Protein AF-R7TF26-F1 (afdb_monomer)

InterPro domains:
  IPR017941 Rieske [2Fe-2S] iron-sulphur domain [PF00355] (166-250)
  IPR017941 Rieske [2Fe-2S] iron-sulphur domain [PS51296] (166-273)
  IPR025711 PepSY domain [PF03413] (21-75)
  IPR036922 Rieske [2Fe-2S] iron-sulphur domain superfamily [G3DSA:2.102.10.10] (162-299)
  IPR036922 Rieske [2Fe-2S] iron-sulphur domain superfamily [SSF50022] (159-277)
  IPR045605 3-ketosteroid-9-alpha-monooxygenase, oxygenase component-like, C-terminal domain [PF19298] (274-390)
  IPR050584 Cholesterol 7-desaturase [PTHR21266] (153-341)

Sequence (400 aa):
MAVGSANASDAPTSLSEDAVPLLKAVEIARNHTGAEPLEAEREVEMGQAMYEIKLADKNGEEIKTIIDAQTGEVILSNHRSGHDNDHDDQLENALWLSGISNGKYLSLKEAVQQSESEFGGKLDYLISYSDKFFTEDGSNENNNKIWIWENHSMSKRYNKPIPFGWYAVEYSEGLKTGEVKPVKYFGKELVLFRTESGQASLLDAYCPHLGAHLGHGGIVKGESVSCPFHAWKFDGTGMLTDIPYAKRIPPKVKDKPCIRSYPVVERNQMIWAWYHPNESVAPMWEVDTIEEVGAEGWTEFQTFDWNIKSIIQETGENAADIAHFVTVHNVPFMPESEVEMKGHRRSTIFDAQTHAVEEDGSVNHTGDNLEAARLESYNVGPGQTYQKFMRLFEVVLMAT

Structure (mmCIF, N/CA/C/O backbone):
data_AF-R7TF26-F1
#
_entry.id   AF-R7TF26-F1
#
loop_
_atom_site.group_PDB
_atom_site.id
_atom_site.type_symbol
_atom_site.label_atom_id
_atom_site.label_alt_id
_atom_site.label_comp_id
_atom_site.label_asym_id
_atom_site.label_entity_id
_atom_site.label_seq_id
_atom_site.pdbx_PDB_ins_code
_atom_site.Cartn_x
_atom_site.Cartn_y
_atom_site.Cartn_z
_atom_site.occupancy
_atom_site.B_iso_or_equiv
_atom_site.auth_seq_id
_atom_site.auth_comp_id
_atom_site.auth_asym_id
_atom_site.auth_atom_id
_atom_site.pdbx_PDB_model_num
ATOM 1 N N . MET A 1 1 ? 2.739 28.307 -30.389 1.00 29.75 1 MET A N 1
ATOM 2 C CA . MET A 1 1 ? 1.448 27.980 -31.027 1.00 29.75 1 MET A CA 1
ATOM 3 C C . MET A 1 1 ? 0.913 26.766 -30.303 1.00 29.75 1 MET A C 1
ATOM 5 O O . MET A 1 1 ? 1.600 25.756 -30.289 1.00 29.75 1 MET A O 1
ATOM 9 N N . ALA A 1 2 ? -0.212 26.913 -29.609 1.00 26.73 2 ALA A N 1
ATOM 10 C CA . ALA A 1 2 ? -0.883 25.800 -28.954 1.00 26.73 2 ALA A CA 1
ATOM 11 C C . ALA A 1 2 ? -1.580 24.944 -30.019 1.00 26.73 2 ALA A C 1
ATOM 13 O O . ALA A 1 2 ? -2.265 25.491 -30.883 1.00 26.73 2 ALA A O 1
ATOM 14 N N . VAL A 1 3 ? -1.396 23.630 -29.949 1.00 26.77 3 VAL A N 1
ATOM 15 C CA . VAL A 1 3 ? -2.242 22.643 -30.623 1.00 26.77 3 VAL A CA 1
ATOM 16 C C . VAL A 1 3 ? -2.876 21.849 -29.488 1.00 26.77 3 VAL A C 1
ATOM 18 O O . VAL A 1 3 ? -2.163 21.232 -28.701 1.00 26.77 3 VAL A O 1
ATOM 21 N N . GLY A 1 4 ? -4.187 22.014 -29.312 1.00 25.52 4 GLY A N 1
ATOM 22 C CA . GLY A 1 4 ? -4.939 21.466 -28.186 1.00 25.52 4 GLY A CA 1
ATOM 23 C C . GLY A 1 4 ? -5.075 19.950 -28.277 1.00 25.52 4 GLY A C 1
ATOM 24 O O . GLY A 1 4 ? -5.466 19.422 -29.313 1.00 25.52 4 GLY A O 1
ATOM 25 N N . SER A 1 5 ? -4.760 19.269 -27.180 1.00 29.70 5 SER A N 1
ATOM 26 C CA . SER A 1 5 ? -5.181 17.900 -26.901 1.00 29.70 5 SER A CA 1
ATOM 27 C C . SER A 1 5 ? -6.594 17.945 -26.317 1.00 29.70 5 SER A C 1
ATOM 29 O O . SER A 1 5 ? -6.782 18.572 -25.274 1.00 29.70 5 SER A O 1
ATOM 31 N N . ALA A 1 6 ? -7.565 17.308 -26.970 1.00 27.17 6 ALA A N 1
ATOM 32 C CA . ALA A 1 6 ? -8.855 17.038 -26.345 1.00 27.17 6 ALA A CA 1
ATOM 33 C C . ALA A 1 6 ? -8.660 15.888 -25.347 1.00 27.17 6 ALA A C 1
ATOM 35 O O . ALA A 1 6 ? -8.288 14.778 -25.734 1.00 27.17 6 ALA A O 1
ATOM 36 N N . ASN A 1 7 ? -8.823 16.176 -24.061 1.00 31.19 7 ASN A N 1
ATOM 37 C CA . ASN A 1 7 ? -8.736 15.194 -22.988 1.00 31.19 7 ASN A CA 1
ATOM 38 C C . ASN A 1 7 ? -10.121 14.566 -22.776 1.00 31.19 7 ASN A C 1
ATOM 40 O O . ASN A 1 7 ? -11.143 15.209 -22.984 1.00 31.19 7 ASN A O 1
ATOM 44 N N . ALA A 1 8 ? -10.189 13.341 -22.249 1.00 36.53 8 ALA A N 1
ATOM 45 C CA . ALA A 1 8 ? -11.452 12.730 -21.802 1.00 36.53 8 ALA A CA 1
ATOM 46 C C . ALA A 1 8 ? -12.164 13.525 -20.674 1.00 36.53 8 ALA A C 1
ATOM 48 O O . ALA A 1 8 ? -13.276 13.181 -20.284 1.00 36.53 8 ALA A O 1
ATOM 49 N N . SER A 1 9 ? -11.537 14.593 -20.161 1.00 40.16 9 SER A N 1
ATOM 50 C CA . SER A 1 9 ? -12.140 15.609 -19.289 1.00 40.16 9 SER A CA 1
ATOM 51 C C . SER A 1 9 ? -13.040 16.611 -20.018 1.00 40.16 9 SER A C 1
ATOM 53 O O . SER A 1 9 ? -13.690 17.413 -19.356 1.00 40.16 9 SER A O 1
ATOM 55 N N . ASP A 1 10 ? -13.060 16.595 -21.352 1.00 42.38 10 ASP A N 1
ATOM 56 C CA . ASP A 1 10 ? -13.772 17.586 -22.168 1.00 42.38 10 ASP A CA 1
ATOM 57 C C . ASP A 1 10 ? -15.209 17.145 -22.497 1.00 42.38 10 ASP A C 1
ATOM 59 O O . ASP A 1 10 ? -15.947 17.851 -23.185 1.00 42.38 10 ASP A O 1
ATOM 63 N N . ALA A 1 11 ? -15.626 15.978 -21.993 1.00 48.47 11 ALA A N 1
ATOM 64 C CA . ALA A 1 11 ? -16.996 15.507 -22.100 1.00 48.47 11 ALA A CA 1
ATOM 65 C C . ALA A 1 11 ? -17.894 16.297 -21.132 1.00 48.47 11 ALA A C 1
ATOM 67 O O . ALA A 1 11 ? -17.589 16.347 -19.936 1.00 48.47 11 ALA A O 1
ATOM 68 N N . PRO A 1 12 ? -19.010 16.879 -21.601 1.00 47.34 12 PRO A N 1
ATOM 69 C CA . PRO A 1 12 ? -19.941 17.565 -20.720 1.00 47.34 12 PRO A CA 1
ATOM 70 C C . PRO A 1 12 ? -20.415 16.632 -19.598 1.00 47.34 12 PRO A C 1
ATOM 72 O O . PRO A 1 12 ? -20.818 15.489 -19.833 1.00 47.34 12 PRO A O 1
ATOM 75 N N . THR A 1 13 ? -20.335 17.104 -18.354 1.00 51.34 13 THR A N 1
ATOM 76 C CA . THR A 1 13 ? -20.640 16.289 -17.158 1.00 51.34 13 THR A CA 1
ATOM 77 C C . THR A 1 13 ? -22.111 16.372 -16.764 1.00 51.34 13 THR A C 1
ATOM 79 O O . THR A 1 13 ? -22.576 15.613 -15.913 1.00 51.34 13 THR A O 1
ATOM 82 N N . SER A 1 14 ? -22.866 17.263 -17.412 1.00 51.25 14 SER A N 1
ATOM 83 C CA . SER A 1 14 ? -24.299 17.437 -17.208 1.00 51.25 14 SER A CA 1
ATOM 84 C C . SER A 1 14 ? -25.068 17.447 -18.532 1.00 51.25 14 SER A C 1
ATOM 86 O O . SER A 1 14 ? -24.581 17.940 -19.545 1.00 51.25 14 SER A O 1
ATOM 88 N N . LEU A 1 15 ? -26.319 16.975 -18.495 1.00 44.66 15 LEU A N 1
ATOM 89 C CA . LEU A 1 15 ? -27.283 17.046 -19.608 1.00 44.66 15 LEU A CA 1
ATOM 90 C C . LEU A 1 15 ? -27.448 18.466 -20.185 1.00 44.66 15 LEU A C 1
ATOM 92 O O . LEU A 1 15 ? -27.799 18.626 -21.348 1.00 44.66 15 LEU A O 1
ATOM 96 N N . SER A 1 16 ? -27.244 19.505 -19.365 1.00 46.56 16 SER A N 1
ATOM 97 C CA . SER A 1 16 ? -27.379 20.911 -19.771 1.00 46.56 16 SER A CA 1
ATOM 98 C C . SER A 1 16 ? -26.218 21.440 -20.613 1.00 46.56 16 SER A C 1
ATOM 100 O O . SER A 1 16 ? -26.323 22.542 -21.146 1.00 46.56 16 SER A O 1
ATOM 102 N N . GLU A 1 17 ? -25.123 20.689 -20.710 1.00 53.16 17 GLU A N 1
ATOM 103 C CA . GLU A 1 17 ? -23.929 21.058 -21.475 1.00 53.16 17 GLU A CA 1
ATOM 104 C C . GLU A 1 17 ? -23.829 20.302 -22.816 1.00 53.16 17 GLU A C 1
ATOM 106 O O . GLU A 1 17 ? -22.927 20.581 -23.605 1.00 53.16 17 GLU A O 1
ATOM 111 N N . ASP A 1 18 ? -24.757 19.381 -23.104 1.00 63.00 18 ASP A N 1
ATOM 112 C CA . ASP A 1 18 ? -24.843 18.703 -24.401 1.00 63.00 18 ASP A CA 1
ATOM 113 C C . ASP A 1 18 ? -25.307 19.676 -25.498 1.00 63.00 18 ASP A C 1
ATOM 115 O O . ASP A 1 18 ? -26.232 20.472 -25.306 1.00 63.00 18 ASP A O 1
ATOM 119 N N . ALA A 1 19 ? -24.695 19.596 -26.682 1.00 72.25 19 ALA A N 1
ATOM 120 C CA . ALA A 1 19 ? -25.084 20.436 -27.816 1.00 72.25 19 ALA A CA 1
ATOM 121 C C . ALA A 1 19 ? -26.459 20.041 -28.390 1.00 72.25 19 ALA A C 1
ATOM 123 O O . ALA A 1 19 ? -27.176 20.897 -28.918 1.00 72.25 19 ALA A O 1
ATOM 124 N N . VAL A 1 20 ? -26.853 18.770 -28.247 1.00 67.06 20 VAL A N 1
ATOM 125 C CA . VAL A 1 20 ? -28.193 18.276 -28.573 1.00 67.06 20 VAL A CA 1
ATOM 126 C C . VAL A 1 20 ? -28.921 17.924 -27.278 1.00 67.06 20 VAL A C 1
ATOM 128 O O . VAL A 1 20 ? -28.541 16.969 -26.619 1.00 67.06 20 VAL A O 1
ATOM 131 N N . PRO A 1 21 ? -29.995 18.640 -26.900 1.00 69.69 21 PRO A N 1
ATOM 132 C CA . PRO A 1 21 ? -30.759 18.298 -25.702 1.00 69.69 21 PRO A CA 1
ATOM 133 C C . PRO A 1 21 ? -31.439 16.924 -25.816 1.00 69.69 21 PRO A C 1
ATOM 135 O O . PRO A 1 21 ? -31.973 16.596 -26.876 1.00 69.69 21 PRO A O 1
ATOM 138 N N . LEU A 1 22 ? -31.558 16.182 -24.708 1.00 63.09 22 LEU A N 1
ATOM 139 C CA . LEU A 1 22 ? -32.201 14.855 -24.669 1.00 63.09 22 LEU A CA 1
ATOM 140 C C . LEU A 1 22 ? -33.595 14.817 -25.328 1.00 63.09 22 LEU A C 1
ATOM 142 O O . LEU A 1 22 ? -33.897 13.907 -26.093 1.00 63.09 22 LEU A O 1
ATOM 146 N N . LEU A 1 23 ? -34.438 15.834 -25.105 1.00 65.69 23 LEU A N 1
ATOM 147 C CA . LEU A 1 23 ? -35.756 15.926 -25.758 1.00 65.69 23 LEU A CA 1
ATOM 148 C C . LEU A 1 23 ? -35.647 15.976 -27.288 1.00 65.69 23 LEU A C 1
ATOM 150 O O . LEU A 1 23 ? -36.478 15.407 -27.993 1.00 65.69 23 LEU A O 1
ATOM 154 N N . LYS A 1 24 ? -34.608 16.637 -27.807 1.00 66.19 24 LYS A N 1
ATOM 155 C CA . LYS A 1 24 ? -34.331 16.696 -29.240 1.00 66.19 24 LYS A CA 1
ATOM 156 C C . LYS A 1 24 ? -33.820 15.355 -29.761 1.00 66.19 24 LYS A C 1
ATOM 158 O O . LYS A 1 24 ? -34.240 14.950 -30.840 1.00 66.19 24 LYS A O 1
ATOM 163 N N . ALA A 1 25 ? -32.987 14.652 -28.995 1.00 66.62 25 ALA A N 1
ATOM 164 C CA . ALA A 1 25 ? -32.541 13.301 -29.328 1.00 66.62 25 ALA A CA 1
ATOM 165 C C . ALA A 1 25 ? -33.719 12.310 -29.396 1.00 66.62 25 ALA A C 1
ATOM 167 O O . ALA A 1 25 ? -33.838 11.565 -30.365 1.00 66.62 25 ALA A O 1
ATOM 168 N N . VAL A 1 26 ? -34.668 12.378 -28.455 1.00 64.38 26 VAL A N 1
ATOM 169 C CA . VAL A 1 26 ? -35.906 11.573 -28.485 1.00 64.38 26 VAL A CA 1
ATOM 170 C C . VAL A 1 26 ? -36.734 11.854 -29.739 1.00 64.38 26 VAL A C 1
ATOM 172 O O . VAL A 1 26 ? -37.226 10.924 -30.380 1.00 64.38 26 VAL A O 1
ATOM 175 N N . GLU A 1 27 ? -36.859 13.119 -30.149 1.00 67.06 27 GLU A N 1
ATOM 176 C CA . GLU A 1 27 ? -37.514 13.457 -31.418 1.00 67.06 27 GLU A CA 1
ATOM 177 C C . GLU A 1 27 ? -36.769 12.892 -32.633 1.00 67.06 27 GLU A C 1
ATOM 179 O O . GLU A 1 27 ? -37.416 12.435 -33.577 1.00 67.06 27 GLU A O 1
ATOM 184 N N . ILE A 1 28 ? -35.433 12.926 -32.627 1.00 77.69 28 ILE A N 1
ATOM 185 C CA . ILE A 1 28 ? -34.600 12.362 -33.696 1.00 77.69 28 ILE A CA 1
ATOM 186 C C . ILE A 1 28 ? -34.829 10.849 -33.789 1.00 77.69 28 ILE A C 1
ATOM 188 O O . ILE A 1 28 ? -35.133 10.367 -34.879 1.00 77.69 28 ILE A O 1
ATOM 192 N N . ALA A 1 29 ? -34.791 10.121 -32.669 1.00 71.56 29 ALA A N 1
ATOM 193 C CA . ALA A 1 29 ? -35.045 8.680 -32.638 1.00 71.56 29 ALA A CA 1
ATOM 194 C C . ALA A 1 29 ? -36.462 8.326 -33.110 1.00 71.56 29 ALA A C 1
ATOM 196 O O . ALA A 1 29 ? -36.634 7.442 -33.952 1.00 71.56 29 ALA A O 1
ATOM 197 N N . ARG A 1 30 ? -37.482 9.059 -32.641 1.00 75.19 30 ARG A N 1
ATOM 198 C CA . ARG A 1 30 ? -38.872 8.870 -33.084 1.00 75.19 30 ARG A CA 1
ATOM 199 C C . ARG A 1 30 ? -39.016 9.092 -34.587 1.00 75.19 30 ARG A C 1
ATOM 201 O O . ARG A 1 30 ? -39.677 8.316 -35.264 1.00 75.19 30 ARG A O 1
ATOM 208 N N . ASN A 1 31 ? -38.402 10.144 -35.127 1.00 86.06 31 ASN A N 1
ATOM 209 C CA . ASN A 1 31 ? -38.480 10.437 -36.558 1.00 86.06 31 ASN A CA 1
ATOM 210 C C . ASN A 1 31 ? -37.685 9.428 -37.401 1.00 86.06 31 ASN A C 1
ATOM 212 O O . ASN A 1 31 ? -38.088 9.133 -38.523 1.00 86.06 31 ASN A O 1
ATOM 216 N N . HIS A 1 32 ? -36.575 8.911 -36.869 1.00 86.56 32 HIS A N 1
ATOM 217 C CA . HIS A 1 32 ? -35.737 7.914 -37.530 1.00 86.56 32 HIS A CA 1
ATOM 218 C C . HIS A 1 32 ? -36.434 6.550 -37.631 1.00 86.56 32 HIS A C 1
ATOM 220 O O . HIS A 1 32 ? -36.366 5.896 -38.667 1.00 86.56 32 HIS A O 1
ATOM 226 N N . THR A 1 33 ? -37.128 6.136 -36.569 1.00 84.06 33 THR A N 1
ATOM 227 C CA . THR A 1 33 ? -37.729 4.794 -36.454 1.00 84.06 33 THR A CA 1
ATOM 228 C C . THR A 1 33 ? -39.221 4.756 -36.788 1.00 84.06 33 THR A C 1
ATOM 230 O O . THR A 1 33 ? -39.745 3.715 -37.177 1.00 84.06 33 THR A O 1
ATOM 233 N N . GLY A 1 34 ? -39.930 5.877 -36.630 1.00 85.69 34 GLY A N 1
ATOM 234 C CA . GLY A 1 34 ? -41.392 5.932 -36.673 1.00 85.69 34 GLY A CA 1
ATOM 235 C C . GLY A 1 34 ? -42.081 5.263 -35.474 1.00 85.69 34 GLY A C 1
ATOM 236 O O . GLY A 1 34 ? -43.285 5.016 -35.546 1.00 85.69 34 GLY A O 1
ATOM 237 N N . ALA A 1 35 ? -41.336 4.948 -34.409 1.00 83.25 35 ALA A N 1
ATOM 238 C CA . ALA A 1 35 ? -41.796 4.250 -33.209 1.00 83.25 35 ALA A CA 1
ATOM 239 C C . ALA A 1 35 ? -41.963 5.199 -32.012 1.00 83.25 35 ALA A C 1
ATOM 241 O O . ALA A 1 35 ? -41.374 6.278 -31.983 1.00 83.25 35 ALA A O 1
ATOM 242 N N . GLU A 1 36 ? -42.763 4.809 -31.018 1.00 77.19 36 GLU A N 1
ATOM 243 C CA . GLU A 1 36 ? -43.047 5.660 -29.855 1.00 77.19 36 GLU A CA 1
ATOM 244 C C . GLU A 1 36 ? -42.006 5.449 -28.745 1.00 77.19 36 GLU A C 1
ATOM 246 O O . GLU A 1 36 ? -41.748 4.303 -28.376 1.00 77.19 36 GLU A O 1
ATOM 251 N N . PRO A 1 37 ? -41.402 6.515 -28.189 1.00 70.44 37 PRO A N 1
ATOM 252 C CA . PRO A 1 37 ? -40.372 6.387 -27.165 1.00 70.44 37 PRO A CA 1
ATOM 253 C C . PRO A 1 37 ? -40.949 5.879 -25.837 1.00 70.44 37 PRO A C 1
ATOM 255 O O . PRO A 1 37 ? -41.995 6.337 -25.378 1.00 70.44 37 PRO A O 1
ATOM 258 N N . LEU A 1 38 ? -40.230 4.954 -25.209 1.00 70.31 38 LEU A N 1
ATOM 259 C CA . LEU A 1 38 ? -40.545 4.340 -23.920 1.00 70.31 38 LEU A CA 1
ATOM 260 C C . LEU A 1 38 ? -39.617 4.842 -22.813 1.00 70.31 38 LEU A C 1
ATOM 262 O O . LEU A 1 38 ? -40.076 5.205 -21.732 1.00 70.31 38 LEU A O 1
ATOM 266 N N . GLU A 1 39 ? -38.316 4.856 -23.092 1.00 68.50 39 GLU A N 1
ATOM 267 C CA . GLU A 1 39 ? -37.260 5.201 -22.144 1.00 68.50 39 GLU A CA 1
ATOM 268 C C . GLU A 1 39 ? -36.134 5.926 -22.880 1.00 68.50 39 GLU A C 1
ATOM 270 O O . GLU A 1 39 ? -35.901 5.694 -24.067 1.00 68.50 39 GLU A O 1
ATOM 275 N N . ALA A 1 40 ? -35.459 6.832 -22.182 1.00 66.62 40 ALA A N 1
ATOM 276 C CA . ALA A 1 40 ? -34.313 7.555 -22.703 1.00 66.62 40 ALA A CA 1
ATOM 277 C C . ALA A 1 40 ? -33.315 7.790 -21.567 1.00 66.62 40 ALA A C 1
ATOM 279 O O . ALA A 1 40 ? -33.674 8.373 -20.541 1.00 66.62 40 ALA A O 1
ATOM 280 N N . GLU A 1 41 ? -32.076 7.366 -21.771 1.00 67.69 41 GLU A N 1
ATOM 281 C CA . GLU A 1 41 ? -30.981 7.488 -20.815 1.00 67.69 41 GLU A CA 1
ATOM 282 C C . GLU A 1 41 ? -29.770 8.168 -21.458 1.00 67.69 41 GLU A C 1
ATOM 284 O O . GLU A 1 41 ? -29.584 8.136 -22.676 1.00 67.69 41 GLU A O 1
ATOM 289 N N . ARG A 1 42 ? -28.987 8.875 -20.636 1.00 72.75 42 ARG A N 1
ATOM 290 C CA . ARG A 1 42 ? -27.742 9.521 -21.060 1.00 72.75 42 ARG A CA 1
ATOM 291 C C . ARG A 1 42 ? -26.570 8.818 -20.409 1.00 72.75 42 ARG A C 1
ATOM 293 O O . ARG A 1 42 ? -26.491 8.752 -19.186 1.00 72.75 42 ARG A O 1
ATOM 300 N N . GLU A 1 43 ? -25.617 8.466 -21.246 1.00 66.56 43 GLU A N 1
ATOM 301 C CA . GLU A 1 43 ? -24.431 7.698 -20.914 1.00 66.56 43 GLU A CA 1
ATOM 302 C C . GLU A 1 43 ? -23.186 8.538 -21.229 1.00 66.56 43 GLU A C 1
ATOM 304 O O . GLU A 1 43 ? -23.177 9.316 -22.191 1.00 66.56 43 GLU A O 1
ATOM 309 N N . VAL A 1 44 ? -22.129 8.409 -20.420 1.00 63.72 44 VAL A N 1
ATOM 310 C CA . VAL A 1 44 ? -20.810 8.980 -20.739 1.00 63.72 44 VAL A CA 1
ATOM 311 C C . VAL A 1 44 ? -19.770 7.884 -20.656 1.00 63.72 44 VAL A C 1
ATOM 313 O O . VAL A 1 44 ? -19.353 7.483 -19.572 1.00 63.72 44 VAL A O 1
ATOM 316 N N . GLU A 1 45 ? -19.307 7.464 -21.821 1.00 59.62 45 GLU A N 1
ATOM 317 C CA . GLU A 1 45 ? -18.372 6.361 -21.989 1.00 59.62 45 GLU A CA 1
ATOM 318 C C . GLU A 1 45 ? -17.172 6.851 -22.791 1.00 59.62 45 GLU A C 1
ATOM 320 O O . GLU A 1 45 ? -17.309 7.537 -23.806 1.00 59.62 45 GLU A O 1
ATOM 325 N N . MET A 1 46 ? -15.965 6.573 -22.289 1.00 56.78 46 MET A N 1
ATOM 326 C CA . MET A 1 46 ? -14.701 6.982 -22.922 1.00 56.78 46 MET A CA 1
ATOM 327 C C . MET A 1 46 ? -14.656 8.468 -23.345 1.00 56.78 46 MET A C 1
ATOM 329 O O . MET A 1 46 ? -14.113 8.823 -24.395 1.00 56.78 46 MET A O 1
ATOM 333 N N . GLY A 1 47 ? -15.247 9.350 -22.531 1.00 56.97 47 GLY A N 1
ATOM 334 C CA . GLY A 1 47 ? -15.282 10.794 -22.781 1.00 56.97 47 GLY A CA 1
ATOM 335 C C . GLY A 1 47 ? -16.244 11.239 -23.892 1.00 56.97 47 GLY A C 1
ATOM 336 O O . GLY A 1 47 ? -16.117 12.357 -24.381 1.00 56.97 47 GLY A O 1
ATOM 337 N N . GLN A 1 48 ? -17.193 10.400 -24.313 1.00 63.00 48 GLN A N 1
ATOM 338 C CA . GLN A 1 48 ? -18.251 10.772 -25.256 1.00 63.00 48 GLN A CA 1
ATOM 339 C C . GLN A 1 48 ? -19.615 10.623 -24.597 1.00 63.00 48 GLN A C 1
ATOM 341 O O . GLN A 1 48 ? -19.919 9.599 -23.991 1.00 63.00 48 GLN A O 1
ATOM 346 N N . ALA A 1 49 ? -20.421 11.675 -24.711 1.00 71.88 49 ALA A N 1
ATOM 347 C CA . ALA A 1 49 ? -21.796 11.671 -24.248 1.00 71.88 49 ALA A CA 1
ATOM 348 C C . ALA A 1 49 ? -22.700 11.106 -25.348 1.00 71.88 49 ALA A C 1
ATOM 350 O O . ALA A 1 49 ? -22.658 11.574 -26.489 1.00 71.88 49 ALA A O 1
ATOM 351 N N . MET A 1 50 ? -23.519 10.118 -25.002 1.00 78.44 50 MET A N 1
ATOM 352 C CA . MET A 1 50 ? -24.481 9.495 -25.909 1.00 78.44 50 MET A CA 1
ATOM 353 C C . MET A 1 50 ? -25.841 9.342 -25.230 1.00 78.44 50 MET A C 1
ATOM 355 O O . MET A 1 50 ? -25.951 9.353 -24.002 1.00 78.44 50 MET A O 1
ATOM 359 N N . TYR A 1 51 ? -26.879 9.206 -26.046 1.00 73.81 51 TYR A N 1
ATOM 360 C CA . TYR A 1 51 ? -28.236 8.916 -25.609 1.00 73.81 51 TYR A CA 1
ATOM 361 C C . TYR A 1 51 ? -28.659 7.543 -26.107 1.00 73.81 51 TYR A C 1
ATOM 363 O O . TYR A 1 51 ? -28.673 7.326 -27.316 1.00 73.81 51 TYR A O 1
ATOM 371 N N . GLU A 1 52 ? -29.057 6.655 -25.200 1.00 78.62 52 GLU A N 1
ATOM 372 C CA . GLU A 1 52 ? -29.795 5.441 -25.547 1.00 78.62 52 GLU A CA 1
ATOM 373 C C . GLU A 1 52 ? -31.291 5.717 -25.405 1.00 78.62 52 GLU A C 1
ATOM 375 O O . GLU A 1 52 ? -31.764 6.232 -24.392 1.00 78.62 52 GLU A O 1
ATOM 380 N N . ILE A 1 53 ? -32.052 5.402 -26.450 1.00 75.56 53 ILE A N 1
ATOM 381 C CA . ILE A 1 53 ? -33.486 5.660 -26.526 1.00 75.56 53 ILE A CA 1
ATOM 382 C C . ILE A 1 53 ? -34.180 4.364 -26.913 1.00 75.56 53 ILE A C 1
ATOM 384 O O . ILE A 1 53 ? -33.970 3.834 -28.004 1.00 75.56 53 ILE A O 1
ATOM 388 N N . LYS A 1 54 ? -35.026 3.861 -26.015 1.00 76.94 54 LYS A N 1
ATOM 389 C CA . LYS A 1 54 ? -35.859 2.678 -26.238 1.00 76.94 54 LYS A CA 1
ATOM 390 C C . LYS A 1 54 ? -37.207 3.139 -26.762 1.00 76.94 54 LYS A C 1
ATOM 392 O O . LYS A 1 54 ? -37.834 4.017 -26.173 1.00 76.94 54 LYS A O 1
ATOM 397 N N . LEU A 1 55 ? -37.660 2.560 -27.862 1.00 82.81 55 LEU A N 1
ATOM 398 C CA . LEU A 1 55 ? -38.930 2.852 -28.518 1.00 82.81 55 LEU A CA 1
ATOM 399 C C . LEU A 1 55 ? -39.713 1.555 -28.724 1.00 82.81 55 LEU A C 1
ATOM 401 O O . LEU A 1 55 ? -39.123 0.487 -28.817 1.00 82.81 55 LEU A O 1
ATOM 405 N N . ALA A 1 56 ? -41.034 1.637 -28.826 1.00 82.38 56 ALA A N 1
ATOM 406 C CA . ALA A 1 56 ? -41.887 0.525 -29.230 1.00 82.38 56 ALA A CA 1
ATOM 407 C C . ALA A 1 56 ? -42.508 0.804 -30.591 1.00 82.38 56 ALA A C 1
ATOM 409 O O . ALA A 1 56 ? -43.127 1.851 -30.816 1.00 82.38 56 ALA A O 1
ATOM 410 N N . ASP A 1 57 ? -42.367 -0.155 -31.500 1.00 82.69 57 ASP A N 1
ATOM 411 C CA . ASP A 1 57 ? -43.061 -0.107 -32.774 1.00 82.69 57 ASP A CA 1
ATOM 412 C C . ASP A 1 57 ? -44.567 -0.402 -32.607 1.00 82.69 57 ASP A C 1
ATOM 414 O O . ASP A 1 57 ? -45.073 -0.748 -31.537 1.00 82.69 57 ASP A O 1
ATOM 418 N N . LYS A 1 58 ? -45.320 -0.293 -33.704 1.00 82.06 58 LYS A N 1
ATOM 419 C CA . LYS A 1 58 ? -46.770 -0.559 -33.725 1.00 82.06 58 LYS A CA 1
ATOM 420 C C . LYS A 1 58 ? -47.166 -2.000 -33.357 1.00 82.06 58 LYS A C 1
ATOM 422 O O . LYS A 1 58 ? -48.349 -2.246 -33.131 1.00 82.06 58 LYS A O 1
ATOM 427 N N . ASN A 1 59 ? -46.221 -2.940 -33.355 1.00 79.31 59 ASN A N 1
ATOM 428 C CA . ASN A 1 59 ? -46.423 -4.338 -32.983 1.00 79.31 59 ASN A CA 1
ATOM 429 C C . ASN A 1 59 ? -46.000 -4.617 -31.528 1.00 79.31 59 ASN A C 1
ATOM 431 O O . ASN A 1 59 ? -46.205 -5.731 -31.047 1.00 79.31 59 ASN A O 1
ATOM 435 N N . GLY A 1 60 ? -45.464 -3.615 -30.822 1.00 72.94 60 GLY A N 1
ATOM 436 C CA . GLY A 1 60 ? -44.956 -3.737 -29.458 1.00 72.94 60 GLY A CA 1
ATOM 437 C C . GLY A 1 60 ? -43.535 -4.296 -29.378 1.00 72.94 60 GLY A C 1
ATOM 438 O O . GLY A 1 60 ? -43.110 -4.680 -28.290 1.00 72.94 60 GLY A O 1
ATOM 439 N N . GLU A 1 61 ? -42.807 -4.360 -30.496 1.00 80.69 61 GLU A N 1
ATOM 440 C CA . GLU A 1 61 ? -41.398 -4.749 -30.497 1.00 80.69 61 GLU A CA 1
ATOM 441 C C . GLU A 1 61 ? -40.516 -3.562 -30.102 1.00 80.69 61 GLU A C 1
ATOM 443 O O . GLU A 1 61 ? -40.688 -2.443 -30.594 1.00 80.69 61 GLU A O 1
ATOM 448 N N . GLU A 1 62 ? -39.562 -3.817 -29.205 1.00 79.56 62 GLU A N 1
ATOM 449 C CA . GLU A 1 62 ? -38.632 -2.806 -28.707 1.00 79.56 62 GLU A CA 1
ATOM 450 C C . GLU A 1 62 ? -37.549 -2.513 -29.754 1.00 79.56 62 GLU A C 1
ATOM 452 O O . GLU A 1 62 ? -36.868 -3.416 -30.246 1.00 79.56 62 GLU A O 1
ATOM 457 N N . ILE A 1 63 ? -37.374 -1.236 -30.068 1.00 80.38 63 ILE A N 1
ATOM 458 C CA . ILE A 1 63 ? -36.283 -0.690 -30.865 1.00 80.38 63 ILE A CA 1
ATOM 459 C C . ILE A 1 63 ? -35.390 0.095 -29.921 1.00 80.38 63 ILE A C 1
ATOM 461 O O . ILE A 1 63 ? -35.868 0.945 -29.175 1.00 80.38 63 ILE A O 1
ATOM 465 N N . LYS A 1 64 ? -34.090 -0.154 -29.979 1.00 84.25 64 LYS A N 1
ATOM 466 C CA . LYS A 1 64 ? -33.101 0.651 -29.272 1.00 84.25 64 LYS A CA 1
ATOM 467 C C . LYS A 1 64 ? -32.332 1.494 -30.269 1.00 84.25 64 LYS A C 1
ATOM 469 O O . LYS A 1 64 ? -31.823 0.968 -31.261 1.00 84.25 64 LYS A O 1
ATOM 474 N N . THR A 1 65 ? -32.265 2.790 -30.002 1.00 78.06 65 THR A N 1
ATOM 475 C CA . THR A 1 65 ? -31.598 3.780 -30.840 1.00 78.06 65 THR A CA 1
ATOM 476 C C . THR A 1 65 ? -30.573 4.543 -30.013 1.00 78.06 65 THR A C 1
ATOM 478 O O . THR A 1 65 ? -30.925 5.131 -28.995 1.00 78.06 65 THR A O 1
ATOM 481 N N . ILE A 1 66 ? -29.322 4.561 -30.468 1.00 85.38 66 ILE A N 1
ATOM 482 C CA . ILE A 1 66 ? -28.221 5.290 -29.838 1.00 85.38 66 ILE A CA 1
ATOM 483 C C . ILE A 1 66 ? -27.878 6.513 -30.680 1.00 85.38 66 ILE A C 1
ATOM 485 O O . ILE A 1 66 ? -27.690 6.416 -31.897 1.00 85.38 66 ILE A O 1
ATOM 489 N N . ILE A 1 67 ? -27.817 7.668 -30.023 1.00 75.69 67 ILE A N 1
ATOM 490 C CA . ILE A 1 67 ? -27.607 8.977 -30.639 1.00 75.69 67 ILE A CA 1
ATOM 491 C C . ILE A 1 67 ? -26.428 9.674 -29.969 1.00 75.69 67 ILE A C 1
ATOM 493 O O . ILE A 1 67 ? -26.329 9.703 -28.745 1.00 75.69 67 ILE A O 1
ATOM 497 N N . ASP A 1 68 ? -25.560 10.287 -30.765 1.00 82.06 68 ASP A N 1
ATOM 498 C CA . ASP A 1 68 ? -24.483 11.133 -30.256 1.00 82.06 68 ASP A CA 1
ATOM 499 C C . ASP A 1 68 ? -25.050 12.413 -29.605 1.00 82.06 68 ASP A C 1
ATOM 501 O O . ASP A 1 68 ? -25.798 13.162 -30.242 1.00 82.06 68 ASP A O 1
ATOM 505 N N . ALA A 1 69 ? -24.702 12.699 -28.347 1.00 73.62 69 ALA A N 1
ATOM 506 C CA . ALA A 1 69 ? -25.251 13.857 -27.630 1.00 73.62 69 ALA A CA 1
ATOM 507 C C . ALA A 1 69 ? -24.637 15.206 -28.065 1.00 73.62 69 ALA A C 1
ATOM 509 O O . ALA A 1 69 ? -25.184 16.272 -27.765 1.00 73.62 69 ALA A O 1
ATOM 510 N N . GLN A 1 70 ? -23.512 15.190 -28.783 1.00 75.56 70 GLN A N 1
ATOM 511 C CA . GLN A 1 70 ? -22.866 16.382 -29.333 1.00 75.56 70 GLN A CA 1
ATOM 512 C C . GLN A 1 70 ? -23.341 16.692 -30.759 1.00 75.56 70 GLN A C 1
ATOM 514 O O . GLN A 1 70 ? -23.535 17.860 -31.096 1.00 75.56 70 GLN A O 1
ATOM 519 N N . THR A 1 71 ? -23.540 15.676 -31.602 1.00 78.00 71 THR A N 1
ATOM 520 C CA . THR A 1 71 ? -23.867 15.866 -33.028 1.00 78.00 71 THR A CA 1
ATOM 521 C C . THR A 1 71 ? -25.336 15.607 -33.358 1.00 78.00 71 THR A C 1
ATOM 523 O O . THR A 1 71 ? -25.852 16.167 -34.327 1.00 78.00 71 THR A O 1
ATOM 526 N N . GLY A 1 72 ? -26.034 14.793 -32.560 1.00 76.12 72 GLY A N 1
ATOM 527 C CA . GLY A 1 72 ? -27.400 14.344 -32.839 1.00 76.12 72 GLY A CA 1
ATOM 528 C C . GLY A 1 72 ? -27.487 13.287 -33.941 1.00 76.12 72 GLY A C 1
ATOM 529 O O . GLY A 1 72 ? -28.583 13.009 -34.430 1.00 76.12 72 GLY A O 1
ATOM 530 N N . GLU A 1 73 ? -26.354 12.722 -34.360 1.00 79.50 73 GLU A N 1
ATOM 531 C CA . GLU A 1 73 ? -26.300 11.637 -35.336 1.00 79.50 73 GLU A CA 1
ATOM 532 C C . GLU A 1 73 ? -26.818 10.331 -34.716 1.00 79.50 73 GLU A C 1
ATOM 534 O O . GLU A 1 73 ? -26.467 9.986 -33.588 1.00 79.50 73 GLU A O 1
ATOM 539 N N . VAL A 1 74 ? -27.660 9.601 -35.455 1.00 80.94 74 VAL A N 1
ATOM 540 C CA . VAL A 1 74 ? -28.098 8.256 -35.060 1.00 80.94 74 VAL A CA 1
ATOM 541 C C . VAL A 1 74 ? -26.987 7.281 -35.419 1.00 80.94 74 VAL A C 1
ATOM 543 O O . VAL A 1 74 ? -26.736 7.037 -36.596 1.00 80.94 74 VAL A O 1
ATOM 546 N N . ILE A 1 75 ? -26.335 6.732 -34.402 1.00 77.44 75 ILE A N 1
ATOM 547 C CA . ILE A 1 75 ? -25.187 5.841 -34.561 1.00 77.44 75 ILE A CA 1
ATOM 548 C C . ILE A 1 75 ? -25.656 4.400 -34.783 1.00 77.44 75 ILE A C 1
ATOM 550 O O . ILE A 1 75 ? -25.150 3.693 -35.654 1.00 77.44 75 ILE A O 1
ATOM 554 N N . LEU A 1 76 ? -26.639 3.962 -33.993 1.00 80.75 76 LEU A N 1
ATOM 555 C CA . LEU A 1 76 ? -27.170 2.602 -34.021 1.00 80.75 76 LEU A CA 1
ATOM 556 C C . LEU A 1 76 ? -28.682 2.641 -33.818 1.00 80.75 76 LEU A C 1
ATOM 558 O O . LEU A 1 76 ? -29.168 3.402 -32.989 1.00 80.75 76 LEU A O 1
ATOM 562 N N . SER A 1 77 ? -29.436 1.824 -34.552 1.00 83.06 77 SER A N 1
ATOM 563 C CA . SER A 1 77 ? -30.880 1.691 -34.342 1.00 83.06 77 SER A CA 1
ATOM 564 C C . SER A 1 77 ? -31.369 0.306 -34.748 1.00 83.06 77 SER A C 1
ATOM 566 O O . SER A 1 77 ? -31.504 0.039 -35.940 1.00 83.06 77 SER A O 1
ATOM 568 N N . ASN A 1 78 ? -31.667 -0.563 -33.779 1.00 81.31 78 ASN A N 1
ATOM 569 C CA . ASN A 1 78 ? -31.988 -1.971 -34.035 1.00 81.31 78 ASN A CA 1
ATOM 570 C C . ASN A 1 78 ? -33.200 -2.466 -33.232 1.00 81.31 78 ASN A C 1
ATOM 572 O O . ASN A 1 78 ? -33.411 -2.066 -32.088 1.00 81.31 78 ASN A O 1
ATOM 576 N N . HIS A 1 79 ? -33.956 -3.401 -33.816 1.00 74.38 79 HIS A N 1
ATOM 577 C CA . HIS A 1 79 ? -35.007 -4.147 -33.118 1.00 74.38 79 HIS A CA 1
ATOM 578 C C . HIS A 1 79 ? -34.384 -5.194 -32.184 1.00 74.38 79 HIS A C 1
ATOM 580 O O . HIS A 1 79 ? -33.486 -5.943 -32.580 1.00 74.38 79 HIS A O 1
ATOM 586 N N . ARG A 1 80 ? -34.863 -5.273 -30.943 1.00 63.81 80 ARG A N 1
ATOM 587 C CA . ARG A 1 80 ? -34.398 -6.250 -29.959 1.00 63.81 80 ARG A CA 1
ATOM 588 C C . ARG A 1 80 ? -35.032 -7.614 -30.235 1.00 63.81 80 ARG A C 1
ATOM 590 O O . ARG A 1 80 ? -36.178 -7.861 -29.874 1.00 63.81 80 ARG A O 1
ATOM 597 N N . SER A 1 81 ? -34.280 -8.530 -30.843 1.00 49.62 81 SER A N 1
ATOM 598 C CA . SER A 1 81 ? -34.692 -9.930 -30.987 1.00 49.62 81 SER A CA 1
ATOM 599 C C . SER A 1 81 ? -34.037 -10.807 -29.910 1.00 49.62 81 SER A C 1
ATOM 601 O O . SER A 1 81 ? -32.927 -11.296 -30.101 1.00 49.62 81 SER A O 1
ATOM 603 N N . GLY A 1 82 ? -34.728 -11.040 -28.791 1.00 51.50 82 GLY A N 1
ATOM 604 C CA . GLY A 1 82 ? -34.343 -12.054 -27.796 1.00 51.50 82 GLY A CA 1
ATOM 605 C C . GLY A 1 82 ? -33.482 -11.573 -26.616 1.00 51.50 82 GLY A C 1
ATOM 606 O O . GLY A 1 82 ? -33.014 -10.439 -26.574 1.00 51.50 82 GLY A O 1
ATOM 607 N N . HIS A 1 83 ? -33.339 -12.465 -25.629 1.00 46.78 83 HIS A N 1
ATOM 608 C CA . HIS A 1 83 ? -32.898 -12.205 -24.248 1.00 46.78 83 HIS A CA 1
ATOM 609 C C . HIS A 1 83 ? -31.416 -11.823 -24.042 1.00 46.78 83 HIS A C 1
ATOM 611 O O . HIS A 1 83 ? -31.050 -11.580 -22.899 1.00 46.78 83 HIS A O 1
ATOM 617 N N . ASP A 1 84 ? -30.605 -11.721 -25.100 1.00 47.97 84 ASP A N 1
ATOM 618 C CA . ASP A 1 84 ? -29.132 -11.726 -24.992 1.00 47.97 84 ASP A CA 1
ATOM 619 C C . ASP A 1 84 ? -28.427 -10.427 -25.429 1.00 47.97 84 ASP A C 1
ATOM 621 O O . ASP A 1 84 ? -27.206 -10.404 -25.492 1.00 47.97 84 ASP A O 1
ATOM 625 N N . ASN A 1 85 ? -29.153 -9.347 -25.735 1.00 53.47 85 ASN A N 1
ATOM 626 C CA . ASN A 1 85 ? -28.517 -8.046 -25.988 1.00 53.47 85 ASN A CA 1
ATOM 627 C C . ASN A 1 85 ? -28.711 -7.150 -24.763 1.00 53.47 85 ASN A C 1
ATOM 629 O O . ASN A 1 85 ? -29.753 -6.487 -24.633 1.00 53.47 85 ASN A O 1
ATOM 633 N N . ASP A 1 86 ? -27.733 -7.190 -23.862 1.00 59.84 86 ASP A N 1
ATOM 634 C CA . ASP A 1 86 ? -27.657 -6.281 -22.724 1.00 59.84 86 ASP A CA 1
ATOM 635 C C . ASP A 1 86 ? -27.334 -4.853 -23.199 1.00 59.84 86 ASP A C 1
ATOM 637 O O . ASP A 1 86 ? -26.920 -4.614 -24.335 1.00 59.84 86 ASP A O 1
ATOM 641 N N . HIS A 1 87 ? -27.644 -3.880 -22.343 1.00 56.69 87 HIS A N 1
ATOM 642 C CA . HIS A 1 87 ? -27.456 -2.446 -22.591 1.00 56.69 87 HIS A CA 1
ATOM 643 C C . HIS A 1 87 ? -26.007 -2.118 -23.005 1.00 56.69 87 HIS A C 1
ATOM 645 O O . HIS A 1 87 ? -25.786 -1.479 -24.035 1.00 56.69 87 HIS A O 1
ATOM 651 N N . ASP A 1 88 ? -25.035 -2.683 -22.288 1.00 60.19 88 ASP A N 1
ATOM 652 C CA . ASP A 1 88 ? -23.607 -2.414 -22.482 1.00 60.19 88 ASP A CA 1
ATOM 653 C C . ASP A 1 88 ? -23.113 -2.856 -23.871 1.00 60.19 88 ASP A C 1
ATOM 655 O O . ASP A 1 88 ? -22.343 -2.147 -24.515 1.00 60.19 88 ASP A O 1
ATOM 659 N N . ASP A 1 89 ? -23.635 -3.965 -24.405 1.00 67.56 89 ASP A N 1
ATOM 660 C CA . ASP A 1 89 ? -23.230 -4.476 -25.718 1.00 67.56 89 ASP A CA 1
ATOM 661 C C . ASP A 1 89 ? -23.657 -3.541 -26.856 1.00 67.56 89 ASP A C 1
ATOM 663 O O . ASP A 1 89 ? -22.945 -3.375 -27.848 1.00 67.56 89 ASP A O 1
ATOM 667 N N . GLN A 1 90 ? -24.844 -2.936 -26.767 1.00 65.31 90 GLN A N 1
ATOM 668 C CA . GLN A 1 90 ? -25.309 -2.021 -27.812 1.00 65.31 90 GLN A CA 1
ATOM 669 C C . GLN A 1 90 ? -24.561 -0.696 -27.772 1.00 65.31 90 GLN A C 1
ATOM 671 O O . GLN A 1 90 ? -24.241 -0.153 -28.831 1.00 65.31 90 GLN A O 1
ATOM 676 N N . LEU A 1 91 ? -24.246 -0.221 -26.569 1.00 64.81 91 LEU A N 1
ATOM 677 C CA . LEU A 1 91 ? -23.455 0.977 -26.354 1.00 64.81 91 LEU A CA 1
ATOM 678 C C . LEU A 1 91 ? -22.019 0.801 -26.855 1.00 64.81 91 LEU A C 1
ATOM 680 O O . LEU A 1 91 ? -21.549 1.632 -27.632 1.00 64.81 91 LEU A O 1
ATOM 684 N N . GLU A 1 92 ? -21.362 -0.314 -26.524 1.00 65.06 92 GLU A N 1
ATOM 685 C CA . GLU A 1 92 ? -20.043 -0.662 -27.062 1.00 65.06 92 GLU A CA 1
ATOM 686 C C . GLU A 1 92 ? -20.069 -0.763 -28.594 1.00 65.06 92 GLU A C 1
ATOM 688 O O . GLU A 1 92 ? -19.213 -0.194 -29.272 1.00 65.06 92 GLU A O 1
ATOM 693 N N . ASN A 1 93 ? -21.077 -1.426 -29.170 1.00 65.94 93 ASN A N 1
ATOM 694 C CA . ASN A 1 93 ? -21.216 -1.532 -30.625 1.00 65.94 93 ASN A CA 1
ATOM 695 C C . ASN A 1 93 ? -21.447 -0.169 -31.295 1.00 65.94 93 ASN A C 1
ATOM 697 O O . ASN A 1 93 ? -20.896 0.095 -32.363 1.00 65.94 93 ASN A O 1
ATOM 701 N N . ALA A 1 94 ? -22.245 0.711 -30.691 1.00 63.47 94 ALA A N 1
ATOM 702 C CA . ALA A 1 94 ? -22.425 2.067 -31.195 1.00 63.47 94 ALA A CA 1
ATOM 703 C C . ALA A 1 94 ? -21.119 2.872 -31.103 1.00 63.47 94 ALA A C 1
ATOM 705 O O . ALA A 1 94 ? -20.740 3.537 -32.069 1.00 63.47 94 ALA A O 1
ATOM 706 N N . LEU A 1 95 ? -20.372 2.765 -30.001 1.00 64.94 95 LEU A N 1
ATOM 707 C CA . LEU A 1 95 ? -19.054 3.394 -29.876 1.00 64.94 95 LEU A CA 1
ATOM 708 C C . LEU A 1 95 ? -18.107 2.921 -30.982 1.00 64.94 95 LEU A C 1
ATOM 710 O O . LEU A 1 95 ? -17.476 3.758 -31.629 1.00 64.94 95 LEU A O 1
ATOM 714 N N . TRP A 1 96 ? -18.090 1.619 -31.274 1.00 59.84 96 TRP A N 1
ATOM 715 C CA . TRP A 1 96 ? -17.319 1.074 -32.387 1.00 59.84 96 TRP A CA 1
ATOM 716 C C . TRP A 1 96 ? -17.711 1.671 -33.739 1.00 59.84 96 TRP A C 1
ATOM 718 O O . TRP A 1 96 ? -16.861 2.204 -34.456 1.00 59.84 96 TRP A O 1
ATOM 728 N N . LEU A 1 97 ? -19.006 1.677 -34.057 1.00 56.28 97 LEU A N 1
ATOM 729 C CA . LEU A 1 97 ? -19.533 2.169 -35.333 1.00 56.28 97 LEU A CA 1
ATOM 730 C C . LEU A 1 97 ? -19.345 3.682 -35.525 1.00 56.28 97 LEU A C 1
ATOM 732 O O . LEU A 1 97 ? -19.004 4.123 -36.626 1.00 56.28 97 LEU A O 1
ATOM 736 N N . SER A 1 98 ? -19.514 4.478 -34.464 1.00 55.38 98 SER A N 1
ATOM 737 C CA . SER A 1 98 ? -19.245 5.924 -34.500 1.00 55.38 98 SER A CA 1
ATOM 738 C C . SER A 1 98 ? -17.761 6.226 -34.734 1.00 55.38 98 SER A C 1
ATOM 740 O O . SER A 1 98 ? -17.425 7.230 -35.369 1.00 55.38 98 SER A O 1
ATOM 742 N N . GLY A 1 99 ? -16.871 5.317 -34.316 1.00 51.62 99 GLY A N 1
ATOM 743 C CA . GLY A 1 99 ? -15.453 5.366 -34.638 1.00 51.62 99 GLY A CA 1
ATOM 744 C C . GLY A 1 99 ? -15.151 5.217 -36.124 1.00 51.62 99 GLY A C 1
ATOM 745 O O . GLY A 1 99 ? -14.471 6.066 -36.704 1.00 51.62 99 GLY A O 1
ATOM 746 N N . ILE A 1 100 ? -15.727 4.205 -36.772 1.00 47.06 100 ILE A N 1
ATOM 747 C CA . ILE A 1 100 ? -15.411 3.858 -38.169 1.00 47.06 100 ILE A CA 1
ATOM 748 C C . ILE A 1 100 ? -15.829 4.957 -39.161 1.00 47.06 100 ILE A C 1
ATOM 750 O O . ILE A 1 100 ? -15.186 5.148 -40.191 1.00 47.06 100 ILE A O 1
ATOM 754 N N . SER A 1 101 ? -16.908 5.683 -38.869 1.00 38.91 101 SER A N 1
ATOM 755 C CA . SER A 1 101 ? -17.563 6.563 -39.844 1.00 38.91 101 SER A CA 1
ATOM 756 C C . SER A 1 101 ? -17.080 8.022 -39.809 1.00 38.91 101 SER A C 1
ATOM 758 O O . SER A 1 101 ? -17.048 8.658 -40.858 1.00 38.91 101 SER A O 1
ATOM 760 N N . ASN A 1 102 ? -16.645 8.558 -38.658 1.00 43.97 102 ASN A N 1
ATOM 761 C CA . ASN A 1 102 ? -16.371 10.001 -38.518 1.00 43.97 102 ASN A CA 1
ATOM 762 C C . ASN A 1 102 ? -15.177 10.364 -37.604 1.00 43.97 102 ASN A C 1
ATOM 764 O O . ASN A 1 102 ? -15.127 11.457 -37.040 1.00 43.97 102 ASN A O 1
ATOM 768 N N . GLY A 1 103 ? -14.161 9.498 -37.507 1.00 46.88 103 GLY A N 1
ATOM 769 C CA . GLY A 1 103 ? -12.867 9.858 -36.902 1.00 46.88 103 GLY A CA 1
ATOM 770 C C . GLY A 1 103 ? -12.710 9.515 -35.418 1.00 46.88 103 GLY A C 1
ATOM 771 O O . GLY A 1 103 ? -12.082 10.270 -34.676 1.00 46.88 103 GLY A O 1
ATOM 772 N N . LYS A 1 104 ? -13.214 8.350 -34.997 1.00 48.16 104 LYS A N 1
ATOM 773 C CA . LYS A 1 104 ? -12.877 7.706 -33.713 1.00 48.16 104 LYS A CA 1
ATOM 774 C C . LYS A 1 104 ? -12.378 6.262 -33.951 1.00 48.16 104 LYS A C 1
ATOM 776 O O . LYS A 1 104 ? -12.332 5.791 -35.076 1.00 48.16 104 LYS A O 1
ATOM 781 N N . TYR A 1 105 ? -11.898 5.574 -32.918 1.00 46.34 105 TYR A N 1
ATOM 782 C CA . TYR A 1 105 ? -11.073 4.358 -33.052 1.00 46.34 105 TYR A CA 1
ATOM 783 C C . TYR A 1 105 ? -11.849 3.029 -33.242 1.00 46.34 105 TYR A C 1
ATOM 785 O O . TYR A 1 105 ? -12.948 2.885 -32.719 1.00 46.34 105 TYR A O 1
ATOM 793 N N . LEU A 1 106 ? -11.207 2.065 -33.936 1.00 43.19 106 LEU A N 1
ATOM 794 C CA . LEU A 1 106 ? -11.517 0.611 -34.070 1.00 43.19 106 LEU A CA 1
ATOM 795 C C . LEU A 1 106 ? -10.923 -0.169 -32.869 1.00 43.19 106 LEU A C 1
ATOM 797 O O . LEU A 1 106 ? -10.034 0.360 -32.211 1.00 43.19 106 LEU A O 1
ATOM 801 N N . SER A 1 107 ? -11.267 -1.390 -32.438 1.00 39.34 107 SER A N 1
ATOM 802 C CA . SER A 1 107 ? -11.985 -2.529 -32.985 1.00 39.34 107 SER A CA 1
ATOM 803 C C . SER A 1 107 ? -10.983 -3.634 -32.975 1.00 39.34 107 SER A C 1
ATOM 805 O O . SER A 1 107 ? -10.467 -3.884 -34.038 1.00 39.34 107 SER A O 1
ATOM 807 N N . LEU A 1 108 ? -10.627 -4.306 -31.868 1.00 38.22 108 LEU A N 1
ATOM 808 C CA . LEU A 1 108 ? -9.657 -5.406 -32.002 1.00 38.22 108 LEU A CA 1
ATOM 809 C C . LEU A 1 108 ? -10.174 -6.480 -32.981 1.00 38.22 108 LEU A C 1
ATOM 811 O O . LEU A 1 108 ? -9.396 -7.063 -33.723 1.00 38.22 108 LEU A O 1
ATOM 815 N N . LYS A 1 109 ? -11.492 -6.686 -33.061 1.00 40.06 109 LYS A N 1
ATOM 816 C CA . LYS A 1 109 ? -12.120 -7.583 -34.038 1.00 40.06 109 LYS A CA 1
ATOM 817 C C . LYS A 1 109 ? -12.232 -6.949 -35.433 1.00 40.06 109 LYS A C 1
ATOM 819 O O . LYS A 1 109 ? -12.041 -7.644 -36.428 1.00 40.06 109 LYS A O 1
ATOM 824 N N . GLU A 1 110 ? -12.489 -5.644 -35.515 1.00 42.41 110 GLU A N 1
ATOM 825 C CA . GLU A 1 110 ? -12.654 -4.910 -36.783 1.00 42.41 110 GLU A CA 1
ATOM 826 C C . GLU A 1 110 ? -11.311 -4.568 -37.452 1.00 42.41 110 GLU A C 1
ATOM 828 O O . 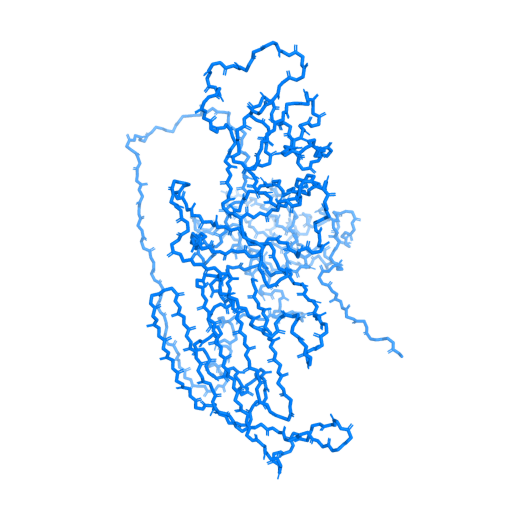GLU A 1 110 ? -11.178 -4.704 -38.662 1.00 42.41 110 GLU A O 1
ATOM 833 N N . ALA A 1 111 ? -10.275 -4.262 -36.674 1.00 46.06 111 ALA A N 1
ATOM 834 C CA . ALA A 1 111 ? -8.877 -4.139 -37.082 1.00 46.06 111 ALA A CA 1
ATOM 835 C C . ALA A 1 111 ? -8.315 -5.480 -37.578 1.00 46.06 111 ALA A C 1
ATOM 837 O O . ALA A 1 111 ? -7.494 -5.509 -38.494 1.00 46.06 111 ALA A O 1
ATOM 838 N N . VAL A 1 112 ? -8.788 -6.600 -37.018 1.00 41.34 112 VAL A N 1
ATOM 839 C CA . VAL A 1 112 ? -8.418 -7.945 -37.477 1.00 41.34 112 VAL A CA 1
ATOM 840 C C . VAL A 1 112 ? -9.135 -8.297 -38.785 1.00 41.34 112 VAL A C 1
ATOM 842 O O . VAL A 1 112 ? -8.466 -8.696 -39.731 1.00 41.34 112 VAL A O 1
ATOM 845 N N . GLN A 1 113 ? -10.445 -8.064 -38.914 1.00 44.50 113 GLN A N 1
ATOM 846 C CA . GLN A 1 113 ? -11.164 -8.292 -40.181 1.00 44.50 113 GLN A CA 1
ATOM 847 C C . GLN A 1 113 ? -10.703 -7.365 -41.316 1.00 44.50 113 GLN A C 1
ATOM 849 O O . GLN A 1 113 ? -10.657 -7.786 -42.474 1.00 44.50 113 GLN A O 1
ATOM 854 N N . GLN A 1 114 ? -10.308 -6.132 -40.997 1.00 49.22 114 GLN A N 1
ATOM 855 C CA . GLN A 1 114 ? -9.709 -5.214 -41.961 1.00 49.22 114 GLN A CA 1
ATOM 856 C C . GLN A 1 114 ? -8.339 -5.729 -42.447 1.00 49.22 114 GLN A C 1
ATOM 858 O O . GLN A 1 114 ? -8.113 -5.796 -43.656 1.00 49.22 114 GLN A O 1
ATOM 863 N N . SER A 1 115 ? -7.484 -6.217 -41.539 1.00 40.97 115 SER A N 1
ATOM 864 C CA . SER A 1 115 ? -6.177 -6.829 -41.845 1.00 40.97 115 SER A CA 1
ATOM 865 C C . SER A 1 115 ? -6.280 -8.119 -42.686 1.00 40.97 115 SER A C 1
ATOM 867 O O . SER A 1 115 ? -5.528 -8.307 -43.646 1.00 40.97 115 SER A O 1
ATOM 869 N N . GLU A 1 116 ? -7.269 -8.980 -42.409 1.00 47.88 116 GLU A N 1
ATOM 870 C CA . GLU A 1 116 ? -7.543 -10.200 -43.193 1.00 47.88 116 GLU A CA 1
ATOM 871 C C . GLU A 1 116 ? -7.999 -9.893 -44.635 1.00 47.88 116 GLU A C 1
ATOM 873 O O . GLU A 1 116 ? -7.729 -10.676 -45.554 1.00 47.88 116 GLU A O 1
ATOM 878 N N . SER A 1 117 ? -8.658 -8.745 -44.847 1.00 48.12 117 SER A N 1
ATOM 879 C CA . SER A 1 117 ? -9.175 -8.306 -46.152 1.00 48.12 117 SER A CA 1
ATOM 880 C C . SER A 1 117 ? -8.133 -7.618 -47.051 1.00 48.12 117 SER A C 1
ATOM 882 O O . SER A 1 117 ? -8.257 -7.688 -48.274 1.00 48.12 117 SER A O 1
ATOM 884 N N . GLU A 1 118 ? -7.087 -7.013 -46.473 1.00 44.72 118 GLU A N 1
ATOM 885 C CA . GLU A 1 118 ? -6.032 -6.289 -47.206 1.00 44.72 118 GLU A CA 1
ATOM 886 C C . GLU A 1 118 ? -4.821 -7.169 -47.586 1.00 44.72 118 GLU A C 1
ATOM 888 O O . GLU A 1 118 ? -4.195 -6.921 -48.619 1.00 44.72 118 GLU A O 1
ATOM 893 N N . PHE A 1 119 ? -4.506 -8.223 -46.813 1.00 38.59 119 PHE A N 1
ATOM 894 C CA . PHE A 1 119 ? -3.298 -9.056 -47.004 1.00 38.59 119 PHE A CA 1
ATOM 895 C C . PHE A 1 119 ? -3.551 -10.543 -47.334 1.00 38.59 119 PHE A C 1
ATOM 897 O O . PHE A 1 119 ? -2.627 -11.230 -47.769 1.00 38.59 119 PHE A O 1
ATOM 904 N N . GLY A 1 120 ? -4.786 -11.043 -47.194 1.00 36.12 120 GLY A N 1
ATOM 905 C CA . GLY A 1 120 ? -5.218 -12.370 -47.661 1.00 36.12 120 GLY A CA 1
ATOM 906 C C . GLY A 1 120 ? -4.802 -13.573 -46.791 1.00 36.12 120 GLY A C 1
ATOM 907 O O . GLY A 1 120 ? -3.818 -14.247 -47.086 1.00 36.12 120 GLY A O 1
ATOM 908 N N . GLY A 1 121 ? -5.624 -13.917 -45.786 1.00 42.44 121 GLY A N 1
ATOM 909 C CA . GLY A 1 121 ? -5.560 -15.152 -44.973 1.00 42.44 121 GLY A CA 1
ATOM 910 C C . GLY A 1 121 ? -6.424 -15.054 -43.696 1.00 42.44 121 GLY A C 1
ATOM 911 O O . GLY A 1 121 ? -6.601 -13.948 -43.207 1.00 42.44 121 GLY A O 1
ATOM 912 N N . LYS A 1 122 ? -6.987 -16.164 -43.173 1.00 39.75 122 LYS A N 1
ATOM 913 C CA . LYS A 1 122 ? -7.914 -16.198 -42.004 1.00 39.75 122 LYS A CA 1
ATOM 914 C C . LYS A 1 122 ? -7.246 -16.710 -40.713 1.00 39.75 122 LYS A C 1
ATOM 916 O O . LYS A 1 122 ? -6.536 -17.713 -40.774 1.00 39.75 122 LYS A O 1
ATOM 921 N N . LEU A 1 123 ? -7.537 -16.087 -39.566 1.00 39.84 123 LEU A N 1
ATOM 922 C CA . LEU A 1 123 ? -7.129 -16.474 -38.202 1.00 39.84 123 LEU A CA 1
ATOM 923 C C . LEU A 1 123 ? -8.298 -17.123 -37.418 1.00 39.84 123 LEU A C 1
ATOM 925 O O . LEU A 1 123 ? -9.420 -16.628 -37.451 1.00 39.84 123 LEU A O 1
ATOM 929 N N . ASP A 1 124 ? -8.040 -18.211 -36.677 1.00 31.31 124 ASP A N 1
ATOM 930 C CA . ASP A 1 124 ? -9.045 -18.951 -35.881 1.00 31.31 124 ASP A CA 1
ATOM 931 C C . ASP A 1 124 ? -8.933 -18.661 -34.372 1.00 31.31 124 ASP A C 1
ATOM 933 O O . ASP A 1 124 ? -7.857 -18.858 -33.810 1.00 31.31 124 ASP A O 1
ATOM 937 N N . TYR A 1 125 ? -10.051 -18.331 -33.695 1.00 31.64 125 TYR A N 1
ATOM 938 C CA . TYR A 1 125 ? -10.171 -18.400 -32.223 1.00 31.64 125 TYR A CA 1
ATOM 939 C C . TYR A 1 125 ? -11.584 -18.775 -31.713 1.00 31.64 125 TYR A C 1
ATOM 941 O O . TYR A 1 125 ? -12.604 -18.433 -32.309 1.00 31.64 125 TYR A O 1
ATOM 949 N N . LEU A 1 126 ? -11.607 -19.479 -30.570 1.00 26.91 126 LEU A N 1
ATOM 950 C CA . LEU A 1 126 ? -12.736 -20.117 -29.866 1.00 26.91 126 LEU A CA 1
ATOM 951 C C . LEU A 1 126 ? -12.920 -19.459 -28.482 1.00 26.91 126 LEU A C 1
ATOM 953 O O . LEU A 1 126 ? -11.943 -19.364 -27.740 1.00 26.91 126 LEU A O 1
ATOM 957 N N . ILE A 1 127 ? -14.143 -19.078 -28.086 1.00 25.36 127 ILE A N 1
ATOM 958 C CA . ILE A 1 127 ? -14.465 -18.706 -26.692 1.00 25.36 127 ILE A CA 1
ATOM 959 C C . ILE A 1 127 ? -15.761 -19.410 -26.265 1.00 25.36 127 ILE A C 1
ATOM 961 O O . ILE A 1 127 ? -16.833 -19.152 -26.803 1.00 25.36 127 ILE A O 1
ATOM 965 N N . SER A 1 128 ? -15.646 -20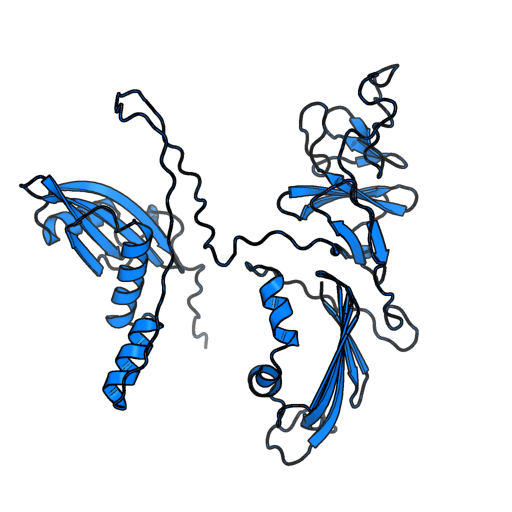.314 -25.290 1.00 25.64 128 SER A N 1
ATOM 966 C CA . SER A 1 128 ? -16.753 -20.937 -24.550 1.00 25.64 128 SER A CA 1
ATOM 967 C C . SER A 1 128 ? -16.779 -20.407 -23.119 1.00 25.64 128 SER A C 1
ATOM 969 O O . SER A 1 128 ? -15.694 -20.203 -22.589 1.00 25.64 128 SER A O 1
ATOM 971 N N . TYR A 1 129 ? -17.939 -20.347 -22.453 1.00 23.77 129 TYR A N 1
ATOM 972 C CA . TYR A 1 129 ? -18.090 -20.869 -21.081 1.00 23.77 129 TYR A CA 1
ATOM 973 C C . TYR A 1 129 ? -19.568 -21.059 -20.694 1.00 23.77 129 TYR A C 1
ATOM 975 O O . TYR A 1 129 ? -20.386 -20.155 -20.842 1.00 23.77 129 TYR A O 1
ATOM 983 N N . SER A 1 130 ? -19.858 -22.257 -20.180 1.00 26.03 130 SER A N 1
ATOM 984 C CA . SER A 1 130 ? -21.046 -22.673 -19.418 1.00 26.03 130 SER A CA 1
ATOM 985 C C . SER A 1 130 ? -20.918 -22.219 -17.936 1.00 26.03 130 SER A C 1
ATOM 987 O O . SER A 1 130 ? -19.908 -21.607 -17.595 1.00 26.03 130 SER A O 1
ATOM 989 N N . ASP A 1 131 ? -21.818 -22.404 -16.958 1.00 25.73 131 ASP A N 1
ATOM 990 C CA . ASP A 1 131 ? -23.026 -23.217 -16.759 1.00 25.73 131 ASP A CA 1
ATOM 991 C C . ASP A 1 131 ? -23.900 -22.606 -15.622 1.00 25.73 131 ASP A C 1
ATOM 993 O O . ASP A 1 131 ? -23.405 -21.907 -14.740 1.00 25.73 131 ASP A O 1
ATOM 997 N N . LYS A 1 132 ? -25.194 -22.950 -15.683 1.00 33.16 132 LYS A N 1
ATOM 998 C CA . LYS A 1 132 ? -26.370 -22.850 -14.776 1.00 33.16 132 LYS A CA 1
ATOM 999 C C . LYS A 1 132 ? -26.199 -22.607 -13.263 1.00 33.16 132 LYS A C 1
ATOM 1001 O O . LYS A 1 132 ? -25.323 -23.208 -12.667 1.00 33.16 132 LYS A O 1
ATOM 1006 N N . PHE A 1 133 ? -27.246 -22.027 -12.638 1.00 24.89 133 PHE A N 1
ATOM 1007 C CA . PHE A 1 133 ? -28.034 -22.669 -11.552 1.00 24.89 133 PHE A CA 1
ATOM 1008 C C . PHE A 1 133 ? -29.513 -22.213 -11.550 1.00 24.89 133 PHE A C 1
ATOM 1010 O O . PHE A 1 133 ? -29.812 -21.039 -11.738 1.00 24.89 133 PHE A O 1
ATOM 1017 N N . PHE A 1 134 ? -30.425 -23.170 -11.339 1.00 28.80 134 PHE A N 1
ATOM 1018 C CA . PHE A 1 134 ? -31.870 -22.995 -11.118 1.00 28.80 134 PHE A CA 1
ATOM 1019 C C . PHE A 1 134 ? -32.182 -22.960 -9.613 1.00 28.80 134 PHE A C 1
ATOM 1021 O O . PHE A 1 134 ? -31.481 -23.611 -8.837 1.00 28.80 134 PHE A O 1
ATOM 1028 N N . THR A 1 135 ? -33.304 -22.345 -9.228 1.00 25.98 135 THR A N 1
ATOM 1029 C CA . THR A 1 135 ? -34.069 -22.754 -8.037 1.00 25.98 135 THR A CA 1
ATOM 1030 C C . THR A 1 135 ? -35.500 -23.141 -8.415 1.00 25.98 135 THR A C 1
ATOM 1032 O O . THR A 1 135 ? -36.107 -22.560 -9.315 1.00 25.98 135 THR A O 1
ATOM 1035 N N . GLU A 1 136 ? -35.972 -24.195 -7.752 1.00 33.72 136 GLU A N 1
ATOM 1036 C CA . GLU A 1 136 ? -37.170 -24.997 -8.004 1.00 33.72 136 GLU A CA 1
ATOM 1037 C C . GLU A 1 136 ? -38.467 -24.361 -7.476 1.00 33.72 136 GLU A C 1
ATOM 1039 O O . GLU A 1 136 ? -38.960 -24.770 -6.436 1.00 33.72 136 GLU A O 1
ATOM 1044 N N . ASP A 1 137 ? -39.072 -23.424 -8.195 1.00 30.17 137 ASP A N 1
ATOM 1045 C CA . ASP A 1 137 ? -40.534 -23.240 -8.195 1.00 30.17 137 ASP A CA 1
ATOM 1046 C C . ASP A 1 137 ? -40.938 -22.099 -9.126 1.00 30.17 137 ASP A C 1
ATOM 1048 O O . ASP A 1 137 ? -40.853 -20.916 -8.816 1.00 30.17 137 ASP A O 1
ATOM 1052 N N . GLY A 1 138 ? -41.430 -22.466 -10.308 1.00 41.62 138 GLY A N 1
ATOM 1053 C CA . GLY A 1 138 ? -41.982 -21.528 -11.280 1.00 41.62 138 GLY A CA 1
ATOM 1054 C C . GLY A 1 138 ? -43.270 -20.856 -10.799 1.00 41.62 138 GLY A C 1
ATOM 1055 O O . GLY A 1 138 ? -44.345 -21.167 -11.305 1.00 41.62 138 GLY A O 1
ATOM 1056 N N . SER A 1 139 ? -43.172 -19.912 -9.864 1.00 29.91 139 SER A N 1
ATOM 1057 C CA . SER A 1 139 ? -44.269 -19.022 -9.494 1.00 29.91 139 SER A CA 1
ATOM 1058 C C . SER A 1 139 ? -43.852 -17.565 -9.665 1.00 29.91 139 SER A C 1
ATOM 1060 O O . SER A 1 139 ? -43.014 -17.010 -8.960 1.00 29.91 139 SER A O 1
ATOM 1062 N N . ASN A 1 140 ? -44.429 -16.970 -10.702 1.00 40.38 140 ASN A N 1
ATOM 1063 C CA . ASN A 1 140 ? -44.326 -15.567 -11.039 1.00 40.38 140 ASN A CA 1
ATOM 1064 C C . ASN A 1 140 ? -45.549 -14.882 -10.416 1.00 40.38 140 ASN A C 1
ATOM 1066 O O . ASN A 1 140 ? -46.637 -14.986 -10.977 1.00 40.38 140 ASN A O 1
ATOM 1070 N N . GLU A 1 141 ? -45.409 -14.232 -9.258 1.00 31.67 141 GLU A N 1
ATOM 1071 C CA . GLU A 1 141 ? -46.456 -13.349 -8.731 1.00 31.67 141 GLU A CA 1
ATOM 1072 C C . GLU A 1 141 ? -45.881 -12.043 -8.167 1.00 31.67 141 GLU A C 1
ATOM 1074 O O . GLU A 1 141 ? -44.922 -12.006 -7.396 1.00 31.67 141 GLU A O 1
ATOM 1079 N N . ASN A 1 142 ? -46.508 -10.960 -8.626 1.00 40.88 142 ASN A N 1
ATOM 1080 C CA . ASN A 1 142 ? -46.235 -9.554 -8.362 1.00 40.88 142 ASN A CA 1
ATOM 1081 C C . ASN A 1 142 ? -46.009 -9.213 -6.884 1.00 40.88 142 ASN A C 1
ATOM 1083 O O . ASN A 1 142 ? -46.775 -9.653 -6.032 1.00 40.88 142 ASN A O 1
ATOM 1087 N N . ASN A 1 143 ? -45.079 -8.284 -6.619 1.00 30.44 143 ASN A N 1
ATOM 1088 C CA . ASN A 1 143 ? -45.340 -7.081 -5.811 1.00 30.44 143 ASN A CA 1
ATOM 1089 C C . ASN A 1 143 ? -44.111 -6.153 -5.744 1.00 30.44 143 ASN A C 1
ATOM 1091 O O . ASN A 1 143 ? -43.023 -6.584 -5.373 1.00 30.44 143 ASN A O 1
ATOM 1095 N N . ASN A 1 144 ? -44.327 -4.872 -6.075 1.00 33.16 144 ASN A N 1
ATOM 1096 C CA . ASN A 1 144 ? -43.546 -3.681 -5.706 1.00 33.16 144 ASN A CA 1
ATOM 1097 C C . ASN A 1 144 ? -42.117 -3.914 -5.173 1.00 33.16 144 ASN A C 1
ATOM 1099 O O . ASN A 1 144 ? -41.888 -3.894 -3.962 1.00 33.16 144 ASN A O 1
ATOM 1103 N N . LYS A 1 145 ? -41.139 -4.009 -6.078 1.00 27.52 145 LYS A N 1
ATOM 1104 C CA . LYS A 1 145 ? -39.721 -3.817 -5.750 1.00 27.52 145 LYS A CA 1
ATOM 1105 C C . LYS A 1 145 ? -39.202 -2.582 -6.474 1.00 27.52 145 LYS A C 1
ATOM 1107 O O . LYS A 1 145 ? -39.298 -2.488 -7.692 1.00 27.52 145 LYS A O 1
ATOM 1112 N N . ILE A 1 146 ? -38.658 -1.642 -5.706 1.00 24.55 146 ILE A N 1
ATOM 1113 C CA . ILE A 1 146 ? -37.707 -0.661 -6.226 1.00 24.55 146 ILE A CA 1
ATOM 1114 C C . ILE A 1 146 ? -36.430 -1.452 -6.506 1.00 24.55 146 ILE A C 1
ATOM 1116 O O . ILE A 1 146 ? -35.854 -2.027 -5.581 1.00 24.55 146 ILE A O 1
ATOM 1120 N N . TRP A 1 147 ? -36.023 -1.522 -7.769 1.00 29.92 147 TRP A N 1
ATOM 1121 C CA . TRP A 1 147 ? -34.727 -2.072 -8.144 1.00 29.92 147 TRP A CA 1
ATOM 1122 C C . TRP A 1 147 ? -33.705 -0.947 -8.038 1.00 29.92 147 TRP A C 1
ATOM 1124 O O . TRP A 1 147 ? -33.712 -0.013 -8.834 1.00 29.92 147 TRP A O 1
ATOM 1134 N N . ILE A 1 148 ? -32.866 -1.011 -7.008 1.00 23.89 148 ILE A N 1
ATOM 1135 C CA . ILE A 1 148 ? -31.616 -0.259 -6.988 1.00 23.89 148 ILE A CA 1
ATOM 1136 C C . ILE A 1 148 ? -30.612 -1.158 -7.700 1.00 23.89 148 ILE A C 1
ATOM 1138 O O . ILE A 1 148 ? -30.220 -2.193 -7.163 1.00 23.89 148 ILE A O 1
ATOM 1142 N N . TRP A 1 149 ? -30.257 -0.798 -8.929 1.00 27.64 149 TRP A N 1
ATOM 1143 C CA . TRP A 1 149 ? -29.130 -1.405 -9.621 1.00 27.64 149 TRP A CA 1
ATOM 1144 C C . TRP A 1 149 ? -27.864 -0.764 -9.053 1.00 27.64 149 TRP A C 1
ATOM 1146 O O . TRP A 1 149 ? -27.565 0.393 -9.333 1.00 27.64 149 TRP A O 1
ATOM 1156 N N . GLU A 1 150 ? -27.142 -1.479 -8.193 1.00 28.20 150 GLU A N 1
ATOM 1157 C CA . GLU A 1 150 ? -25.738 -1.149 -7.956 1.00 28.20 150 GLU A CA 1
ATOM 1158 C C . GLU A 1 150 ? -24.930 -1.781 -9.086 1.00 28.20 150 GLU A C 1
ATOM 1160 O O . GLU A 1 150 ? -24.846 -3.008 -9.167 1.00 28.20 150 GLU A O 1
ATOM 1165 N N . ASN A 1 151 ? -24.350 -0.942 -9.948 1.00 34.50 151 ASN A N 1
ATOM 1166 C CA . ASN A 1 151 ? -23.388 -1.334 -10.976 1.00 34.50 151 ASN A CA 1
ATOM 1167 C C . ASN A 1 151 ? -22.303 -2.248 -10.387 1.00 34.50 151 ASN A C 1
ATOM 1169 O O . ASN A 1 151 ? -21.343 -1.782 -9.778 1.00 34.50 151 ASN A O 1
ATOM 1173 N N . HIS A 1 152 ? -22.444 -3.554 -10.594 1.00 39.50 152 HIS A N 1
ATOM 1174 C CA . HIS A 1 152 ? -21.417 -4.546 -10.294 1.00 39.50 152 HIS A CA 1
ATOM 1175 C C . HIS A 1 152 ? -21.189 -5.462 -11.497 1.00 39.50 152 HIS A C 1
ATOM 1177 O O . HIS A 1 152 ? -21.149 -6.682 -11.363 1.00 39.50 152 HIS A O 1
ATOM 1183 N N . SER A 1 153 ? -20.968 -4.882 -12.675 1.00 41.25 153 SER A N 1
ATOM 1184 C CA . SER A 1 153 ? -20.177 -5.564 -13.699 1.00 41.25 153 SER A CA 1
ATOM 1185 C C . SER A 1 153 ? -18.731 -5.078 -13.598 1.00 41.25 153 SER A C 1
ATOM 1187 O O . SER A 1 153 ? -18.233 -4.326 -14.428 1.00 41.25 153 SER A O 1
ATOM 1189 N N . MET A 1 154 ? -18.017 -5.480 -12.538 1.00 45.53 154 MET A N 1
ATOM 1190 C CA . MET A 1 154 ? -16.565 -5.571 -12.697 1.00 45.53 154 MET A CA 1
ATOM 1191 C C . MET A 1 154 ? -16.332 -6.752 -13.633 1.00 45.53 154 MET A C 1
ATOM 1193 O O . MET A 1 154 ? -16.699 -7.880 -13.294 1.00 45.53 154 MET A O 1
ATOM 1197 N N . SER A 1 155 ? -15.760 -6.496 -14.810 1.00 50.22 155 SER A N 1
ATOM 1198 C CA . SER A 1 155 ? -15.459 -7.544 -15.784 1.00 50.22 155 SER A CA 1
ATOM 1199 C C . SER A 1 155 ? -14.774 -8.741 -15.102 1.00 50.22 155 SER A C 1
ATOM 1201 O O . SER A 1 155 ? -13.959 -8.582 -14.184 1.00 50.22 155 SER A O 1
ATOM 1203 N N . LYS A 1 156 ? -15.074 -9.972 -15.548 1.00 56.38 156 LYS A N 1
ATOM 1204 C CA . LYS A 1 156 ? -14.471 -11.206 -14.991 1.00 56.38 156 LYS A CA 1
ATOM 1205 C C . LYS A 1 156 ? -12.934 -11.160 -14.955 1.00 56.38 156 LYS A C 1
ATOM 1207 O O . LYS A 1 156 ? -12.332 -11.873 -14.155 1.00 56.38 156 LYS A O 1
ATOM 1212 N N . ARG A 1 157 ? -12.308 -10.320 -15.792 1.00 62.44 157 ARG A N 1
ATOM 1213 C CA . ARG A 1 157 ? -10.860 -10.072 -15.821 1.00 62.44 157 ARG A CA 1
ATOM 1214 C C . ARG A 1 157 ? -10.337 -9.532 -14.486 1.00 62.44 157 ARG A C 1
ATOM 1216 O O . ARG A 1 157 ? -9.309 -10.007 -14.016 1.00 62.44 157 ARG A O 1
ATOM 1223 N N . TYR A 1 158 ? -11.065 -8.609 -13.857 1.00 67.94 158 TYR A N 1
ATOM 1224 C CA . TYR A 1 158 ? -10.634 -7.927 -12.630 1.00 67.94 158 TYR A CA 1
ATOM 1225 C C . TYR A 1 158 ? -11.236 -8.514 -11.348 1.00 67.94 158 TYR A C 1
ATOM 1227 O O . TYR A 1 158 ? -10.863 -8.111 -10.248 1.00 67.94 158 TYR A O 1
ATOM 1235 N N . ASN A 1 159 ? -12.122 -9.507 -11.462 1.00 75.31 159 ASN A N 1
ATOM 1236 C CA . ASN A 1 159 ? -12.672 -10.228 -10.316 1.00 75.31 159 ASN A CA 1
ATOM 1237 C C . ASN A 1 159 ? -11.677 -11.279 -9.777 1.00 75.31 159 ASN A C 1
ATOM 1239 O O . ASN A 1 159 ? -11.886 -12.490 -9.890 1.00 75.31 159 ASN A O 1
ATOM 1243 N N . LYS A 1 160 ? -10.550 -10.808 -9.235 1.00 82.69 160 LYS A N 1
ATOM 1244 C CA . LYS A 1 160 ? -9.520 -11.629 -8.584 1.00 82.69 160 LYS A CA 1
ATOM 1245 C C . LYS A 1 160 ? -9.466 -11.316 -7.087 1.00 82.69 160 LYS A C 1
ATOM 1247 O O . LYS A 1 160 ? -9.650 -10.160 -6.704 1.00 82.69 160 LYS A O 1
ATOM 1252 N N . PRO A 1 161 ? -9.202 -12.315 -6.225 1.00 88.44 161 PRO A N 1
ATOM 1253 C CA . PRO A 1 161 ? -8.973 -12.047 -4.814 1.00 88.44 161 PRO A CA 1
ATOM 1254 C C . PRO A 1 161 ? -7.709 -11.203 -4.639 1.00 88.44 161 PRO A C 1
ATOM 1256 O O . PRO A 1 161 ? -6.762 -11.307 -5.418 1.00 88.44 161 PRO A O 1
ATOM 1259 N N . ILE A 1 162 ? -7.682 -10.410 -3.573 1.00 91.88 162 ILE A N 1
ATOM 1260 C CA . ILE A 1 162 ? -6.491 -9.656 -3.188 1.00 91.88 162 ILE A CA 1
ATOM 1261 C C . ILE A 1 162 ? -5.434 -10.660 -2.700 1.00 91.88 162 ILE A C 1
ATOM 1263 O O . ILE A 1 162 ? -5.733 -11.443 -1.790 1.00 91.88 162 ILE A O 1
ATOM 1267 N N . PRO A 1 163 ? -4.219 -10.685 -3.278 1.00 93.44 163 PRO A N 1
ATOM 1268 C CA . PRO A 1 163 ? -3.162 -11.577 -2.813 1.00 93.44 163 PRO A CA 1
ATOM 1269 C C . PRO A 1 163 ? -2.809 -11.292 -1.349 1.00 93.44 163 PRO A C 1
ATOM 1271 O O . PRO A 1 163 ? -2.728 -10.136 -0.940 1.00 93.44 163 PRO A O 1
ATOM 1274 N N . PHE A 1 164 ? -2.579 -12.320 -0.539 1.00 95.69 164 PHE A N 1
ATOM 1275 C CA . PHE A 1 164 ? -2.089 -12.103 0.823 1.00 95.69 164 PHE A CA 1
ATOM 1276 C C . PHE A 1 164 ? -0.593 -11.770 0.810 1.00 95.69 164 PHE A C 1
ATOM 1278 O O . PHE A 1 164 ? 0.162 -12.304 -0.004 1.00 95.69 164 PHE A O 1
ATOM 1285 N N . GLY A 1 165 ? -0.163 -10.883 1.702 1.00 97.44 165 GLY A N 1
ATOM 1286 C CA . GLY A 1 165 ? 1.214 -10.412 1.745 1.00 97.44 165 GLY A CA 1
ATOM 1287 C C . GLY A 1 165 ? 1.382 -9.049 2.402 1.00 97.44 165 GLY A C 1
ATOM 1288 O O . GLY A 1 165 ? 0.432 -8.483 2.942 1.00 97.44 165 GLY A O 1
ATOM 1289 N N . TRP A 1 166 ? 2.603 -8.526 2.332 1.00 98.12 166 TRP A N 1
ATOM 1290 C CA . TRP A 1 166 ? 2.925 -7.156 2.721 1.00 98.12 166 TRP A CA 1
ATOM 1291 C C . TRP A 1 166 ? 2.589 -6.179 1.600 1.00 98.12 166 TRP A C 1
ATOM 1293 O O . TRP A 1 166 ? 2.910 -6.445 0.445 1.00 98.12 166 TRP A O 1
ATOM 1303 N N . TYR A 1 167 ? 1.987 -5.051 1.969 1.00 97.69 167 TYR A N 1
ATOM 1304 C CA . TYR A 1 167 ? 1.691 -3.920 1.091 1.00 97.69 167 TYR A CA 1
ATOM 1305 C C . TYR A 1 167 ? 2.191 -2.642 1.747 1.00 97.69 167 TYR A C 1
ATOM 1307 O O . TYR A 1 167 ? 1.947 -2.440 2.941 1.00 97.69 167 TYR A O 1
ATOM 1315 N N . ALA A 1 168 ? 2.873 -1.785 0.995 1.00 97.19 168 ALA A N 1
ATOM 1316 C CA . ALA A 1 168 ? 3.212 -0.461 1.489 1.00 97.19 168 ALA A CA 1
ATOM 1317 C C . ALA A 1 168 ? 1.946 0.402 1.496 1.00 97.19 168 ALA A C 1
ATOM 1319 O O . ALA A 1 168 ? 1.238 0.482 0.495 1.00 97.19 168 ALA A O 1
ATOM 1320 N N . VAL A 1 169 ? 1.623 0.988 2.649 1.00 97.50 169 VAL A N 1
ATOM 1321 C CA . VAL A 1 169 ? 0.372 1.735 2.837 1.00 97.50 169 VAL A CA 1
ATOM 1322 C C . VAL A 1 169 ? 0.571 3.242 2.941 1.00 97.50 169 VAL A C 1
ATOM 1324 O O . VAL A 1 169 ? -0.386 3.988 2.734 1.00 97.50 169 VAL A O 1
ATOM 1327 N N . GLU A 1 170 ? 1.782 3.683 3.282 1.00 97.56 170 GLU A N 1
ATOM 1328 C CA . GLU A 1 170 ? 2.155 5.091 3.435 1.00 97.56 170 GLU A CA 1
ATOM 1329 C C . GLU A 1 170 ? 3.685 5.220 3.532 1.00 97.56 170 GLU A C 1
ATOM 1331 O O . GLU A 1 170 ? 4.357 4.302 4.012 1.00 97.56 170 GLU A O 1
ATOM 1336 N N . TYR A 1 171 ? 4.233 6.366 3.134 1.00 96.69 171 TYR A N 1
ATOM 1337 C CA . TYR A 1 171 ? 5.622 6.726 3.416 1.00 96.69 171 TYR A CA 1
ATOM 1338 C C . TYR A 1 171 ? 5.826 6.936 4.921 1.00 96.69 171 TYR A C 1
ATOM 1340 O O . TYR A 1 171 ? 4.993 7.536 5.600 1.00 96.69 171 TYR A O 1
ATOM 1348 N N . SER A 1 172 ? 6.966 6.514 5.467 1.00 96.38 172 SER A N 1
ATOM 1349 C CA . SER A 1 172 ? 7.303 6.710 6.886 1.00 96.38 172 SER A CA 1
ATOM 1350 C C . SER A 1 172 ? 7.141 8.164 7.341 1.00 96.38 172 SER A C 1
ATOM 1352 O O . SER A 1 172 ? 6.540 8.433 8.386 1.00 96.38 172 SER A O 1
ATOM 1354 N N . GLU A 1 173 ? 7.631 9.104 6.529 1.00 95.12 173 GLU A N 1
ATOM 1355 C CA . GLU A 1 173 ? 7.530 10.548 6.773 1.00 95.12 173 GLU A CA 1
ATOM 1356 C C . GLU A 1 173 ? 6.119 11.116 6.570 1.00 95.12 173 GLU A C 1
ATOM 1358 O O . GLU A 1 173 ? 5.778 12.161 7.131 1.00 95.12 173 GLU A O 1
ATOM 1363 N N . GLY A 1 174 ? 5.284 10.405 5.809 1.00 96.12 174 GLY A N 1
ATOM 1364 C CA . GLY A 1 174 ? 3.900 10.765 5.534 1.00 96.12 174 GLY A CA 1
ATOM 1365 C C . GLY A 1 174 ? 2.999 10.656 6.762 1.00 96.12 174 GLY A C 1
ATOM 1366 O O . GLY A 1 174 ? 1.885 11.176 6.732 1.00 96.12 174 GLY A O 1
ATOM 1367 N N . LEU A 1 175 ? 3.456 10.021 7.845 1.00 98.38 175 LEU A N 1
ATOM 1368 C CA . LEU A 1 175 ? 2.717 9.873 9.095 1.00 98.38 175 LEU A CA 1
ATOM 1369 C C . LEU A 1 175 ? 3.561 10.356 10.279 1.00 98.38 175 LEU A C 1
ATOM 1371 O O . LEU A 1 175 ? 4.441 9.646 10.768 1.00 98.38 175 LEU A O 1
ATOM 1375 N N . LYS A 1 176 ? 3.269 11.550 10.788 1.00 98.44 176 LYS A N 1
ATOM 1376 C CA . LYS A 1 176 ? 3.991 12.158 11.915 1.00 98.44 176 LYS A CA 1
ATOM 1377 C C . LYS A 1 176 ? 3.555 11.563 13.253 1.00 98.44 176 LYS A C 1
ATOM 1379 O O . LYS A 1 176 ? 2.452 11.048 13.401 1.00 98.44 176 LYS A O 1
ATOM 1384 N N . THR A 1 177 ? 4.407 11.669 14.272 1.00 98.56 177 THR A N 1
ATOM 1385 C CA . THR A 1 177 ? 4.069 11.258 15.647 1.00 98.56 177 THR A CA 1
ATOM 1386 C C . THR A 1 177 ? 2.805 11.964 16.134 1.00 98.56 177 THR A C 1
ATOM 1388 O O . THR A 1 177 ? 2.715 13.190 16.077 1.00 98.56 177 THR A O 1
ATOM 1391 N N . GLY A 1 178 ? 1.833 11.193 16.625 1.00 98.38 178 GLY A N 1
ATOM 1392 C CA . GLY A 1 178 ? 0.534 11.695 17.074 1.00 98.38 178 GLY A CA 1
ATOM 1393 C C . GLY A 1 178 ? -0.488 11.942 15.956 1.00 98.38 178 GLY A C 1
ATOM 1394 O O . GLY A 1 178 ? -1.601 12.388 16.244 1.00 98.38 178 GLY A O 1
ATOM 1395 N N . GLU A 1 179 ? -0.140 11.673 14.696 1.00 98.62 179 GLU A N 1
ATOM 1396 C CA . GLU A 1 179 ? -1.032 11.854 13.553 1.00 98.62 179 GLU A CA 1
ATOM 1397 C C . GLU A 1 179 ? -1.990 10.669 13.379 1.00 98.62 179 GLU A C 1
ATOM 1399 O O . GLU A 1 179 ? -1.665 9.518 13.681 1.00 98.62 179 GLU A O 1
ATOM 1404 N N . VAL A 1 180 ? -3.182 10.974 12.864 1.00 98.81 180 VAL A N 1
ATOM 1405 C CA . VAL A 1 180 ? -4.193 10.012 12.423 1.00 98.81 180 VAL A CA 1
ATOM 1406 C C . VAL A 1 180 ? -4.529 10.326 10.968 1.00 98.81 180 VAL A C 1
ATOM 1408 O O . VAL A 1 180 ? -4.829 11.474 10.644 1.00 98.81 180 VAL A O 1
ATOM 1411 N N . LYS A 1 181 ? -4.515 9.310 10.104 1.00 98.56 181 LYS A N 1
ATOM 1412 C CA . LYS A 1 181 ? -4.779 9.423 8.671 1.00 98.56 181 LYS A CA 1
ATOM 1413 C C . LYS A 1 181 ? -5.811 8.376 8.211 1.00 98.56 181 LYS A C 1
ATOM 1415 O O . LYS A 1 181 ? -5.670 7.194 8.540 1.00 98.56 181 LYS A O 1
ATOM 1420 N N . PRO A 1 182 ? -6.857 8.770 7.463 1.00 98.44 182 PRO A N 1
ATOM 1421 C CA . PRO A 1 182 ? -7.725 7.824 6.769 1.00 98.44 182 PRO A CA 1
ATOM 1422 C C . PRO A 1 182 ? -6.993 7.265 5.540 1.00 98.44 182 PRO A C 1
ATOM 1424 O O . PRO A 1 182 ? -6.438 8.030 4.754 1.00 98.44 182 PRO A O 1
ATOM 1427 N N . VAL A 1 183 ? -7.002 5.945 5.357 1.00 98.06 183 VAL A N 1
ATOM 1428 C CA . VAL A 1 183 ? -6.405 5.284 4.183 1.00 98.06 183 VAL A CA 1
ATOM 1429 C C . VAL A 1 183 ? -7.360 4.230 3.623 1.00 98.06 183 VAL A C 1
ATOM 1431 O O . VAL A 1 183 ? -8.184 3.686 4.357 1.00 98.06 183 VAL A O 1
ATOM 1434 N N . LYS A 1 184 ? -7.277 3.933 2.322 1.00 96.88 184 LYS A N 1
ATOM 1435 C CA . LYS A 1 184 ? -8.160 2.962 1.659 1.00 96.88 184 LYS A CA 1
ATOM 1436 C C . LYS A 1 184 ? -7.344 1.833 1.047 1.00 96.88 184 LYS A C 1
ATOM 1438 O O . LYS A 1 184 ? -6.699 2.023 0.024 1.00 96.88 184 LYS A O 1
ATOM 1443 N N . TYR A 1 185 ? -7.421 0.656 1.656 1.00 95.75 185 TYR A N 1
ATOM 1444 C CA . TYR A 1 185 ? -6.725 -0.548 1.208 1.00 95.75 185 TYR A CA 1
ATOM 1445 C C . TYR A 1 185 ? -7.623 -1.767 1.374 1.00 95.75 185 TYR A C 1
ATOM 1447 O O . TYR A 1 185 ? -8.558 -1.775 2.170 1.00 95.75 185 TYR A O 1
ATOM 1455 N N . PHE A 1 186 ? -7.342 -2.817 0.608 1.00 93.69 186 PHE A N 1
ATOM 1456 C CA . PHE A 1 186 ? -8.025 -4.110 0.717 1.00 93.69 186 PHE A CA 1
ATOM 1457 C C . PHE A 1 186 ? -9.553 -4.047 0.534 1.00 93.69 186 PHE A C 1
ATOM 1459 O O . PHE A 1 186 ? -10.294 -4.822 1.139 1.00 93.69 186 PHE A O 1
ATOM 1466 N N . GLY A 1 187 ? -10.030 -3.088 -0.270 1.00 91.31 187 GLY A N 1
ATOM 1467 C CA . GLY A 1 187 ? -11.460 -2.823 -0.459 1.00 91.31 187 GLY A CA 1
ATOM 1468 C C . GLY A 1 187 ? -12.156 -2.206 0.761 1.00 91.31 187 GLY A C 1
ATOM 1469 O O . GLY A 1 187 ? -13.382 -2.162 0.796 1.00 91.31 187 GLY A O 1
ATOM 1470 N N . LYS A 1 188 ? -11.399 -1.730 1.756 1.00 94.94 188 LYS A N 1
ATOM 1471 C CA . LYS A 1 188 ? -11.901 -1.175 3.016 1.00 94.94 188 LYS A CA 1
ATOM 1472 C C . LYS A 1 188 ? -11.356 0.224 3.278 1.00 94.94 188 LYS A C 1
ATOM 1474 O O . LYS A 1 188 ? -10.285 0.596 2.802 1.00 94.94 188 LYS A O 1
ATOM 1479 N N . GLU A 1 189 ? -12.083 0.972 4.096 1.00 98.31 189 GLU A N 1
ATOM 1480 C CA . GLU A 1 189 ? -11.548 2.154 4.767 1.00 98.31 189 GLU A CA 1
ATOM 1481 C C . GLU A 1 189 ? -10.871 1.742 6.071 1.00 98.31 189 GLU A C 1
ATOM 1483 O O . GLU A 1 189 ? -11.435 1.007 6.890 1.00 98.31 189 GLU A O 1
ATOM 1488 N N . LEU A 1 190 ? -9.649 2.225 6.251 1.00 98.81 190 LEU A N 1
ATOM 1489 C CA . LEU A 1 190 ? -8.777 1.923 7.372 1.00 98.81 190 LEU A CA 1
ATOM 1490 C C . LEU A 1 190 ? -8.319 3.227 8.038 1.00 98.81 190 LEU A C 1
ATOM 1492 O O . LEU A 1 190 ? -8.365 4.313 7.452 1.00 98.81 190 LEU A O 1
ATOM 1496 N N . VAL A 1 191 ? -7.870 3.117 9.283 1.00 98.81 191 VAL A N 1
ATOM 1497 C CA . VAL A 1 191 ? -7.240 4.214 10.017 1.00 98.81 191 VAL A CA 1
ATOM 1498 C C . VAL A 1 191 ? -5.789 3.861 10.303 1.00 98.81 191 VAL A C 1
ATOM 1500 O O . VAL A 1 191 ? -5.498 2.888 10.999 1.00 98.81 191 VAL A O 1
ATOM 1503 N N . LEU A 1 192 ? -4.887 4.668 9.755 1.00 98.88 192 LEU A N 1
ATOM 1504 C CA . LEU A 1 192 ? -3.463 4.634 10.044 1.00 98.88 192 LEU A CA 1
ATOM 1505 C C . LEU A 1 192 ? -3.167 5.710 11.092 1.00 98.88 192 LEU A C 1
ATOM 1507 O O . LEU A 1 192 ? -3.583 6.855 10.936 1.00 98.88 192 LEU A O 1
ATOM 1511 N N . PHE A 1 193 ? -2.473 5.376 12.173 1.00 98.88 193 PHE A N 1
ATOM 1512 C CA . PHE A 1 193 ? -2.066 6.366 13.170 1.00 98.88 193 PHE A CA 1
ATOM 1513 C C . PHE A 1 193 ? -0.693 6.046 13.741 1.00 98.88 193 PHE A C 1
ATOM 1515 O O . PHE A 1 193 ? -0.285 4.885 13.777 1.00 98.88 193 PHE A O 1
ATOM 1522 N N . ARG A 1 194 ? 0.016 7.081 14.196 1.00 98.81 194 ARG A N 1
ATOM 1523 C CA . ARG A 1 194 ? 1.292 6.928 14.898 1.00 98.81 194 ARG A CA 1
ATOM 1524 C C . ARG A 1 194 ? 1.126 7.360 16.340 1.00 98.81 194 ARG A C 1
ATOM 1526 O O . ARG A 1 194 ? 0.774 8.507 16.604 1.00 98.81 194 ARG A O 1
ATOM 1533 N N . THR A 1 195 ? 1.371 6.447 17.271 1.00 98.69 195 THR A N 1
ATOM 1534 C CA . THR A 1 195 ? 1.265 6.730 18.705 1.00 98.69 195 THR A CA 1
ATOM 1535 C C . THR A 1 195 ? 2.238 7.828 19.138 1.00 98.69 195 THR A C 1
ATOM 1537 O O . THR A 1 195 ? 3.160 8.191 18.406 1.00 98.69 195 THR A O 1
ATOM 1540 N N . GLU A 1 196 ? 2.055 8.360 20.347 1.00 98.62 196 GLU A N 1
ATOM 1541 C CA . GLU A 1 196 ? 2.990 9.337 20.925 1.00 98.62 196 GLU A CA 1
ATOM 1542 C C . GLU A 1 196 ? 4.395 8.745 21.142 1.00 98.62 196 GLU A C 1
ATOM 1544 O O . GLU A 1 196 ? 5.376 9.486 21.085 1.00 98.62 196 GLU A O 1
ATOM 1549 N N . SER A 1 197 ? 4.516 7.421 21.317 1.00 98.19 197 SER A N 1
ATOM 1550 C CA . SER A 1 197 ? 5.808 6.719 21.348 1.00 98.19 197 SER A CA 1
ATOM 1551 C C . SER A 1 197 ? 6.457 6.525 19.970 1.00 98.19 197 SER A C 1
ATOM 1553 O O . SER A 1 197 ? 7.614 6.116 19.891 1.00 98.19 197 SER A O 1
ATOM 1555 N N . GLY A 1 198 ? 5.743 6.849 18.887 1.00 98.06 198 GLY A N 1
ATOM 1556 C CA . GLY A 1 198 ? 6.236 6.749 17.515 1.00 98.06 198 GLY A CA 1
ATOM 1557 C C . GLY A 1 198 ? 5.863 5.453 16.791 1.00 98.06 198 GLY A C 1
ATOM 1558 O O . GLY A 1 198 ? 6.247 5.295 15.635 1.00 98.06 198 GLY A O 1
ATOM 1559 N N . GLN A 1 199 ? 5.092 4.550 17.403 1.00 98.25 199 GLN A N 1
ATOM 1560 C CA . GLN A 1 199 ? 4.675 3.296 16.770 1.00 98.25 199 GLN A CA 1
ATOM 1561 C C . GLN A 1 199 ? 3.534 3.533 15.768 1.00 98.25 199 GLN A C 1
ATOM 1563 O O . GLN A 1 199 ? 2.461 4.010 16.140 1.00 98.25 199 GLN A O 1
ATOM 1568 N N . ALA A 1 200 ? 3.738 3.163 14.500 1.00 98.69 200 ALA A N 1
ATOM 1569 C CA . ALA A 1 200 ? 2.677 3.145 13.492 1.00 98.69 200 ALA A CA 1
ATOM 1570 C C . ALA A 1 200 ? 1.722 1.958 13.714 1.00 98.69 200 ALA A C 1
ATOM 1572 O O . ALA A 1 200 ? 2.140 0.875 14.132 1.00 98.69 200 ALA A O 1
ATOM 1573 N N . SER A 1 201 ? 0.430 2.150 13.459 1.00 98.75 201 SER A N 1
ATOM 1574 C CA . SER A 1 201 ? -0.616 1.138 13.637 1.00 98.75 201 SER A CA 1
ATOM 1575 C C . SER A 1 201 ? -1.742 1.324 12.626 1.00 98.75 201 SER A C 1
ATOM 1577 O O . SER A 1 201 ? -2.127 2.455 12.332 1.00 98.75 201 SER A O 1
ATOM 1579 N N . LEU A 1 202 ? -2.287 0.214 12.124 1.00 98.88 202 LEU A N 1
ATOM 1580 C CA . LEU A 1 202 ? -3.353 0.200 11.124 1.00 98.88 202 LEU A CA 1
ATOM 1581 C C . LEU A 1 202 ? -4.533 -0.638 11.622 1.00 98.88 202 LEU A C 1
ATOM 1583 O O . LEU A 1 202 ? -4.371 -1.814 11.956 1.00 98.88 202 LEU A O 1
ATOM 1587 N N . LEU A 1 203 ? -5.721 -0.038 11.648 1.00 98.81 203 LEU A N 1
ATOM 1588 C CA . LEU A 1 203 ? -6.968 -0.684 12.062 1.00 98.81 203 LEU A CA 1
ATOM 1589 C C . LEU A 1 203 ? -8.053 -0.513 10.993 1.00 98.81 203 LEU A C 1
ATOM 1591 O O . LEU A 1 203 ? -7.979 0.400 10.170 1.00 98.81 203 LEU A O 1
ATOM 1595 N N . ASP A 1 204 ? -9.109 -1.327 11.048 1.00 98.56 204 ASP A N 1
ATOM 1596 C CA . ASP A 1 204 ? -10.367 -0.983 10.369 1.00 98.56 204 ASP A CA 1
ATOM 1597 C C . ASP A 1 204 ? -10.864 0.396 10.871 1.00 98.56 204 ASP A C 1
ATOM 1599 O O . ASP A 1 204 ? -10.771 0.716 12.059 1.00 98.56 204 ASP A O 1
ATOM 1603 N N . ALA A 1 205 ? -11.378 1.242 9.971 1.00 98.56 205 ALA A N 1
ATOM 1604 C CA . ALA A 1 205 ? -11.630 2.648 10.296 1.00 98.56 205 ALA A CA 1
ATOM 1605 C C . ALA A 1 205 ? -12.841 2.898 11.201 1.00 98.56 205 ALA A C 1
ATOM 1607 O O . ALA A 1 205 ? -12.913 3.934 11.862 1.00 98.56 205 ALA A O 1
ATOM 1608 N N . TYR A 1 206 ? -13.827 2.006 11.204 1.00 98.50 206 TYR A N 1
ATOM 1609 C CA . TYR A 1 206 ? -15.130 2.277 11.801 1.00 98.50 206 TYR A CA 1
ATOM 1610 C C . TYR A 1 206 ? -15.190 1.865 13.272 1.00 98.50 206 TYR A C 1
ATOM 1612 O O . TYR A 1 206 ? -14.990 0.708 13.634 1.00 98.50 206 TYR A O 1
ATOM 1620 N N . CYS A 1 207 ? -15.522 2.823 14.140 1.00 98.12 207 CYS A N 1
ATOM 1621 C CA . CYS A 1 207 ? -15.644 2.587 15.572 1.00 98.12 207 CYS A CA 1
ATOM 1622 C C . CYS A 1 207 ? -16.804 1.612 15.875 1.00 98.12 207 CYS A C 1
ATOM 1624 O O . CYS A 1 207 ? -17.951 1.912 15.530 1.00 98.12 207 CYS A O 1
ATOM 1626 N N . PRO A 1 208 ? -16.570 0.514 16.622 1.00 95.75 208 PRO A N 1
ATOM 1627 C CA . PRO A 1 208 ? -17.573 -0.519 16.899 1.00 95.75 208 PRO A CA 1
ATOM 1628 C C . PRO A 1 208 ? -18.671 -0.056 17.868 1.00 95.75 208 PRO A C 1
ATOM 1630 O O . PRO A 1 208 ? -19.598 -0.809 18.154 1.00 95.75 208 PRO A O 1
ATOM 1633 N N . HIS A 1 209 ? -18.573 1.168 18.401 1.00 95.19 209 HIS A N 1
ATOM 1634 C CA . HIS A 1 209 ? -19.616 1.759 19.231 1.00 95.19 209 HIS A CA 1
ATOM 1635 C C . HIS A 1 209 ? -20.833 2.166 18.387 1.00 95.19 209 HIS A C 1
ATOM 1637 O O . HIS A 1 209 ? -21.905 1.600 18.567 1.00 95.19 209 HIS A O 1
ATOM 1643 N N . LEU A 1 210 ? -20.671 3.142 17.485 1.00 95.44 210 LEU A N 1
ATOM 1644 C CA . LEU A 1 210 ? -21.755 3.703 16.659 1.00 95.44 210 LEU A CA 1
ATOM 1645 C C . LEU A 1 210 ? -21.290 4.089 15.240 1.00 95.44 210 LEU A C 1
ATOM 1647 O O . LEU A 1 210 ? -21.884 4.957 14.611 1.00 95.44 210 LEU A O 1
ATOM 1651 N N . GLY A 1 211 ? -20.209 3.481 14.740 1.00 96.31 211 GLY A N 1
ATOM 1652 C CA . GLY A 1 211 ? -19.801 3.601 13.336 1.00 96.31 211 GLY A CA 1
ATOM 1653 C C . GLY A 1 211 ? -19.118 4.914 12.948 1.00 96.31 211 GLY A C 1
ATOM 1654 O O . GLY A 1 211 ? -19.042 5.228 11.769 1.00 96.31 211 GLY A O 1
ATOM 1655 N N . ALA A 1 212 ? -18.609 5.702 13.898 1.00 98.06 212 ALA A N 1
ATOM 1656 C CA . ALA A 1 212 ? -17.804 6.874 13.548 1.00 98.06 212 ALA A CA 1
ATOM 1657 C C . ALA A 1 212 ? -16.471 6.449 12.909 1.00 98.06 212 ALA A C 1
ATOM 1659 O O . ALA A 1 212 ? -15.789 5.574 13.448 1.00 98.06 212 ALA A O 1
ATOM 1660 N N . HIS A 1 213 ? -16.084 7.092 11.808 1.00 98.56 213 HIS A N 1
ATOM 1661 C CA . HIS A 1 213 ? -14.799 6.858 11.151 1.00 98.56 213 HIS A CA 1
ATOM 1662 C C . HIS A 1 213 ? -13.654 7.465 11.981 1.00 98.56 213 HIS A C 1
ATOM 1664 O O . HIS A 1 213 ? -13.557 8.680 12.144 1.00 98.56 213 HIS A O 1
ATOM 1670 N N . LEU A 1 214 ? -12.758 6.624 12.496 1.00 98.50 214 LEU A N 1
ATOM 1671 C CA . LEU A 1 214 ? -11.647 7.013 13.368 1.00 98.50 214 LEU A CA 1
ATOM 1672 C C . LEU A 1 214 ? -10.630 7.913 12.655 1.00 98.50 214 LEU A C 1
ATOM 1674 O O . LEU A 1 214 ? -10.082 8.816 13.274 1.00 98.50 214 LEU A O 1
ATOM 1678 N N . GLY A 1 215 ? -10.422 7.720 11.350 1.00 97.94 215 GLY A N 1
ATOM 1679 C CA . GLY A 1 215 ? -9.528 8.559 10.542 1.00 97.94 215 GLY A CA 1
ATOM 1680 C C . GLY A 1 215 ? -10.025 9.986 10.272 1.00 97.94 215 GLY A C 1
ATOM 1681 O O . GLY A 1 215 ? -9.237 10.828 9.860 1.00 97.94 215 GLY A O 1
ATOM 1682 N N . HIS A 1 216 ? -11.306 10.293 10.515 1.00 97.44 216 HIS A N 1
ATOM 1683 C CA . HIS A 1 216 ? -11.873 11.618 10.247 1.00 97.44 216 HIS A CA 1
ATOM 1684 C C . HIS A 1 216 ? -12.164 12.344 11.562 1.00 97.44 216 HIS A C 1
ATOM 1686 O O . HIS A 1 216 ? -13.228 12.196 12.157 1.00 97.44 216 HIS A O 1
ATOM 1692 N N . GLY A 1 217 ? -11.185 13.125 12.027 1.00 95.19 217 GLY A N 1
ATOM 1693 C CA . GLY A 1 217 ? -11.267 13.889 13.278 1.00 95.19 217 GLY A CA 1
ATOM 1694 C C . GLY A 1 217 ? -10.880 13.106 14.536 1.00 95.19 217 GLY A C 1
ATOM 1695 O O . GLY A 1 217 ? -10.903 13.675 15.629 1.00 95.19 217 GLY A O 1
ATOM 1696 N N . GLY A 1 218 ? -10.531 11.820 14.416 1.00 97.88 218 GLY A N 1
ATOM 1697 C CA . GLY A 1 218 ? -9.893 11.097 15.511 1.00 97.88 218 GLY A CA 1
ATOM 1698 C C . GLY A 1 218 ? -8.517 11.676 15.826 1.00 97.88 218 GLY A C 1
ATOM 1699 O O . GLY A 1 218 ? -7.874 12.302 14.985 1.00 97.88 218 GLY A O 1
ATOM 1700 N N . ILE A 1 219 ? -8.080 11.485 17.066 1.00 98.56 219 ILE A N 1
ATOM 1701 C CA . ILE A 1 219 ? -6.814 12.030 17.568 1.00 98.56 219 ILE A CA 1
ATOM 1702 C C . ILE A 1 219 ? -6.058 10.967 18.347 1.00 98.56 219 ILE A C 1
ATOM 1704 O O . ILE A 1 219 ? -6.672 10.150 19.031 1.00 98.56 219 ILE A O 1
ATOM 1708 N N . VAL A 1 220 ? -4.732 11.003 18.310 1.00 98.81 220 VAL A N 1
ATOM 1709 C CA . VAL A 1 220 ? -3.915 10.141 19.168 1.00 98.81 220 VAL A CA 1
ATOM 1710 C C . VAL A 1 220 ? -3.955 10.643 20.616 1.00 98.81 220 VAL A C 1
ATOM 1712 O O . VAL A 1 220 ? -3.987 11.848 20.886 1.00 98.81 220 VAL A O 1
ATOM 1715 N N . LYS A 1 221 ? -4.015 9.699 21.558 1.00 98.31 221 LYS A N 1
ATOM 1716 C CA . LYS A 1 221 ? -3.896 9.900 23.007 1.00 98.31 221 LYS A CA 1
ATOM 1717 C C . LYS A 1 221 ? -3.013 8.798 23.586 1.00 98.31 221 LYS A C 1
ATOM 1719 O O . LYS A 1 221 ? -3.500 7.692 23.826 1.00 98.31 221 LYS A O 1
ATOM 1724 N N . GLY A 1 222 ? -1.741 9.106 23.827 1.00 98.25 222 GLY A N 1
ATOM 1725 C CA . GLY A 1 222 ? -0.734 8.117 24.217 1.00 98.25 222 GLY A CA 1
ATOM 1726 C C . GLY A 1 222 ? -0.571 7.037 23.145 1.00 98.25 222 GLY A C 1
ATOM 1727 O O . GLY A 1 222 ? -0.267 7.334 21.990 1.00 98.25 222 GLY A O 1
ATOM 1728 N N . GLU A 1 223 ? -0.861 5.788 23.516 1.00 98.44 223 GLU A N 1
ATOM 1729 C CA . GLU A 1 223 ? -0.738 4.603 22.651 1.00 98.44 223 GLU A CA 1
ATOM 1730 C C . GLU A 1 223 ? -2.054 4.201 21.961 1.00 98.44 223 GLU A C 1
ATOM 1732 O O . GLU A 1 223 ? -2.259 3.044 21.597 1.00 98.44 223 GLU A O 1
ATOM 1737 N N . SER A 1 224 ? -3.007 5.126 21.833 1.00 98.75 224 SER A N 1
ATOM 1738 C CA . SER A 1 224 ? -4.332 4.823 21.288 1.00 98.75 224 SER A CA 1
ATOM 1739 C C . SER A 1 224 ? -4.881 5.932 20.401 1.00 98.75 224 SER A C 1
ATOM 1741 O O . SER A 1 224 ? -4.652 7.115 20.652 1.00 98.75 224 SER A O 1
ATOM 1743 N N . VAL A 1 225 ? -5.691 5.555 19.413 1.00 98.81 225 VAL A N 1
ATOM 1744 C CA . VAL A 1 225 ? -6.547 6.480 18.666 1.00 98.81 225 VAL A CA 1
ATOM 1745 C C . VAL A 1 225 ? -7.858 6.695 19.423 1.00 98.81 225 VAL A C 1
ATOM 1747 O O . VAL A 1 225 ? -8.548 5.752 19.805 1.00 98.81 225 VAL A O 1
ATOM 1750 N N . SER A 1 226 ? -8.204 7.955 19.665 1.00 98.75 226 SER A N 1
ATOM 1751 C CA . SER A 1 226 ? -9.438 8.390 20.312 1.00 98.75 226 SER A CA 1
ATOM 1752 C C . SER A 1 226 ? -10.489 8.721 19.260 1.00 98.75 226 SER A C 1
ATOM 1754 O O . SER A 1 226 ? -10.302 9.616 18.437 1.00 98.75 226 SER A O 1
ATOM 1756 N N . CYS A 1 227 ? -11.626 8.033 19.335 1.00 98.75 227 CYS A N 1
ATOM 1757 C CA . CYS A 1 227 ? -12.762 8.221 18.440 1.00 98.75 227 CYS A CA 1
ATOM 1758 C C . CYS A 1 227 ? -13.306 9.663 18.505 1.00 98.75 227 CYS A C 1
ATOM 1760 O O . CYS A 1 227 ? -13.546 10.163 19.609 1.00 98.75 227 CYS A O 1
ATOM 1762 N N . PRO A 1 228 ? -13.587 10.313 17.359 1.00 98.12 228 PRO A N 1
ATOM 1763 C CA . PRO A 1 228 ? -14.080 11.693 17.326 1.00 98.12 228 PRO A CA 1
ATOM 1764 C C . PRO A 1 228 ? -15.473 11.867 17.939 1.00 98.12 228 PRO A C 1
ATOM 1766 O O . PRO A 1 228 ? -15.836 12.970 18.333 1.00 98.12 228 PRO A O 1
ATOM 1769 N N . PHE A 1 229 ? -16.271 10.797 18.019 1.00 97.88 229 PHE A N 1
ATOM 1770 C CA . PHE A 1 229 ? -17.664 10.911 18.446 1.00 97.88 229 PHE A CA 1
ATOM 1771 C C . PHE A 1 229 ? -17.815 10.865 19.973 1.00 97.88 229 PHE A C 1
ATOM 1773 O O . PHE A 1 229 ? -18.433 11.735 20.574 1.00 97.88 229 PHE A O 1
ATOM 1780 N N . HIS A 1 230 ? -17.227 9.854 20.615 1.00 97.88 230 HIS A N 1
ATOM 1781 C CA . HIS A 1 230 ? -17.392 9.613 22.055 1.00 97.88 230 HIS A CA 1
ATOM 1782 C C . HIS A 1 230 ? -16.061 9.405 22.787 1.00 97.88 230 HIS A C 1
ATOM 1784 O O . HIS A 1 230 ? -16.051 8.959 23.930 1.00 97.88 230 HIS A O 1
ATOM 1790 N N . ALA A 1 231 ? -14.929 9.680 22.136 1.00 98.19 231 ALA A N 1
ATOM 1791 C CA . ALA A 1 231 ? -13.594 9.564 22.721 1.00 98.19 231 ALA A CA 1
ATOM 1792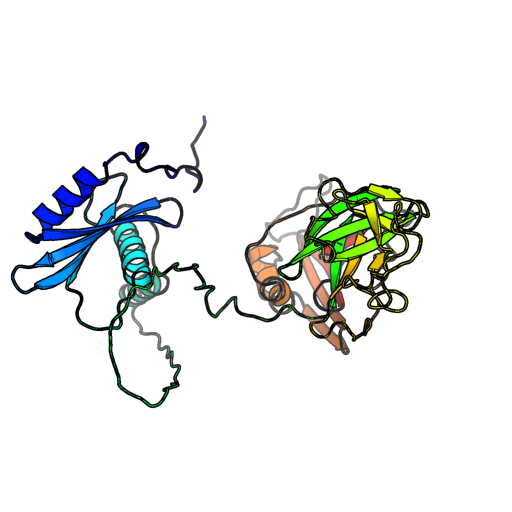 C C . ALA A 1 231 ? -13.235 8.173 23.285 1.00 98.19 231 ALA A C 1
ATOM 1794 O O . ALA A 1 231 ? -12.371 8.061 24.152 1.00 98.19 231 ALA A O 1
ATOM 1795 N N . TRP A 1 232 ? -13.877 7.105 22.794 1.00 98.25 232 TRP A N 1
ATOM 1796 C CA . TRP A 1 232 ? -13.419 5.734 23.047 1.00 98.25 232 TRP A CA 1
ATOM 1797 C C . TRP A 1 232 ? -12.037 5.561 22.430 1.00 98.25 232 TRP A C 1
ATOM 1799 O O . TRP A 1 232 ? -11.832 5.977 21.287 1.00 98.25 232 TRP A O 1
ATOM 1809 N N . LYS A 1 233 ? -11.111 4.971 23.182 1.00 98.62 233 LYS A N 1
ATOM 1810 C CA . LYS A 1 233 ? -9.714 4.837 22.770 1.00 98.62 233 LYS A CA 1
ATOM 1811 C C . LYS A 1 233 ? -9.400 3.402 22.383 1.00 98.62 233 LYS A C 1
ATOM 1813 O O . LYS A 1 233 ? -9.733 2.485 23.129 1.00 98.62 233 LYS A O 1
ATOM 1818 N N . PHE A 1 234 ? -8.749 3.221 21.242 1.00 98.75 234 PHE A N 1
ATOM 1819 C CA . PHE A 1 234 ? -8.347 1.913 20.735 1.00 98.75 234 PHE A CA 1
ATOM 1820 C C . PHE A 1 234 ? -6.841 1.896 20.486 1.00 98.75 234 PHE A C 1
ATOM 1822 O O . PHE A 1 234 ? -6.324 2.827 19.868 1.00 98.75 234 PHE A O 1
ATOM 1829 N N . ASP A 1 235 ? -6.131 0.884 20.981 1.00 98.56 235 ASP A N 1
ATOM 1830 C CA . ASP A 1 235 ? -4.701 0.721 20.688 1.00 98.56 235 ASP A CA 1
ATOM 1831 C C . ASP A 1 235 ? -4.457 0.068 19.320 1.00 98.56 235 ASP A C 1
ATOM 1833 O O . ASP A 1 235 ? -5.389 -0.353 18.632 1.00 98.56 235 ASP A O 1
ATOM 1837 N N . GLY A 1 236 ? -3.184 -0.034 18.929 1.00 97.88 236 GLY A N 1
ATOM 1838 C CA . GLY A 1 236 ? -2.775 -0.624 17.651 1.00 97.88 236 GLY A CA 1
ATOM 1839 C C . GLY A 1 236 ? -3.128 -2.104 17.474 1.00 97.88 236 GLY A C 1
ATOM 1840 O O . GLY A 1 236 ? -3.112 -2.602 16.353 1.00 97.88 236 GLY A O 1
ATOM 1841 N N . THR A 1 237 ? -3.498 -2.808 18.547 1.00 97.50 237 THR A N 1
ATOM 1842 C CA . THR A 1 237 ? -3.966 -4.201 18.479 1.00 97.50 237 THR A CA 1
ATOM 1843 C C . THR A 1 237 ? -5.475 -4.300 18.238 1.00 97.50 237 THR A C 1
ATOM 1845 O O . THR A 1 237 ? -5.980 -5.384 17.938 1.00 97.50 237 THR A O 1
ATOM 1848 N N . GLY A 1 238 ? -6.198 -3.177 18.332 1.00 97.75 238 GLY A N 1
ATOM 1849 C CA . GLY A 1 238 ? -7.654 -3.106 18.213 1.00 97.75 238 GLY A CA 1
ATOM 1850 C C . GLY A 1 238 ? -8.393 -3.312 19.541 1.00 97.75 238 GLY A C 1
ATOM 1851 O O . GLY A 1 238 ? -9.618 -3.501 19.553 1.00 97.75 238 GLY A O 1
ATOM 1852 N N . MET A 1 239 ? -7.673 -3.298 20.667 1.00 97.88 239 MET A N 1
ATOM 1853 C CA . MET A 1 239 ? -8.249 -3.376 22.009 1.00 97.88 239 MET A CA 1
ATOM 1854 C C . MET A 1 239 ? -8.826 -2.024 22.421 1.00 97.88 239 MET A C 1
ATOM 1856 O O . MET A 1 239 ? -8.217 -0.979 22.203 1.00 97.88 239 MET A O 1
ATOM 1860 N N . LEU A 1 240 ? -9.993 -2.042 23.066 1.00 98.31 240 LEU A N 1
ATOM 1861 C CA . LEU A 1 240 ? -10.561 -0.857 23.705 1.00 98.31 240 LEU A CA 1
ATOM 1862 C C . LEU A 1 240 ? -9.815 -0.591 25.015 1.00 98.31 240 LEU A C 1
ATOM 1864 O O . LEU A 1 240 ? -9.983 -1.335 25.980 1.00 98.31 240 LEU A O 1
ATOM 1868 N N . THR A 1 241 ? -9.007 0.464 25.051 1.00 97.38 241 THR A N 1
ATOM 1869 C CA . THR A 1 241 ? -8.132 0.778 26.189 1.00 97.38 241 THR A CA 1
ATOM 1870 C C . THR A 1 241 ? -8.799 1.675 27.223 1.00 97.38 241 THR A C 1
ATOM 1872 O O . THR A 1 241 ? -8.515 1.556 28.414 1.00 97.38 241 THR A O 1
ATOM 1875 N N . ASP A 1 242 ? -9.702 2.560 26.796 1.00 97.62 242 ASP A N 1
ATOM 1876 C CA . ASP A 1 242 ? -10.351 3.526 27.683 1.00 97.62 242 ASP A CA 1
ATOM 1877 C C . ASP A 1 242 ? -11.700 4.018 27.135 1.00 97.62 242 ASP A C 1
ATOM 1879 O O . ASP A 1 242 ? -11.894 4.188 25.928 1.00 97.62 242 ASP A O 1
ATOM 1883 N N . ILE A 1 243 ? -12.622 4.301 28.055 1.00 97.69 243 ILE A N 1
ATOM 1884 C CA . ILE A 1 243 ? -13.876 5.014 27.799 1.00 97.69 243 ILE A CA 1
ATOM 1885 C C . ILE A 1 243 ? -13.933 6.159 28.818 1.00 97.69 243 ILE A C 1
ATOM 1887 O O . ILE A 1 243 ? -14.296 5.911 29.971 1.00 97.69 243 ILE A O 1
ATOM 1891 N N . PRO A 1 244 ? -13.641 7.413 28.425 1.00 95.25 244 PRO A N 1
ATOM 1892 C CA . PRO A 1 244 ? -13.369 8.499 29.373 1.00 95.25 244 PRO A CA 1
ATOM 1893 C C . PRO A 1 244 ? -14.469 8.769 30.409 1.00 95.25 244 PRO A C 1
ATOM 1895 O O . PRO A 1 244 ? -14.200 9.272 31.496 1.00 95.25 244 PRO A O 1
ATOM 1898 N N . TYR A 1 245 ? -15.721 8.452 30.077 1.00 94.81 245 TYR A N 1
ATOM 1899 C CA . TYR A 1 245 ? -16.889 8.694 30.924 1.00 94.81 245 TYR A CA 1
ATOM 1900 C C . TYR A 1 245 ? -17.431 7.436 31.622 1.00 94.81 245 TYR A C 1
ATOM 1902 O O . TYR A 1 245 ? -18.427 7.523 32.344 1.00 94.81 245 TYR A O 1
ATOM 1910 N N . ALA A 1 246 ? -16.821 6.263 31.429 1.00 94.69 246 ALA A N 1
ATOM 1911 C CA . ALA A 1 246 ? -17.282 5.015 32.030 1.00 94.69 246 ALA A CA 1
ATOM 1912 C C . ALA A 1 246 ? -16.263 4.462 33.030 1.00 94.69 246 ALA A C 1
ATOM 1914 O O . ALA A 1 246 ? -15.069 4.399 32.777 1.00 94.69 246 ALA A O 1
ATOM 1915 N N . LYS A 1 247 ? -16.752 3.967 34.173 1.00 93.31 247 LYS A N 1
ATOM 1916 C CA . LYS A 1 247 ? -15.896 3.330 35.193 1.00 93.31 247 LYS A CA 1
ATOM 1917 C C . LYS A 1 247 ? -15.410 1.931 34.798 1.00 93.31 247 LYS A C 1
ATOM 1919 O O . LYS A 1 247 ? -14.589 1.354 35.506 1.00 93.31 247 LYS A O 1
ATOM 1924 N N . ARG A 1 248 ? -16.006 1.325 33.767 1.00 92.62 248 ARG A N 1
ATOM 1925 C CA . ARG A 1 248 ? -15.745 -0.056 33.346 1.00 92.62 248 ARG A CA 1
ATOM 1926 C C . ARG A 1 248 ? -15.868 -0.171 31.833 1.00 92.62 248 ARG A C 1
ATOM 1928 O O . ARG A 1 248 ? -16.845 0.308 31.263 1.00 92.62 248 ARG A O 1
ATOM 1935 N N . ILE A 1 249 ? -14.925 -0.886 31.232 1.00 93.44 249 ILE A N 1
ATOM 1936 C CA . ILE A 1 249 ? -15.018 -1.360 29.850 1.00 93.44 249 ILE A CA 1
ATOM 1937 C C . ILE A 1 249 ? -16.111 -2.448 29.773 1.00 93.44 249 ILE A C 1
ATOM 1939 O O . ILE A 1 249 ? -16.208 -3.271 30.695 1.00 93.44 249 ILE A O 1
ATOM 1943 N N . PRO A 1 250 ? -16.957 -2.475 28.721 1.00 92.25 250 PRO A N 1
ATOM 1944 C CA . PRO A 1 250 ? -17.984 -3.495 28.565 1.00 92.25 250 PRO A CA 1
ATOM 1945 C C . PRO A 1 250 ? -17.390 -4.914 28.608 1.00 92.25 250 PRO A C 1
ATOM 1947 O O . PRO A 1 250 ? -16.443 -5.195 27.871 1.00 92.25 250 PRO A O 1
ATOM 1950 N N . PRO A 1 251 ? -17.965 -5.853 29.388 1.00 92.31 251 PRO A N 1
ATOM 1951 C CA . PRO A 1 251 ? -17.413 -7.205 29.534 1.00 92.31 251 PRO A CA 1
ATOM 1952 C C . PRO A 1 251 ? -17.208 -7.952 28.210 1.00 92.31 251 PRO A C 1
ATOM 1954 O O . PRO A 1 251 ? -16.309 -8.776 28.101 1.00 92.31 251 PRO A O 1
ATOM 1957 N N . LYS A 1 252 ? -18.016 -7.643 27.186 1.00 91.62 252 LYS A N 1
ATOM 1958 C CA . LYS A 1 252 ? -17.926 -8.265 25.857 1.00 91.62 252 LYS A CA 1
ATOM 1959 C C . LYS A 1 252 ? -16.628 -7.956 25.104 1.00 91.62 252 LYS A C 1
ATOM 1961 O O . LYS A 1 252 ? -16.307 -8.716 24.199 1.00 91.62 252 LYS A O 1
ATOM 1966 N N . VAL A 1 253 ? -15.929 -6.868 25.426 1.00 92.75 253 VAL A N 1
ATOM 1967 C CA . VAL A 1 253 ? -14.729 -6.394 24.700 1.00 92.75 253 VAL A CA 1
ATOM 1968 C C . VAL A 1 253 ? -13.536 -6.158 25.625 1.00 92.75 253 VAL A C 1
ATOM 1970 O O . VAL A 1 253 ? -12.515 -5.640 25.199 1.00 92.75 253 VAL A O 1
ATOM 1973 N N . LYS A 1 254 ? -13.666 -6.512 26.907 1.00 90.12 254 LYS A N 1
ATOM 1974 C CA . LYS A 1 254 ? -12.670 -6.190 27.931 1.00 90.12 254 LYS A CA 1
ATOM 1975 C C . LYS A 1 254 ? -11.317 -6.863 27.681 1.00 90.12 254 LYS A C 1
ATOM 1977 O O . LYS A 1 254 ? -10.287 -6.231 27.861 1.00 90.12 254 LYS A O 1
ATOM 1982 N N . ASP A 1 255 ? -11.346 -8.127 27.270 1.00 92.81 255 ASP A N 1
ATOM 1983 C CA . ASP A 1 255 ? -10.158 -8.983 27.185 1.00 92.81 255 ASP A CA 1
ATOM 1984 C C . ASP A 1 255 ? -9.935 -9.511 25.753 1.00 92.81 255 ASP A C 1
ATOM 1986 O O . ASP A 1 255 ? -9.343 -10.570 25.558 1.00 92.81 255 ASP A O 1
ATOM 1990 N N . LYS A 1 256 ? -10.471 -8.817 24.737 1.00 94.62 256 LYS A N 1
ATOM 1991 C CA . LYS A 1 256 ? -10.278 -9.170 23.324 1.00 94.62 256 LYS A CA 1
ATOM 1992 C C . LYS A 1 256 ? -10.412 -7.961 22.389 1.00 94.62 256 LYS A C 1
ATOM 1994 O O . LYS A 1 256 ? -11.190 -7.057 22.709 1.00 94.62 256 LYS A O 1
ATOM 1999 N N . PRO A 1 257 ? -9.738 -7.971 21.223 1.00 95.56 257 PRO A N 1
ATOM 2000 C CA . PRO A 1 257 ? -9.879 -6.913 20.234 1.00 95.56 257 PRO A CA 1
ATOM 2001 C C . PRO A 1 257 ? -11.331 -6.758 19.781 1.00 95.56 257 PRO A C 1
ATOM 2003 O O . PRO A 1 257 ? -12.082 -7.734 19.674 1.00 95.56 257 PRO A O 1
ATOM 2006 N N . CYS A 1 258 ? -11.730 -5.516 19.528 1.00 96.00 258 CYS A N 1
ATOM 2007 C CA . CYS A 1 258 ? -13.059 -5.170 19.018 1.00 96.00 258 CYS A CA 1
ATOM 2008 C C . CYS A 1 258 ? -13.013 -4.376 17.707 1.00 96.00 258 CYS A C 1
ATOM 2010 O O . CYS A 1 258 ? -14.063 -4.065 17.150 1.00 96.00 258 CYS A O 1
ATOM 2012 N N . ILE A 1 259 ? -11.805 -4.099 17.216 1.00 96.94 259 ILE A N 1
ATOM 2013 C CA . ILE A 1 259 ? -11.511 -3.582 15.883 1.00 96.94 259 ILE A CA 1
ATOM 2014 C C . ILE A 1 259 ? -10.450 -4.500 15.283 1.00 96.94 259 ILE A C 1
ATOM 2016 O O . ILE A 1 259 ? -9.533 -4.919 15.991 1.00 96.94 259 ILE A O 1
ATOM 2020 N N . ARG A 1 260 ? -10.576 -4.834 13.998 1.00 96.50 260 ARG A N 1
ATOM 2021 C CA . ARG A 1 260 ? -9.525 -5.563 13.286 1.00 96.50 260 ARG A CA 1
ATOM 2022 C C . ARG A 1 260 ? -8.265 -4.701 13.235 1.00 96.50 260 ARG A C 1
ATOM 2024 O O . ARG A 1 260 ? -8.337 -3.540 12.835 1.00 96.50 260 ARG A O 1
ATOM 2031 N N . SER A 1 261 ? -7.132 -5.289 13.592 1.00 97.75 261 SER A N 1
ATOM 2032 C CA . SER A 1 261 ? -5.800 -4.724 13.393 1.00 97.75 261 SER A CA 1
ATOM 2033 C C . SER A 1 261 ? -5.071 -5.452 12.266 1.00 97.75 261 SER A C 1
ATOM 2035 O O . SER A 1 261 ? -5.347 -6.618 11.977 1.00 97.75 261 SER A O 1
ATOM 2037 N N . TYR A 1 262 ? -4.152 -4.748 11.613 1.00 98.44 262 TYR A N 1
ATOM 2038 C CA . TYR A 1 262 ? -3.262 -5.306 10.599 1.00 98.44 262 TYR A CA 1
ATOM 2039 C C . TYR A 1 262 ? -1.839 -5.281 11.165 1.00 98.44 262 TYR A C 1
ATOM 2041 O O . TYR A 1 262 ? -1.448 -4.254 11.723 1.00 98.44 262 TYR A O 1
ATOM 2049 N N . PRO A 1 263 ? -1.052 -6.369 11.060 1.00 98.44 263 PRO A N 1
ATOM 2050 C CA . PRO A 1 263 ? 0.359 -6.322 11.426 1.00 98.44 263 PRO A CA 1
ATOM 2051 C C . PRO A 1 263 ? 1.067 -5.240 10.610 1.00 98.44 263 PRO A C 1
ATOM 2053 O O . PRO A 1 263 ? 0.902 -5.195 9.391 1.00 98.44 263 PRO A O 1
ATOM 2056 N N . VAL A 1 264 ? 1.829 -4.379 11.284 1.00 98.62 264 VAL A N 1
ATOM 2057 C CA . VAL A 1 264 ? 2.542 -3.257 10.666 1.00 98.62 264 VAL A CA 1
ATOM 2058 C C . VAL A 1 264 ? 4.038 -3.388 10.917 1.00 98.62 264 VAL A C 1
ATOM 2060 O O . VAL A 1 264 ? 4.457 -3.668 12.040 1.00 98.62 264 VAL A O 1
ATOM 2063 N N . VAL A 1 265 ? 4.836 -3.148 9.878 1.00 98.31 265 VAL A N 1
ATOM 2064 C CA . VAL A 1 265 ? 6.296 -3.012 9.956 1.00 98.31 265 VAL A CA 1
ATOM 2065 C C . VAL A 1 265 ? 6.691 -1.723 9.257 1.00 98.31 265 VAL A C 1
ATOM 2067 O O . VAL A 1 265 ? 6.223 -1.437 8.164 1.00 98.31 265 VAL A O 1
ATOM 2070 N N . GLU A 1 266 ? 7.571 -0.946 9.873 1.00 97.88 266 GLU A N 1
ATOM 2071 C CA . GLU A 1 266 ? 8.162 0.229 9.243 1.00 97.88 266 GLU A CA 1
ATOM 2072 C C . GLU A 1 266 ? 9.583 -0.112 8.790 1.00 97.88 266 GLU A C 1
ATOM 2074 O O . GLU A 1 266 ? 10.435 -0.468 9.608 1.00 97.88 266 GLU A O 1
ATOM 2079 N N . ARG A 1 267 ? 9.817 -0.100 7.474 1.00 96.69 267 ARG A N 1
ATOM 2080 C CA . ARG A 1 267 ? 11.071 -0.544 6.846 1.00 96.69 267 ARG A CA 1
ATOM 2081 C C . ARG A 1 267 ? 11.217 0.094 5.467 1.00 96.69 267 ARG A C 1
ATOM 2083 O O . ARG A 1 267 ? 10.222 0.318 4.784 1.00 96.69 267 ARG A O 1
ATOM 2090 N N . ASN A 1 268 ? 12.453 0.370 5.052 1.00 95.38 268 ASN A N 1
ATOM 2091 C CA . ASN A 1 268 ? 12.768 1.005 3.764 1.00 95.38 268 ASN A CA 1
ATOM 2092 C C . ASN A 1 268 ? 12.036 2.348 3.557 1.00 95.38 268 ASN A C 1
ATOM 2094 O O . ASN A 1 268 ? 11.559 2.629 2.466 1.00 95.38 268 ASN A O 1
ATOM 2098 N N . GLN A 1 269 ? 11.910 3.147 4.626 1.00 94.75 269 GLN A N 1
ATOM 2099 C CA . GLN A 1 269 ? 11.170 4.424 4.652 1.00 94.75 269 GLN A CA 1
ATOM 2100 C C . GLN A 1 269 ? 9.679 4.321 4.270 1.00 94.75 269 GLN A C 1
ATOM 2102 O O . GLN A 1 269 ? 9.049 5.321 3.929 1.00 94.75 269 GLN A O 1
ATOM 2107 N N . MET A 1 270 ? 9.098 3.123 4.378 1.00 97.06 270 MET A N 1
ATOM 2108 C CA . MET A 1 270 ? 7.679 2.857 4.163 1.00 97.06 270 MET A CA 1
ATOM 2109 C C . MET A 1 270 ? 7.058 2.195 5.388 1.00 97.06 270 MET A C 1
ATOM 2111 O O . MET A 1 270 ? 7.700 1.429 6.115 1.00 97.06 270 MET A O 1
ATOM 2115 N N . ILE A 1 271 ? 5.764 2.430 5.565 1.00 98.50 271 ILE A N 1
ATOM 2116 C CA . ILE A 1 271 ? 4.908 1.700 6.491 1.00 98.50 271 ILE A CA 1
ATOM 2117 C C . ILE A 1 271 ? 4.249 0.566 5.708 1.00 98.50 271 ILE A C 1
ATOM 2119 O O . ILE A 1 271 ? 3.491 0.799 4.768 1.00 98.50 271 ILE A O 1
ATOM 2123 N N . TRP A 1 272 ? 4.526 -0.667 6.111 1.00 98.62 272 TRP A N 1
ATOM 2124 C CA . TRP A 1 272 ? 4.015 -1.889 5.504 1.00 98.62 272 TRP A CA 1
ATOM 2125 C C . TRP A 1 272 ? 2.907 -2.482 6.358 1.00 98.62 272 TRP A C 1
ATOM 2127 O O . TRP A 1 272 ? 3.048 -2.560 7.576 1.00 98.62 272 TRP A O 1
ATOM 2137 N N . ALA A 1 273 ? 1.841 -2.960 5.724 1.00 98.56 273 ALA A N 1
ATOM 2138 C CA . ALA A 1 273 ? 0.763 -3.688 6.377 1.00 98.56 273 ALA A CA 1
ATOM 2139 C C . ALA A 1 273 ? 0.623 -5.098 5.800 1.00 98.56 273 ALA A C 1
ATOM 2141 O O . ALA A 1 273 ? 0.600 -5.287 4.582 1.00 98.56 273 ALA A O 1
ATOM 2142 N N . TRP A 1 274 ? 0.507 -6.091 6.679 1.00 98.56 274 TRP A N 1
ATOM 2143 C CA . TRP A 1 274 ? 0.240 -7.467 6.279 1.00 98.56 274 TRP A CA 1
ATOM 2144 C C . TRP A 1 274 ? -1.255 -7.673 6.056 1.00 98.56 274 TRP A C 1
ATOM 2146 O O . TRP A 1 274 ? -2.074 -7.492 6.963 1.00 98.56 274 TRP A O 1
ATOM 2156 N N . TYR A 1 275 ? -1.607 -8.115 4.855 1.00 98.06 275 TYR A N 1
ATOM 2157 C CA . TYR A 1 275 ? -2.952 -8.531 4.504 1.00 98.06 275 TYR A CA 1
ATOM 2158 C C . TYR A 1 275 ? -3.039 -10.046 4.371 1.00 98.06 275 TYR A C 1
ATOM 2160 O O . TYR A 1 275 ? -2.247 -10.678 3.675 1.00 98.06 275 TYR A O 1
ATOM 2168 N N . HIS A 1 276 ? -4.076 -10.617 4.978 1.00 97.56 276 HIS A N 1
ATOM 2169 C CA . HIS A 1 276 ? -4.507 -11.982 4.726 1.00 97.56 276 HIS A CA 1
ATOM 2170 C C . HIS A 1 276 ? -6.047 -12.053 4.795 1.00 97.56 276 HIS A C 1
ATOM 2172 O O . HIS A 1 276 ? -6.650 -11.376 5.642 1.00 97.56 276 HIS A O 1
ATOM 2178 N N . PRO A 1 277 ? -6.713 -12.843 3.926 1.00 93.50 277 PRO A N 1
ATOM 2179 C CA . PRO A 1 277 ? -8.172 -12.988 3.945 1.00 93.50 277 PRO A CA 1
ATOM 2180 C C . PRO A 1 277 ? -8.678 -13.636 5.240 1.00 93.50 277 PRO A C 1
ATOM 2182 O O . PRO A 1 277 ? -9.736 -13.271 5.744 1.00 93.50 277 PRO A O 1
ATOM 2185 N N . ASN A 1 278 ? -7.901 -14.558 5.815 1.00 94.81 278 ASN A N 1
ATOM 2186 C CA . ASN A 1 278 ? -8.088 -15.006 7.194 1.00 94.81 278 ASN A CA 1
ATOM 2187 C C . ASN A 1 278 ? -7.277 -14.118 8.151 1.00 94.81 278 ASN A C 1
ATOM 2189 O O . ASN A 1 278 ? -6.051 -14.206 8.175 1.00 94.81 278 ASN A O 1
ATOM 2193 N N . GLU A 1 279 ? -7.971 -13.311 8.951 1.00 90.62 279 GLU A N 1
ATOM 2194 C CA . GLU A 1 279 ? -7.392 -12.311 9.860 1.00 90.62 279 GLU A CA 1
ATOM 2195 C C . GLU A 1 279 ? -6.547 -12.917 10.990 1.00 90.62 279 GLU A C 1
ATOM 2197 O O . GLU A 1 279 ? -5.742 -12.219 11.595 1.00 90.62 279 GLU A O 1
ATOM 2202 N N . SER A 1 280 ? -6.700 -14.216 11.278 1.00 90.12 280 SER A N 1
ATOM 2203 C CA . SER A 1 280 ? -5.925 -14.893 12.323 1.00 90.12 280 SER A CA 1
ATOM 2204 C C . SER A 1 280 ? -4.529 -15.333 11.870 1.00 90.12 280 SER A C 1
ATOM 2206 O O . SER A 1 280 ? -3.785 -15.902 12.668 1.00 90.12 280 SER A O 1
ATOM 2208 N N . VAL A 1 281 ? -4.197 -15.176 10.586 1.00 96.00 281 VAL A N 1
ATOM 2209 C CA . VAL A 1 281 ? -2.923 -15.632 10.018 1.00 96.00 281 VAL A CA 1
ATOM 2210 C C . VAL A 1 281 ? -1.890 -14.517 10.134 1.00 96.00 281 VAL A C 1
ATOM 2212 O O . VAL A 1 281 ? -1.995 -13.482 9.476 1.00 96.00 281 VAL A O 1
ATOM 2215 N N . ALA A 1 282 ? -0.885 -14.756 10.976 1.00 96.69 282 ALA A N 1
ATOM 2216 C CA . ALA A 1 282 ? 0.275 -13.885 11.123 1.00 96.69 282 ALA A CA 1
ATOM 2217 C C . ALA A 1 282 ? 1.109 -13.818 9.824 1.00 96.69 282 ALA A C 1
ATOM 2219 O O . ALA A 1 282 ? 0.979 -14.708 8.974 1.00 96.69 282 ALA A O 1
ATOM 2220 N N . PRO A 1 283 ? 1.980 -12.801 9.672 1.00 98.12 283 PRO A N 1
ATOM 2221 C CA . PRO A 1 283 ? 2.907 -12.724 8.552 1.00 98.12 283 PRO A CA 1
ATOM 2222 C C . PRO A 1 283 ? 3.693 -14.019 8.355 1.00 98.12 283 PRO A C 1
ATOM 2224 O O . PRO A 1 283 ? 4.237 -14.585 9.302 1.00 98.12 283 PRO A O 1
ATOM 2227 N N . MET A 1 284 ? 3.719 -14.500 7.113 1.00 97.50 284 MET A N 1
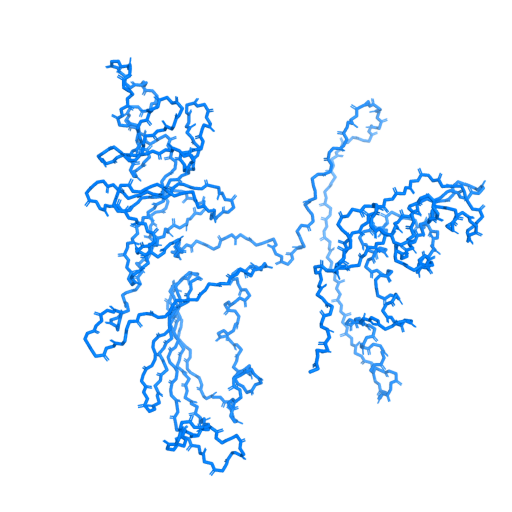ATOM 2228 C CA . MET A 1 284 ? 4.399 -15.749 6.742 1.00 97.50 284 MET A CA 1
ATOM 2229 C C . MET A 1 284 ? 5.841 -15.520 6.270 1.00 97.50 284 MET A C 1
ATOM 2231 O O . MET A 1 284 ? 6.606 -16.474 6.132 1.00 97.50 284 MET A O 1
ATOM 2235 N N . TRP A 1 285 ? 6.194 -14.268 5.999 1.00 97.50 285 TRP A N 1
ATOM 2236 C CA . TRP A 1 285 ? 7.530 -13.799 5.658 1.00 97.50 285 TRP A CA 1
ATOM 2237 C C . TRP A 1 285 ? 7.701 -12.367 6.154 1.00 97.50 285 TRP A C 1
ATOM 2239 O O . TRP A 1 285 ? 6.725 -11.703 6.506 1.00 97.50 285 TRP A O 1
ATOM 2249 N N . GLU A 1 286 ? 8.940 -11.900 6.182 1.00 97.19 286 GLU A N 1
ATOM 2250 C CA . GLU A 1 286 ? 9.294 -10.533 6.553 1.00 97.19 286 GLU A CA 1
ATOM 2251 C C . GLU A 1 286 ? 9.387 -9.644 5.307 1.00 97.19 286 GLU A C 1
ATOM 2253 O O . GLU A 1 286 ? 9.565 -10.137 4.195 1.00 97.19 286 GLU A O 1
ATOM 2258 N N . VAL A 1 287 ? 9.281 -8.328 5.494 1.00 97.38 287 VAL A N 1
ATOM 2259 C CA . VAL A 1 287 ? 9.663 -7.347 4.464 1.00 97.38 287 VAL A CA 1
ATOM 2260 C C . VAL A 1 287 ? 11.189 -7.357 4.331 1.00 97.38 287 VAL A C 1
ATOM 2262 O O . VAL A 1 287 ? 11.876 -7.206 5.341 1.00 97.38 287 VAL A O 1
ATOM 2265 N N . ASP A 1 288 ? 11.745 -7.494 3.131 1.00 95.75 288 ASP A N 1
ATOM 2266 C CA . ASP A 1 288 ? 13.202 -7.452 2.948 1.00 95.75 288 ASP A CA 1
ATOM 2267 C C . ASP A 1 288 ? 13.738 -6.047 3.267 1.00 95.75 288 ASP A C 1
ATOM 2269 O O . ASP A 1 288 ? 13.113 -5.041 2.919 1.00 95.75 288 ASP A O 1
ATOM 2273 N N . THR A 1 289 ? 14.898 -5.965 3.919 1.00 95.75 289 THR A N 1
ATOM 2274 C CA . THR A 1 289 ? 15.653 -4.709 4.041 1.00 95.75 289 THR A CA 1
ATOM 2275 C C . THR A 1 289 ? 16.367 -4.430 2.724 1.00 95.75 289 THR A C 1
ATOM 2277 O O . THR A 1 289 ? 17.015 -5.316 2.169 1.00 95.75 289 THR A O 1
ATOM 2280 N N . ILE A 1 290 ? 16.262 -3.197 2.236 1.00 94.31 290 ILE A N 1
ATOM 2281 C CA . ILE A 1 290 ? 17.028 -2.715 1.088 1.00 94.31 290 ILE A CA 1
ATOM 2282 C C . ILE A 1 290 ? 18.193 -1.901 1.650 1.00 94.31 290 ILE A C 1
ATOM 2284 O O . ILE A 1 290 ? 17.994 -0.791 2.136 1.00 94.31 290 ILE A O 1
ATOM 2288 N N . GLU A 1 291 ? 19.391 -2.482 1.635 1.00 93.88 291 GLU A N 1
ATOM 2289 C CA . GLU A 1 291 ? 20.580 -1.940 2.314 1.00 93.88 291 GLU A CA 1
ATOM 2290 C C . GLU A 1 291 ? 20.975 -0.545 1.819 1.00 93.88 291 GLU A C 1
ATOM 2292 O O . GLU A 1 291 ? 21.522 0.250 2.574 1.00 93.88 291 GLU A O 1
ATOM 2297 N N . GLU A 1 292 ? 20.677 -0.228 0.561 1.00 92.88 292 GLU A N 1
ATOM 2298 C CA . GLU A 1 292 ? 20.991 1.059 -0.058 1.00 92.88 292 GLU A CA 1
ATOM 2299 C C . GLU A 1 292 ? 20.106 2.208 0.454 1.00 92.88 292 GLU A C 1
ATOM 2301 O O . GLU A 1 292 ? 20.437 3.386 0.314 1.00 92.88 292 GLU A O 1
ATOM 2306 N N . VAL A 1 293 ? 18.978 1.884 1.089 1.00 90.62 293 VAL A N 1
ATOM 2307 C CA . VAL A 1 293 ? 18.002 2.871 1.546 1.00 90.62 293 VAL A CA 1
ATOM 2308 C C . VAL A 1 293 ? 18.498 3.598 2.792 1.00 90.62 293 VAL A C 1
ATOM 2310 O O . VAL A 1 293 ? 18.508 3.050 3.893 1.00 90.62 293 VAL A O 1
ATOM 2313 N N . GLY A 1 294 ? 18.840 4.879 2.625 1.00 85.81 294 GLY A N 1
ATOM 2314 C CA . GLY A 1 294 ? 19.369 5.724 3.701 1.00 85.81 294 GLY A CA 1
ATOM 2315 C C . GLY A 1 294 ? 20.836 5.443 4.045 1.00 85.81 294 GLY A C 1
ATOM 2316 O O . GLY A 1 294 ? 21.311 5.891 5.090 1.00 85.81 294 GLY A O 1
ATOM 2317 N N . ALA A 1 295 ? 21.549 4.697 3.196 1.00 91.50 295 ALA A N 1
ATOM 2318 C CA . ALA A 1 295 ? 22.969 4.420 3.366 1.00 91.50 295 ALA A CA 1
ATOM 2319 C C . ALA A 1 295 ? 23.854 5.597 2.924 1.00 91.50 295 ALA A C 1
ATOM 2321 O O . ALA A 1 295 ? 23.518 6.367 2.024 1.00 91.50 295 ALA A O 1
ATOM 2322 N N . GLU A 1 296 ? 25.036 5.711 3.535 1.00 92.50 296 GLU A N 1
ATOM 2323 C CA . GLU A 1 296 ? 26.054 6.672 3.102 1.00 92.50 296 GLU A CA 1
ATOM 2324 C C . GLU A 1 296 ? 26.503 6.367 1.663 1.00 92.50 296 GLU A C 1
ATOM 2326 O O . GLU A 1 296 ? 26.709 5.211 1.294 1.00 92.50 296 GLU A O 1
ATOM 2331 N N . GLY A 1 297 ? 26.663 7.410 0.846 1.00 90.94 297 GLY A N 1
ATOM 2332 C CA . GLY A 1 297 ? 27.034 7.277 -0.566 1.00 90.94 297 GLY A CA 1
ATOM 2333 C C . GLY A 1 297 ? 25.850 7.101 -1.522 1.00 90.94 297 GLY A C 1
ATOM 2334 O O . GLY A 1 297 ? 26.061 7.150 -2.732 1.00 90.94 297 GLY A O 1
ATOM 2335 N N . TRP A 1 298 ? 24.625 6.978 -1.003 1.00 93.38 298 TRP A N 1
ATOM 2336 C CA . TRP A 1 298 ? 23.390 6.999 -1.785 1.00 93.38 298 TRP A CA 1
ATOM 2337 C C . TRP A 1 298 ? 22.701 8.359 -1.686 1.00 93.38 298 TRP A C 1
ATOM 2339 O O . TRP A 1 298 ? 22.838 9.081 -0.697 1.00 93.38 298 TRP A O 1
ATOM 2349 N N . THR A 1 299 ? 21.984 8.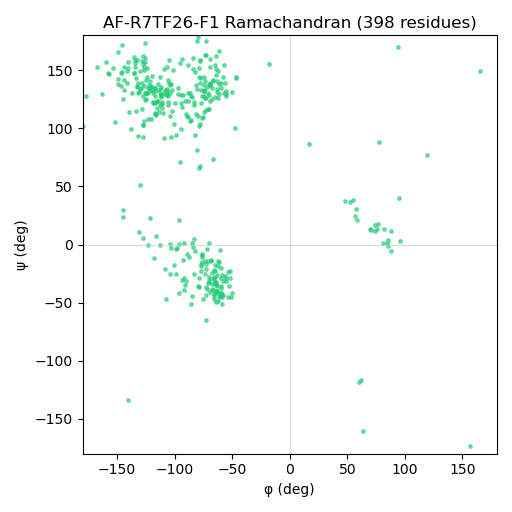742 -2.740 1.00 92.69 299 THR A N 1
ATOM 2350 C CA . THR A 1 299 ? 21.180 9.967 -2.730 1.00 92.69 299 THR A CA 1
ATOM 2351 C C . THR A 1 299 ? 19.924 9.786 -1.882 1.00 92.69 299 THR A C 1
ATOM 2353 O O . THR A 1 299 ? 19.480 8.666 -1.638 1.00 92.69 299 THR A O 1
ATOM 2356 N N . GLU A 1 300 ? 19.298 10.901 -1.510 1.00 88.69 300 GLU A N 1
ATOM 2357 C CA . GLU A 1 300 ? 17.939 10.889 -0.963 1.00 88.69 300 GLU A CA 1
ATOM 2358 C C . GLU A 1 300 ? 16.951 10.233 -1.936 1.00 88.69 300 GLU A C 1
ATOM 2360 O O . GLU A 1 300 ? 17.154 10.237 -3.159 1.00 88.69 300 GLU A O 1
ATOM 2365 N N . PHE A 1 301 ? 15.862 9.690 -1.390 1.00 86.94 301 PHE A N 1
ATOM 2366 C CA . PHE A 1 301 ? 14.818 9.090 -2.206 1.00 86.94 301 PHE A CA 1
ATOM 2367 C C . PHE A 1 301 ? 14.149 10.114 -3.112 1.00 86.94 301 PHE A C 1
ATOM 2369 O O . PHE A 1 301 ? 13.825 11.233 -2.714 1.00 86.94 301 PHE A O 1
ATOM 2376 N N . GLN A 1 302 ? 13.856 9.663 -4.324 1.00 90.62 302 GLN A N 1
ATOM 2377 C CA . GLN A 1 302 ? 12.883 10.305 -5.189 1.00 90.62 302 GLN A CA 1
ATOM 2378 C C . GLN A 1 302 ? 11.634 9.435 -5.205 1.00 90.62 302 GLN A C 1
ATOM 2380 O O . GLN A 1 302 ? 11.704 8.244 -5.513 1.00 90.62 302 GLN A O 1
ATOM 2385 N N . THR A 1 303 ? 10.508 10.027 -4.830 1.00 90.94 303 THR A N 1
ATOM 2386 C CA . THR A 1 303 ? 9.225 9.341 -4.712 1.00 90.94 303 THR A CA 1
ATOM 2387 C C . THR A 1 303 ? 8.314 9.727 -5.865 1.00 90.94 303 THR A C 1
ATOM 2389 O O . THR A 1 303 ? 8.306 10.870 -6.330 1.00 90.94 303 THR A O 1
ATOM 2392 N N . PHE A 1 304 ? 7.560 8.746 -6.350 1.00 91.00 304 PHE A N 1
ATOM 2393 C CA . PHE A 1 304 ? 6.613 8.923 -7.436 1.00 91.00 304 PHE A CA 1
ATOM 2394 C C . PHE A 1 304 ? 5.396 8.040 -7.182 1.00 91.00 304 PHE A C 1
ATOM 2396 O O . PHE A 1 304 ? 5.542 6.851 -6.899 1.00 91.00 304 PHE A O 1
ATOM 2403 N N . ASP A 1 305 ? 4.210 8.624 -7.331 1.00 90.94 305 ASP A N 1
ATOM 2404 C CA . ASP A 1 305 ? 2.940 7.967 -7.050 1.00 90.94 305 ASP A CA 1
ATOM 2405 C C . ASP A 1 305 ? 2.046 7.967 -8.289 1.00 90.94 305 ASP A C 1
ATOM 2407 O O . ASP A 1 305 ? 1.850 8.994 -8.946 1.00 90.94 305 ASP A O 1
ATOM 2411 N N . TRP A 1 306 ? 1.440 6.814 -8.572 1.00 90.12 306 TRP A N 1
ATOM 2412 C CA . TRP A 1 306 ? 0.475 6.653 -9.654 1.00 90.12 306 TRP A CA 1
ATOM 2413 C C . TRP A 1 306 ? -0.756 5.894 -9.172 1.00 90.12 306 TRP A C 1
ATOM 2415 O O . TRP A 1 306 ? -0.660 4.939 -8.407 1.00 90.12 306 TRP A O 1
ATOM 2425 N N . ASN A 1 307 ? -1.928 6.285 -9.675 1.00 89.50 307 ASN A N 1
ATOM 2426 C CA . ASN A 1 307 ? -3.162 5.531 -9.479 1.00 89.50 307 ASN A CA 1
ATOM 2427 C C . ASN A 1 307 ? -3.511 4.781 -10.767 1.00 89.50 307 ASN A C 1
ATOM 2429 O O . ASN A 1 307 ? -3.878 5.393 -11.772 1.00 89.50 307 ASN A O 1
ATOM 2433 N N . ILE A 1 308 ? -3.393 3.455 -10.721 1.00 88.38 308 ILE A N 1
ATOM 2434 C CA . ILE A 1 308 ? -3.667 2.566 -11.849 1.00 88.38 308 ILE A CA 1
ATOM 2435 C C . ILE A 1 308 ? -4.926 1.759 -11.528 1.00 88.38 308 ILE A C 1
ATOM 2437 O O . ILE A 1 308 ? -4.950 0.965 -10.589 1.00 88.38 308 ILE A O 1
ATOM 2441 N N . LYS A 1 309 ? -5.981 1.933 -12.332 1.00 87.12 309 LYS A N 1
ATOM 2442 C CA . LYS A 1 309 ? -7.244 1.185 -12.206 1.00 87.12 309 LYS A CA 1
ATOM 2443 C C . LYS A 1 309 ? -7.107 -0.228 -12.792 1.00 87.12 309 LYS A C 1
ATOM 2445 O O . LYS A 1 309 ? -7.695 -0.530 -13.824 1.00 87.12 309 LYS A O 1
ATOM 2450 N N . SER A 1 310 ? -6.303 -1.075 -12.155 1.00 87.06 310 SER A N 1
ATOM 2451 C CA . SER A 1 310 ? -6.077 -2.467 -12.563 1.00 87.06 310 SER A CA 1
ATOM 2452 C C . SER A 1 310 ? -5.868 -3.377 -11.350 1.00 87.06 310 SER A C 1
ATOM 2454 O O . SER A 1 310 ? -5.751 -2.914 -10.216 1.00 87.06 310 SER A O 1
ATOM 2456 N N . ILE A 1 311 ? -5.820 -4.688 -11.582 1.00 86.75 311 ILE A N 1
ATOM 2457 C CA . ILE A 1 311 ? -5.384 -5.652 -10.569 1.00 86.75 311 ILE A CA 1
ATOM 2458 C C . ILE A 1 311 ? -3.855 -5.660 -10.481 1.00 86.75 311 ILE A C 1
ATOM 2460 O O . ILE A 1 311 ? -3.167 -5.587 -11.497 1.00 86.75 311 ILE A O 1
ATOM 2464 N N . ILE A 1 312 ? -3.319 -5.833 -9.270 1.00 86.62 312 ILE A N 1
ATOM 2465 C CA . ILE A 1 312 ? -1.864 -5.863 -9.026 1.00 86.62 312 ILE A CA 1
ATOM 2466 C C . ILE A 1 312 ? -1.144 -6.985 -9.792 1.00 86.62 312 ILE A C 1
ATOM 2468 O O . ILE A 1 312 ? 0.056 -6.930 -10.019 1.00 86.62 312 ILE A O 1
ATOM 2472 N N . GLN A 1 313 ? -1.871 -8.017 -10.227 1.00 85.88 313 GLN A N 1
ATOM 2473 C CA . GLN A 1 313 ? -1.284 -9.092 -11.018 1.00 85.88 313 GLN A CA 1
ATOM 2474 C C . GLN A 1 313 ? -0.759 -8.599 -12.375 1.00 85.88 313 GLN A C 1
ATOM 2476 O O . GLN A 1 313 ? 0.278 -9.085 -12.808 1.00 85.88 313 GLN A O 1
ATOM 2481 N N . GLU A 1 314 ? -1.415 -7.618 -13.003 1.00 87.75 314 GLU A N 1
ATOM 2482 C CA . GLU A 1 314 ? -1.030 -7.123 -14.335 1.00 87.75 314 GLU A CA 1
ATOM 2483 C C . GLU A 1 314 ? 0.330 -6.404 -14.287 1.00 87.75 314 GLU A C 1
ATOM 2485 O O . GLU A 1 314 ? 1.141 -6.556 -15.193 1.00 87.75 314 GLU A O 1
ATOM 2490 N N . THR A 1 315 ? 0.656 -5.702 -13.192 1.00 86.31 315 THR A N 1
ATOM 2491 C CA . THR A 1 315 ? 2.007 -5.132 -13.016 1.00 86.31 315 THR A CA 1
ATOM 2492 C C . THR A 1 315 ? 3.058 -6.215 -12.770 1.00 86.31 315 THR A C 1
ATOM 2494 O O . THR A 1 315 ? 4.211 -6.068 -13.179 1.00 86.31 315 THR A O 1
ATOM 2497 N N . GLY A 1 316 ? 2.665 -7.330 -12.148 1.00 83.81 316 GLY A N 1
ATOM 2498 C CA . GLY A 1 316 ? 3.521 -8.494 -11.933 1.00 83.81 316 GLY A CA 1
ATOM 2499 C C . GLY A 1 316 ? 3.910 -9.243 -13.215 1.00 83.81 316 GLY A C 1
ATOM 2500 O O . GLY A 1 316 ? 4.963 -9.888 -13.224 1.00 83.81 316 GLY A O 1
ATOM 2501 N N . GLU A 1 317 ? 3.114 -9.149 -14.289 1.00 85.75 317 GLU A N 1
ATOM 2502 C CA . GLU A 1 317 ? 3.369 -9.832 -15.572 1.00 85.75 317 GLU A CA 1
ATOM 2503 C C . GLU A 1 317 ? 4.623 -9.311 -16.290 1.00 85.75 317 GLU A C 1
ATOM 2505 O O . GLU A 1 317 ? 5.333 -10.101 -16.917 1.00 85.75 317 GLU A O 1
ATOM 2510 N N . ASN A 1 318 ? 4.985 -8.036 -16.084 1.00 84.75 318 ASN A N 1
ATOM 2511 C CA . ASN A 1 318 ? 6.209 -7.422 -16.626 1.00 84.75 318 ASN A CA 1
ATOM 2512 C C . ASN A 1 318 ? 7.483 -8.207 -16.294 1.00 84.75 318 ASN A C 1
ATOM 2514 O O . ASN A 1 318 ? 8.493 -8.104 -16.980 1.00 84.75 318 ASN A O 1
ATOM 2518 N N . ALA A 1 319 ? 7.461 -9.000 -15.228 1.00 79.50 319 ALA A N 1
ATOM 2519 C CA . ALA A 1 319 ? 8.622 -9.762 -14.818 1.00 79.50 319 ALA A CA 1
ATOM 2520 C C . ALA A 1 319 ? 8.907 -11.017 -15.649 1.00 79.50 319 ALA A C 1
ATOM 2522 O O . ALA A 1 319 ? 10.010 -11.555 -15.557 1.00 79.50 319 ALA A O 1
ATOM 2523 N N . ALA A 1 320 ? 7.916 -11.518 -16.387 1.00 81.19 320 ALA A N 1
ATOM 2524 C CA . ALA A 1 320 ? 8.077 -12.644 -17.305 1.00 81.19 320 ALA A CA 1
ATOM 2525 C C . ALA A 1 320 ? 8.207 -12.183 -18.765 1.00 81.19 320 ALA A C 1
ATOM 2527 O O . ALA A 1 320 ? 8.676 -12.944 -19.610 1.00 81.19 320 ALA A O 1
ATOM 2528 N N . ASP A 1 321 ? 7.802 -10.948 -19.065 1.00 87.00 321 ASP A N 1
ATOM 2529 C CA . ASP A 1 321 ? 7.908 -10.369 -20.397 1.00 87.00 321 ASP A CA 1
ATOM 2530 C C . ASP A 1 321 ? 9.317 -9.811 -20.623 1.00 87.00 321 ASP A C 1
ATOM 2532 O O . ASP A 1 321 ? 9.623 -8.681 -20.278 1.00 87.00 321 ASP A O 1
ATOM 2536 N N . ILE A 1 322 ? 10.210 -10.592 -21.216 1.00 85.31 322 ILE A N 1
ATOM 2537 C CA . ILE A 1 322 ? 11.555 -10.102 -21.560 1.00 85.31 322 ILE A CA 1
ATOM 2538 C C . ILE A 1 322 ? 11.509 -9.222 -22.824 1.00 85.31 322 ILE A C 1
ATOM 2540 O O . ILE A 1 322 ? 12.376 -8.376 -23.042 1.00 85.31 322 ILE A O 1
ATOM 2544 N N . ALA A 1 323 ? 10.488 -9.387 -23.667 1.00 87.56 323 ALA A N 1
ATOM 2545 C CA . ALA A 1 323 ? 10.396 -8.699 -24.947 1.00 87.56 323 ALA A CA 1
ATOM 2546 C C . ALA A 1 323 ? 10.140 -7.193 -24.782 1.00 87.56 323 ALA A C 1
ATOM 2548 O O . ALA A 1 323 ? 10.679 -6.408 -25.567 1.00 87.56 323 ALA A O 1
ATOM 2549 N N . HIS A 1 324 ? 9.412 -6.773 -23.738 1.00 90.06 324 HIS A N 1
ATOM 2550 C CA . HIS A 1 324 ? 9.160 -5.346 -23.498 1.00 90.06 324 HIS A CA 1
ATOM 2551 C C . HIS A 1 324 ? 10.437 -4.531 -23.234 1.00 90.06 324 HIS A C 1
ATOM 2553 O O . HIS A 1 324 ? 10.427 -3.317 -23.433 1.00 90.06 324 HIS A O 1
ATOM 2559 N N . PHE A 1 325 ? 11.566 -5.156 -22.873 1.00 86.62 325 PHE A N 1
ATOM 2560 C CA . PHE A 1 325 ? 12.847 -4.446 -22.780 1.00 86.62 325 PHE A CA 1
ATOM 2561 C C . PHE A 1 325 ? 13.257 -3.825 -24.118 1.00 86.62 325 PHE A C 1
ATOM 2563 O O . PHE A 1 325 ? 13.759 -2.702 -24.149 1.00 86.62 325 PHE A O 1
ATOM 2570 N N . VAL A 1 326 ? 12.994 -4.510 -25.231 1.00 86.56 326 VAL A N 1
ATOM 2571 C CA . VAL A 1 326 ? 13.327 -3.993 -26.563 1.00 86.56 326 VAL A CA 1
ATOM 2572 C C . VAL A 1 326 ? 12.384 -2.857 -26.954 1.00 86.56 326 VAL A C 1
ATOM 2574 O O . VAL A 1 326 ? 12.830 -1.834 -27.460 1.00 86.56 326 VAL A O 1
ATOM 2577 N N . THR A 1 327 ? 11.082 -3.006 -26.703 1.00 86.88 327 THR A N 1
ATOM 2578 C CA . THR A 1 327 ? 10.064 -2.081 -27.229 1.00 86.88 327 THR A CA 1
ATOM 2579 C C . THR A 1 327 ? 9.730 -0.913 -26.304 1.00 86.88 327 THR A C 1
ATOM 2581 O O . THR A 1 327 ? 9.422 0.169 -26.790 1.00 86.88 327 THR A O 1
ATOM 2584 N N . VAL A 1 328 ? 9.750 -1.117 -24.985 1.00 87.94 328 VAL A N 1
ATOM 2585 C CA . VAL A 1 328 ? 9.410 -0.098 -23.975 1.00 87.94 328 VAL A CA 1
ATOM 2586 C C . VAL A 1 328 ? 10.670 0.576 -23.442 1.00 87.94 328 VAL A C 1
ATOM 2588 O O . VAL A 1 328 ? 10.696 1.795 -23.291 1.00 87.94 328 VAL A O 1
ATOM 2591 N N . HIS A 1 329 ? 11.726 -0.201 -23.187 1.00 85.25 329 HIS A N 1
ATOM 2592 C CA . HIS A 1 329 ? 12.980 0.313 -22.626 1.00 85.25 329 HIS A CA 1
ATOM 2593 C C . HIS A 1 329 ? 14.057 0.615 -23.677 1.00 85.25 329 HIS A C 1
ATOM 2595 O O . HIS A 1 329 ? 15.136 1.082 -23.314 1.00 85.25 329 HIS A O 1
ATOM 2601 N N . ASN A 1 330 ? 13.770 0.395 -24.967 1.00 84.31 330 ASN A N 1
ATOM 2602 C CA . ASN A 1 330 ? 14.697 0.617 -26.083 1.00 84.31 330 ASN A CA 1
ATOM 2603 C C . ASN A 1 330 ? 16.055 -0.075 -25.885 1.00 84.31 330 ASN A C 1
ATOM 2605 O O . ASN A 1 330 ? 17.103 0.469 -26.242 1.00 84.31 330 ASN A O 1
ATOM 2609 N N . VAL A 1 331 ? 16.054 -1.269 -25.285 1.00 84.81 331 VAL A N 1
ATOM 2610 C CA . VAL A 1 331 ? 17.257 -2.096 -25.211 1.00 84.81 331 VAL A CA 1
ATOM 2611 C C . VAL A 1 331 ? 17.526 -2.666 -26.614 1.00 84.81 331 VAL A C 1
ATOM 2613 O O . VAL A 1 331 ? 16.633 -3.292 -27.184 1.00 84.81 331 VAL A O 1
ATOM 2616 N N . PRO A 1 332 ? 18.732 -2.476 -27.189 1.00 84.25 332 PRO A N 1
ATOM 2617 C CA . PRO A 1 332 ? 19.061 -2.901 -28.554 1.00 84.25 332 PRO A CA 1
ATOM 2618 C C . PRO A 1 332 ? 18.765 -4.371 -28.859 1.00 84.25 332 PRO A C 1
ATOM 2620 O O . PRO A 1 332 ? 18.386 -4.720 -29.977 1.00 84.25 332 PRO A O 1
ATOM 2623 N N . PHE A 1 333 ? 18.958 -5.236 -27.864 1.00 86.62 333 PHE A N 1
ATOM 2624 C CA . PHE A 1 333 ? 18.788 -6.676 -27.981 1.00 86.62 333 PHE A CA 1
ATOM 2625 C C . PHE A 1 333 ? 18.009 -7.216 -26.789 1.00 86.62 333 PHE A C 1
ATOM 2627 O O . PHE A 1 333 ? 18.008 -6.629 -25.708 1.00 86.62 333 PHE A O 1
ATOM 2634 N N . MET A 1 334 ? 17.366 -8.366 -26.982 1.00 87.06 334 MET A N 1
ATOM 2635 C CA . MET A 1 334 ? 16.719 -9.074 -25.885 1.00 87.06 334 MET A CA 1
ATOM 2636 C C . MET A 1 334 ? 17.785 -9.491 -24.856 1.00 87.06 334 MET A C 1
ATOM 2638 O O . MET A 1 334 ? 18.771 -10.115 -25.256 1.00 87.06 334 MET A O 1
ATOM 2642 N N . PRO A 1 335 ? 17.628 -9.137 -23.570 1.00 87.19 335 PRO A N 1
ATOM 2643 C CA . PRO A 1 335 ? 18.614 -9.477 -22.556 1.00 87.19 335 PRO A CA 1
ATOM 2644 C C . PRO A 1 335 ? 18.635 -10.980 -22.272 1.00 87.19 335 PRO A C 1
ATOM 2646 O O . PRO A 1 335 ? 17.622 -11.672 -22.408 1.00 87.19 335 PRO A O 1
ATOM 2649 N N . GLU A 1 336 ? 19.787 -11.473 -21.828 1.00 90.00 336 GLU A N 1
ATOM 2650 C CA . GLU A 1 336 ? 19.870 -12.793 -21.210 1.00 90.00 336 GLU A CA 1
ATOM 2651 C C . GLU A 1 336 ? 19.274 -12.707 -19.804 1.00 90.00 336 GLU A C 1
ATOM 2653 O O . GLU A 1 336 ? 19.509 -11.729 -19.093 1.0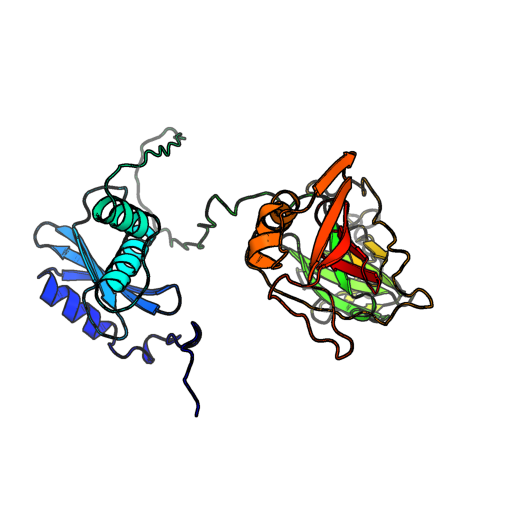0 90.00 336 GLU A O 1
ATOM 2658 N N . SER A 1 337 ? 18.480 -13.704 -19.405 1.00 89.38 337 SER A N 1
ATOM 2659 C CA . SER A 1 337 ? 17.811 -13.694 -18.103 1.00 89.38 337 SER A CA 1
ATOM 2660 C C . SER A 1 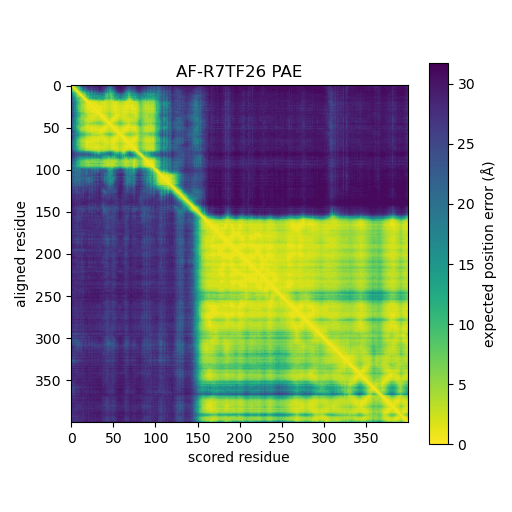337 ? 17.949 -15.013 -17.358 1.00 89.38 337 SER A C 1
ATOM 2662 O O . SER A 1 337 ? 17.671 -16.075 -17.921 1.00 89.38 337 SER A O 1
ATOM 2664 N N . GLU A 1 338 ? 18.228 -14.933 -16.063 1.00 91.62 338 GLU A N 1
ATOM 2665 C CA . GLU A 1 338 ? 18.138 -16.054 -15.131 1.00 91.62 338 GLU A CA 1
ATOM 2666 C C . GLU A 1 338 ? 17.057 -15.767 -14.090 1.00 91.62 338 GLU A C 1
ATOM 2668 O O . GLU A 1 338 ? 17.112 -14.759 -13.387 1.00 91.62 338 GLU A O 1
ATOM 2673 N N . VAL A 1 339 ? 16.066 -16.656 -13.986 1.00 91.44 339 VAL A N 1
ATOM 2674 C CA . VAL A 1 339 ? 14.957 -16.535 -13.030 1.00 91.44 339 VAL A CA 1
ATOM 2675 C C . VAL A 1 339 ? 15.069 -17.633 -11.981 1.00 91.44 339 VAL A C 1
ATOM 2677 O O . VAL A 1 339 ? 15.123 -18.818 -12.306 1.00 91.44 339 VAL A O 1
ATOM 2680 N N . GLU A 1 340 ? 15.013 -17.247 -10.711 1.00 94.12 340 GLU A N 1
ATOM 2681 C CA . GLU A 1 340 ? 14.891 -18.163 -9.583 1.00 94.12 340 GLU A CA 1
ATOM 2682 C C . GLU A 1 340 ? 13.623 -17.848 -8.778 1.00 94.12 340 GLU A C 1
ATOM 2684 O O . GLU A 1 340 ? 13.349 -16.701 -8.420 1.00 94.12 340 GLU A O 1
ATOM 2689 N N . MET A 1 341 ? 12.843 -18.888 -8.470 1.00 93.00 341 MET A N 1
ATOM 2690 C CA . MET A 1 341 ? 11.663 -18.796 -7.609 1.00 93.00 341 MET A CA 1
ATOM 2691 C C . MET A 1 341 ? 11.854 -19.674 -6.371 1.00 93.00 341 MET A C 1
ATOM 2693 O O . MET A 1 341 ? 12.037 -20.887 -6.473 1.00 93.00 341 MET A O 1
ATOM 2697 N N . LYS A 1 342 ? 11.782 -19.062 -5.187 1.00 93.56 342 LYS A N 1
ATOM 2698 C CA . LYS A 1 342 ? 11.924 -19.710 -3.876 1.00 93.56 342 LYS A CA 1
ATOM 2699 C C . LYS A 1 342 ? 10.786 -19.277 -2.955 1.00 93.56 342 LYS A C 1
ATOM 2701 O O . LYS A 1 342 ? 10.875 -18.275 -2.250 1.00 93.56 342 LYS A O 1
ATOM 2706 N N . GLY A 1 343 ? 9.710 -20.062 -2.935 1.00 93.69 343 GLY A N 1
ATOM 2707 C CA . GLY A 1 343 ? 8.544 -19.782 -2.097 1.00 93.69 343 GLY A CA 1
ATOM 2708 C C . GLY A 1 343 ? 7.881 -18.455 -2.474 1.00 93.69 343 GLY A C 1
ATOM 2709 O O . GLY A 1 343 ? 7.380 -18.317 -3.582 1.00 93.69 343 GLY A O 1
ATOM 2710 N N . HIS A 1 344 ? 7.883 -17.493 -1.549 1.00 93.00 344 HIS A N 1
ATOM 2711 C CA . HIS A 1 344 ? 7.327 -16.149 -1.749 1.00 93.00 344 HIS A CA 1
ATOM 2712 C C . HIS A 1 344 ? 8.304 -15.184 -2.444 1.00 93.00 344 HIS A C 1
ATOM 2714 O O . HIS A 1 344 ? 7.943 -14.034 -2.672 1.00 93.00 344 HIS A O 1
ATOM 2720 N N . ARG A 1 345 ? 9.534 -15.620 -2.754 1.00 94.56 345 ARG A N 1
ATOM 2721 C CA . ARG A 1 345 ? 10.568 -14.782 -3.367 1.00 94.56 345 ARG A CA 1
ATOM 2722 C C . ARG A 1 345 ? 10.811 -15.167 -4.821 1.00 94.56 345 ARG A C 1
ATOM 2724 O O . ARG A 1 345 ? 11.009 -16.345 -5.125 1.00 94.56 345 ARG A O 1
ATOM 2731 N N . ARG A 1 346 ? 10.867 -14.168 -5.697 1.00 93.25 346 ARG A N 1
ATOM 2732 C CA . ARG A 1 346 ? 11.403 -14.281 -7.057 1.00 93.25 346 ARG A CA 1
ATOM 2733 C C . ARG A 1 346 ? 12.613 -13.367 -7.182 1.00 93.25 346 ARG A C 1
ATOM 2735 O O . ARG A 1 346 ? 12.544 -12.207 -6.786 1.00 93.25 346 ARG A O 1
ATOM 2742 N N . SER A 1 347 ? 13.682 -13.874 -7.771 1.00 93.81 347 SER A N 1
ATOM 2743 C CA . SER A 1 347 ? 14.810 -13.070 -8.230 1.00 93.81 347 SER A CA 1
ATOM 2744 C C . SER A 1 347 ? 15.022 -13.306 -9.715 1.00 93.81 347 SER A C 1
ATOM 2746 O O . SER A 1 347 ? 15.022 -14.454 -10.160 1.00 93.81 347 SER A O 1
ATOM 2748 N N . THR A 1 348 ? 15.218 -12.229 -10.459 1.00 91.94 348 THR A N 1
ATOM 2749 C CA . THR A 1 348 ? 15.572 -12.281 -11.871 1.00 91.94 348 THR A CA 1
ATOM 2750 C C . THR A 1 348 ? 16.815 -11.443 -12.098 1.00 91.94 348 THR A C 1
ATOM 2752 O O . THR A 1 348 ? 16.851 -10.281 -11.700 1.00 91.94 348 THR A O 1
ATOM 2755 N N . ILE A 1 349 ? 17.822 -12.026 -12.735 1.00 92.38 349 ILE A N 1
ATOM 2756 C CA . ILE A 1 349 ? 19.019 -11.319 -13.182 1.00 92.38 349 ILE A CA 1
ATOM 2757 C C . ILE A 1 349 ? 18.907 -11.171 -14.690 1.00 92.38 349 ILE A C 1
ATOM 2759 O O . ILE A 1 349 ? 18.664 -12.158 -15.378 1.00 92.38 349 ILE A O 1
ATOM 2763 N N . PHE A 1 350 ? 19.067 -9.949 -15.180 1.00 90.69 350 PHE A N 1
ATOM 2764 C CA . PHE A 1 350 ? 19.124 -9.628 -16.595 1.00 90.69 350 PHE A CA 1
ATOM 2765 C C . PHE A 1 350 ? 20.491 -9.044 -16.922 1.00 90.69 350 PHE A C 1
ATOM 2767 O O . PHE A 1 350 ? 20.907 -8.060 -16.306 1.00 90.69 350 PHE A O 1
ATOM 2774 N N . ASP A 1 351 ? 21.149 -9.614 -17.923 1.00 91.00 351 ASP A N 1
ATOM 2775 C CA . ASP A 1 351 ? 22.370 -9.074 -18.505 1.00 91.00 351 ASP A CA 1
ATOM 2776 C C . ASP A 1 351 ? 22.062 -8.573 -19.920 1.00 91.00 351 ASP A C 1
ATOM 2778 O O . ASP A 1 351 ? 21.547 -9.302 -20.773 1.00 91.00 351 ASP A O 1
ATOM 2782 N N . ALA A 1 352 ? 22.330 -7.290 -20.155 1.00 87.25 352 ALA A N 1
ATOM 2783 C CA . ALA A 1 352 ? 21.961 -6.590 -21.378 1.00 87.25 352 ALA A CA 1
ATOM 2784 C C . ALA A 1 352 ? 23.131 -5.781 -21.945 1.00 87.25 352 ALA A C 1
ATOM 2786 O O . ALA A 1 352 ? 24.045 -5.368 -21.228 1.00 87.25 352 ALA A O 1
ATOM 2787 N N . GLN A 1 353 ? 23.056 -5.478 -23.240 1.00 87.06 353 GLN A N 1
ATOM 2788 C CA . GLN A 1 353 ? 23.801 -4.369 -23.831 1.00 87.06 353 GLN A CA 1
ATOM 2789 C C . GLN A 1 353 ? 22.858 -3.191 -24.031 1.00 87.06 353 GLN A C 1
ATOM 2791 O O . GLN A 1 353 ? 21.758 -3.362 -24.549 1.00 87.06 353 GLN A O 1
ATOM 2796 N N . THR A 1 354 ? 23.283 -2.002 -23.622 1.00 84.56 354 THR A N 1
ATOM 2797 C CA . THR A 1 354 ? 22.487 -0.771 -23.681 1.00 84.56 354 THR A CA 1
ATOM 2798 C C . THR A 1 354 ? 23.274 0.334 -24.368 1.00 84.56 354 THR A C 1
ATOM 2800 O O . THR A 1 354 ? 24.498 0.273 -24.420 1.00 84.56 354 THR A O 1
ATOM 2803 N N . HIS A 1 355 ? 22.592 1.345 -24.900 1.00 84.62 355 HIS A N 1
ATOM 2804 C CA . HIS A 1 355 ? 23.261 2.506 -25.488 1.00 84.62 355 HIS A CA 1
ATOM 2805 C C . HIS A 1 355 ? 24.106 3.236 -24.441 1.00 84.62 355 HIS A C 1
ATOM 2807 O O . HIS A 1 355 ? 23.601 3.545 -23.355 1.00 84.62 355 HIS A O 1
ATOM 2813 N N . ALA A 1 356 ? 25.372 3.498 -24.769 1.00 84.38 356 ALA A N 1
ATOM 2814 C CA . ALA A 1 356 ? 26.298 4.195 -23.884 1.00 84.38 356 ALA A CA 1
ATOM 2815 C C . ALA A 1 356 ? 25.824 5.626 -23.576 1.00 84.38 356 ALA A C 1
ATOM 2817 O O . ALA A 1 356 ? 25.142 6.253 -24.392 1.00 84.38 356 ALA A O 1
ATOM 2818 N N . VAL A 1 357 ? 26.169 6.123 -22.385 1.00 82.38 357 VAL A N 1
ATOM 2819 C CA . VAL A 1 357 ? 25.970 7.539 -22.036 1.00 82.38 357 VAL A CA 1
ATOM 2820 C C . VAL A 1 357 ? 27.210 8.313 -22.474 1.00 82.38 357 VAL A C 1
ATOM 2822 O O . VAL A 1 357 ? 28.323 7.984 -22.066 1.00 82.38 357 VAL A O 1
ATOM 2825 N N . GLU A 1 358 ? 27.020 9.328 -23.308 1.00 81.00 358 GLU A N 1
ATOM 2826 C CA . GLU A 1 358 ? 28.084 10.216 -23.776 1.00 81.00 358 GLU A CA 1
ATOM 2827 C C . GLU A 1 358 ? 28.544 11.166 -22.649 1.00 81.00 358 GLU A C 1
ATOM 2829 O O . GLU A 1 358 ? 27.848 11.359 -21.650 1.00 81.00 358 GLU A O 1
ATOM 2834 N N . GLU A 1 359 ? 29.716 11.799 -22.791 1.00 80.81 359 GLU A N 1
ATOM 2835 C CA . GLU A 1 359 ? 30.289 12.675 -21.745 1.00 80.81 359 GLU A CA 1
ATOM 2836 C C . GLU A 1 359 ? 29.385 13.862 -21.360 1.00 80.81 359 GLU A C 1
ATOM 2838 O O . GLU A 1 359 ? 29.469 14.374 -20.243 1.00 80.81 359 GLU A O 1
ATOM 2843 N N . ASP A 1 360 ? 28.517 14.304 -22.273 1.00 81.81 360 ASP A N 1
ATOM 2844 C CA . ASP A 1 360 ? 27.549 15.378 -22.040 1.00 81.81 360 ASP A CA 1
ATOM 2845 C C . ASP A 1 360 ? 26.239 14.899 -21.383 1.00 81.81 360 ASP A C 1
ATOM 2847 O O . ASP A 1 360 ? 25.335 15.704 -21.144 1.00 81.81 360 ASP A O 1
ATOM 2851 N N . GLY A 1 361 ? 26.139 13.603 -21.071 1.00 77.56 361 GLY A N 1
ATOM 2852 C CA . GLY A 1 361 ? 24.968 12.963 -20.476 1.00 77.56 361 GLY A CA 1
ATOM 2853 C C . GLY A 1 361 ? 23.895 12.543 -21.484 1.00 77.56 361 GLY A C 1
ATOM 2854 O O . GLY A 1 361 ? 22.857 12.022 -21.070 1.00 77.56 361 GLY A O 1
ATOM 2855 N N . SER A 1 362 ? 24.103 12.763 -22.786 1.00 81.38 362 SER A N 1
ATOM 2856 C CA . SER A 1 362 ? 23.184 12.297 -23.826 1.00 81.38 362 SER A CA 1
ATOM 2857 C C . SER A 1 362 ? 23.355 10.801 -24.112 1.00 81.38 362 SER A C 1
ATOM 2859 O O . SER A 1 362 ? 24.381 10.199 -23.806 1.00 81.38 362 SER A O 1
ATOM 2861 N N . VAL A 1 363 ? 22.323 10.175 -24.684 1.00 80.50 363 VAL A N 1
ATOM 2862 C CA . VAL A 1 363 ? 22.356 8.763 -25.091 1.00 80.50 363 VAL A CA 1
ATOM 2863 C C . VAL A 1 363 ? 22.180 8.691 -26.600 1.00 80.50 363 VAL A C 1
ATOM 2865 O O . VAL A 1 363 ? 21.173 9.158 -27.139 1.00 80.50 363 VAL A O 1
ATOM 2868 N N . ASN A 1 364 ? 23.154 8.098 -27.293 1.00 74.81 364 ASN A N 1
ATOM 2869 C CA . ASN A 1 364 ? 23.071 7.894 -28.732 1.00 74.81 364 ASN A CA 1
ATOM 2870 C C . ASN A 1 364 ? 22.386 6.559 -29.073 1.00 74.81 364 ASN A C 1
ATOM 2872 O O . ASN A 1 364 ? 22.951 5.474 -28.921 1.00 74.81 364 ASN A O 1
ATOM 2876 N N . HIS A 1 365 ? 21.175 6.653 -29.617 1.00 78.31 365 HIS A N 1
ATOM 2877 C CA . HIS A 1 365 ? 20.361 5.499 -29.994 1.00 78.31 365 HIS A CA 1
ATOM 2878 C C . HIS A 1 365 ? 20.698 4.893 -31.371 1.00 78.31 365 HIS A C 1
ATOM 2880 O O . HIS A 1 365 ? 20.024 3.958 -31.794 1.00 78.31 365 HIS A O 1
ATOM 2886 N N . THR A 1 366 ? 21.730 5.369 -32.086 1.00 73.12 366 THR A N 1
ATOM 2887 C CA . THR A 1 366 ? 22.109 4.806 -33.403 1.00 73.12 366 THR A CA 1
ATOM 2888 C C . THR A 1 366 ? 22.677 3.386 -33.323 1.00 73.12 366 THR A C 1
ATOM 2890 O O . THR A 1 366 ? 22.735 2.702 -34.340 1.00 73.12 366 THR A O 1
ATOM 2893 N N . GLY A 1 367 ? 23.052 2.922 -32.123 1.00 68.56 367 GLY A N 1
ATOM 2894 C CA . GLY A 1 367 ? 23.561 1.565 -31.880 1.00 68.56 367 GLY A CA 1
ATOM 2895 C C . GLY A 1 367 ? 25.065 1.396 -32.115 1.00 68.56 367 GLY A C 1
ATOM 2896 O O . GLY A 1 367 ? 25.577 0.291 -31.976 1.00 68.56 367 GLY A O 1
ATOM 2897 N N . ASP A 1 368 ? 25.777 2.482 -32.424 1.00 79.12 368 ASP A N 1
ATOM 2898 C CA . ASP A 1 368 ? 27.214 2.455 -32.733 1.00 79.12 368 ASP A CA 1
ATOM 2899 C C . ASP A 1 368 ? 28.106 2.319 -31.485 1.00 79.12 368 ASP A C 1
ATOM 2901 O O . ASP A 1 368 ? 29.283 1.973 -31.596 1.00 79.12 368 ASP A O 1
ATOM 2905 N N . ASN A 1 369 ? 27.554 2.586 -30.296 1.00 82.69 369 ASN A N 1
ATOM 2906 C CA . ASN A 1 369 ? 28.256 2.525 -29.018 1.00 82.69 369 ASN A CA 1
ATOM 2907 C C . ASN A 1 369 ? 27.356 1.901 -27.940 1.00 82.69 369 ASN A C 1
ATOM 2909 O O . ASN A 1 369 ? 26.322 2.468 -27.573 1.00 82.69 369 ASN A O 1
ATOM 2913 N N . LEU A 1 370 ? 27.742 0.719 -27.456 1.00 86.44 370 LEU A N 1
ATOM 2914 C CA . LEU A 1 370 ? 26.989 -0.061 -26.477 1.00 86.44 370 LEU A CA 1
ATOM 2915 C C . LEU A 1 370 ? 27.846 -0.363 -25.248 1.00 86.44 370 LEU A C 1
ATOM 2917 O O . LEU A 1 370 ? 29.034 -0.660 -25.363 1.00 86.44 370 LEU A O 1
ATOM 2921 N N . GLU A 1 371 ? 27.215 -0.374 -24.080 1.00 87.94 371 GLU A N 1
ATOM 2922 C CA . GLU A 1 371 ? 27.826 -0.763 -22.814 1.00 87.94 371 GLU A CA 1
ATOM 2923 C C . GLU A 1 371 ? 27.020 -1.851 -22.104 1.00 87.94 371 GLU A C 1
ATOM 2925 O O . GLU A 1 371 ? 25.803 -1.981 -22.282 1.00 87.94 371 GLU A O 1
ATOM 2930 N N . ALA A 1 372 ? 27.721 -2.649 -21.300 1.00 89.00 372 ALA A N 1
ATOM 2931 C CA . ALA A 1 372 ? 27.100 -3.687 -20.495 1.00 89.00 372 ALA A CA 1
ATOM 2932 C C . ALA A 1 372 ? 26.251 -3.061 -19.383 1.00 89.00 372 ALA A C 1
ATOM 2934 O O . ALA A 1 372 ? 26.674 -2.117 -18.717 1.00 89.00 372 ALA A O 1
ATOM 2935 N N . ALA A 1 373 ? 25.068 -3.622 -19.176 1.00 90.19 373 ALA A N 1
ATOM 2936 C CA . ALA A 1 373 ? 24.167 -3.265 -18.099 1.00 90.19 373 ALA A CA 1
ATOM 2937 C C . ALA A 1 373 ? 23.683 -4.536 -17.413 1.00 90.19 373 ALA A C 1
ATOM 2939 O O . ALA A 1 373 ? 23.342 -5.511 -18.086 1.00 90.19 373 ALA A O 1
ATOM 2940 N N . ARG A 1 374 ? 23.602 -4.498 -16.084 1.00 92.50 374 ARG A N 1
ATOM 2941 C CA . ARG A 1 374 ? 22.957 -5.550 -15.303 1.00 92.50 374 ARG A CA 1
ATOM 2942 C C . ARG A 1 374 ? 21.752 -4.987 -14.570 1.00 92.50 374 ARG A C 1
ATOM 2944 O O . ARG A 1 374 ? 21.835 -3.928 -13.951 1.00 92.50 374 ARG A O 1
ATOM 2951 N N . LEU A 1 375 ? 20.646 -5.718 -14.621 1.00 91.69 375 LEU A N 1
ATOM 2952 C CA . LEU A 1 375 ? 19.465 -5.474 -13.806 1.00 91.69 375 LEU A CA 1
ATOM 2953 C C . LEU A 1 375 ? 19.214 -6.691 -12.921 1.00 91.69 375 LEU A C 1
ATOM 2955 O O . LEU A 1 375 ? 18.997 -7.793 -13.412 1.00 91.69 375 LEU A O 1
ATOM 2959 N N . GLU A 1 376 ? 19.177 -6.477 -11.615 1.00 93.62 376 GLU A N 1
ATOM 2960 C CA . GLU A 1 376 ? 18.692 -7.467 -10.661 1.00 93.62 376 GLU A CA 1
ATOM 2961 C C . GLU A 1 376 ? 17.312 -7.047 -10.166 1.00 93.62 376 GLU A C 1
ATOM 2963 O O . GLU A 1 376 ? 17.159 -5.979 -9.580 1.00 93.62 376 GLU A O 1
ATOM 2968 N N . SER A 1 377 ? 16.296 -7.874 -10.389 1.00 92.56 377 SER A N 1
ATOM 2969 C CA . SER A 1 377 ? 14.937 -7.646 -9.907 1.00 92.56 377 SER A CA 1
ATOM 2970 C C . SER A 1 377 ? 14.580 -8.665 -8.838 1.00 92.56 377 SER A C 1
ATOM 2972 O O . SER A 1 377 ? 14.663 -9.871 -9.056 1.00 92.56 377 SER A O 1
ATOM 2974 N N . TYR A 1 378 ? 14.123 -8.174 -7.694 1.00 93.50 378 TYR A N 1
ATOM 2975 C CA . TYR A 1 378 ? 13.691 -8.972 -6.560 1.00 93.50 378 TYR A CA 1
ATOM 2976 C C . TYR A 1 378 ? 12.231 -8.664 -6.253 1.00 93.50 378 TYR A C 1
ATOM 2978 O O . TYR A 1 378 ? 11.815 -7.507 -6.231 1.00 93.50 378 TYR A O 1
ATOM 2986 N N . ASN A 1 379 ? 11.443 -9.703 -6.011 1.00 93.62 379 ASN A N 1
ATOM 2987 C CA . ASN A 1 379 ? 10.046 -9.597 -5.620 1.00 93.62 379 ASN A CA 1
ATOM 2988 C C . ASN A 1 379 ? 9.795 -10.512 -4.415 1.00 93.62 379 ASN A C 1
ATOM 2990 O O . ASN A 1 379 ? 10.215 -11.672 -4.420 1.00 93.62 379 ASN A O 1
ATOM 2994 N N . VAL A 1 380 ? 9.159 -9.971 -3.376 1.00 94.56 380 VAL A N 1
ATOM 2995 C CA . VAL A 1 380 ? 8.920 -10.625 -2.082 1.00 94.56 380 VAL A CA 1
ATOM 2996 C C . VAL A 1 380 ? 7.427 -10.537 -1.776 1.00 94.56 380 VAL A C 1
ATOM 2998 O O . VAL A 1 380 ? 6.921 -9.567 -1.210 1.00 94.56 380 VAL A O 1
ATOM 3001 N N . GLY A 1 381 ? 6.689 -11.568 -2.178 1.00 93.75 381 GLY A N 1
ATOM 3002 C CA . GLY A 1 381 ? 5.233 -11.540 -2.161 1.00 93.75 381 GLY A CA 1
ATOM 3003 C C . GLY A 1 381 ? 4.655 -10.472 -3.108 1.00 93.75 381 GLY A C 1
ATOM 3004 O O . GLY A 1 381 ? 5.320 -10.033 -4.044 1.00 93.75 381 GLY A O 1
ATOM 3005 N N . 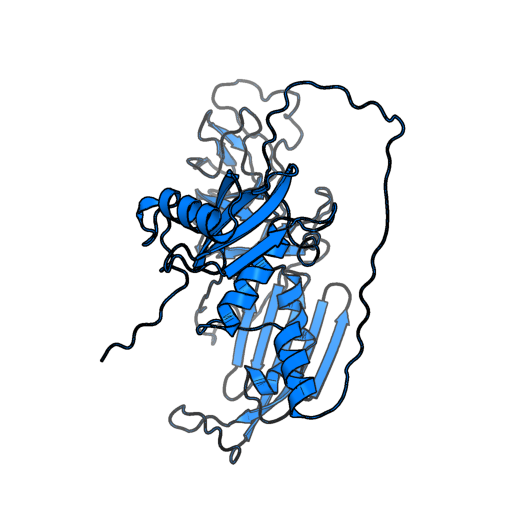PRO A 1 382 ? 3.394 -10.061 -2.901 1.00 92.56 382 PRO A N 1
ATOM 3006 C CA . PRO A 1 382 ? 2.673 -9.243 -3.873 1.00 92.56 382 PRO A CA 1
ATOM 3007 C C . PRO A 1 382 ? 3.042 -7.756 -3.865 1.00 92.56 382 PRO A C 1
ATOM 3009 O O . PRO A 1 382 ? 2.914 -7.128 -4.908 1.00 92.56 382 PRO A O 1
ATOM 3012 N N . GLY A 1 383 ? 3.463 -7.193 -2.728 1.00 92.81 383 GLY A N 1
ATOM 3013 C CA . GLY A 1 383 ? 3.600 -5.739 -2.579 1.00 92.81 383 GLY A CA 1
ATOM 3014 C C . GLY A 1 383 ? 5.024 -5.220 -2.414 1.00 92.81 383 GLY A C 1
ATOM 3015 O O . GLY A 1 383 ? 5.192 -4.018 -2.286 1.00 92.81 383 GLY A O 1
ATOM 3016 N N . GLN A 1 384 ? 6.061 -6.069 -2.397 1.00 94.44 384 GLN A N 1
ATOM 3017 C CA . GLN A 1 384 ? 7.448 -5.592 -2.384 1.00 94.44 384 GLN A CA 1
ATOM 3018 C C . GLN A 1 384 ? 8.177 -6.040 -3.646 1.00 94.44 384 GLN A C 1
ATOM 3020 O O . GLN A 1 384 ? 8.479 -7.222 -3.820 1.00 94.44 384 GLN A O 1
ATOM 3025 N N . THR A 1 385 ? 8.517 -5.076 -4.496 1.00 93.62 385 THR A N 1
ATOM 3026 C CA . THR A 1 385 ? 9.456 -5.255 -5.604 1.00 93.62 385 THR A CA 1
ATOM 3027 C C . THR A 1 385 ? 10.589 -4.258 -5.446 1.00 93.62 385 THR A C 1
ATOM 3029 O O . THR 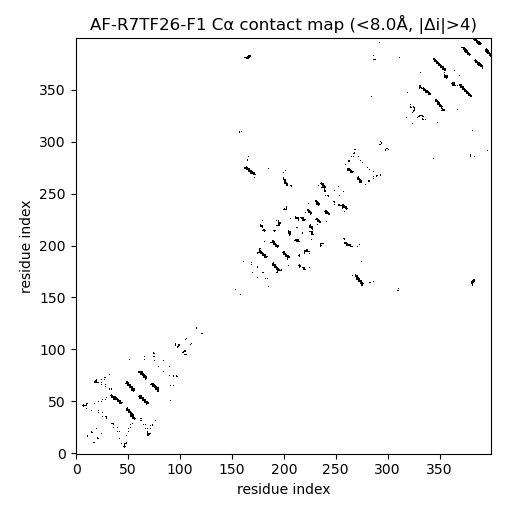A 1 385 ? 10.353 -3.093 -5.146 1.00 93.62 385 THR A O 1
ATOM 3032 N N . TYR A 1 386 ? 11.826 -4.685 -5.663 1.00 93.50 386 TYR A N 1
ATOM 3033 C CA . TYR A 1 386 ? 12.930 -3.752 -5.821 1.00 93.50 386 TYR A CA 1
ATOM 3034 C C . TYR A 1 386 ? 13.884 -4.208 -6.914 1.00 93.50 386 TYR A C 1
ATOM 3036 O O . TYR A 1 386 ? 13.985 -5.393 -7.238 1.00 93.50 386 TYR A O 1
ATOM 3044 N N . GLN A 1 387 ? 14.540 -3.243 -7.535 1.00 93.38 387 GLN A N 1
ATOM 3045 C CA . GLN A 1 387 ? 15.378 -3.429 -8.702 1.00 93.38 387 GLN A CA 1
ATOM 3046 C C . GLN A 1 387 ? 16.696 -2.699 -8.502 1.00 93.38 387 GLN A C 1
ATOM 3048 O O . GLN A 1 387 ? 16.698 -1.558 -8.048 1.00 93.38 387 GLN A O 1
ATOM 3053 N N . LYS A 1 388 ? 17.801 -3.354 -8.852 1.00 93.75 388 LYS A N 1
ATOM 3054 C CA . LYS A 1 388 ? 19.140 -2.771 -8.864 1.00 93.75 388 LYS A CA 1
ATOM 3055 C C . LYS A 1 388 ? 19.629 -2.710 -10.299 1.00 93.75 388 LYS A C 1
ATOM 3057 O O . LYS A 1 388 ? 19.820 -3.748 -10.929 1.00 93.75 388 LYS A O 1
ATOM 3062 N N . PHE A 1 389 ? 19.809 -1.501 -10.806 1.00 90.94 389 PHE A N 1
ATOM 3063 C CA . PHE A 1 389 ? 20.382 -1.245 -12.120 1.00 90.94 389 PHE A CA 1
ATOM 3064 C C . PHE A 1 389 ? 21.845 -0.877 -11.936 1.00 90.94 389 PHE A C 1
ATOM 3066 O O . PHE A 1 389 ? 22.148 0.091 -11.247 1.00 90.94 389 PHE A O 1
ATOM 3073 N N . MET A 1 390 ? 22.739 -1.639 -12.552 1.00 90.31 390 MET A N 1
ATOM 3074 C CA . MET A 1 390 ? 24.181 -1.436 -12.483 1.00 90.31 390 MET A CA 1
ATOM 3075 C C . MET A 1 390 ? 24.713 -1.130 -13.885 1.00 90.31 390 MET A C 1
ATOM 3077 O O . MET A 1 390 ? 24.664 -1.978 -14.782 1.00 90.31 390 MET A O 1
ATOM 3081 N N . ARG A 1 391 ? 25.199 0.104 -14.060 1.00 85.44 391 ARG A N 1
ATOM 3082 C CA . ARG A 1 391 ? 25.898 0.624 -15.252 1.00 85.44 391 ARG A CA 1
ATOM 3083 C C . ARG A 1 391 ? 27.052 1.527 -14.783 1.00 85.44 391 ARG A C 1
ATOM 3085 O O . ARG A 1 391 ? 27.775 1.160 -13.863 1.00 85.44 391 ARG A O 1
ATOM 3092 N N . LEU A 1 392 ? 27.218 2.711 -15.379 1.00 78.31 392 LEU A N 1
ATOM 3093 C CA . LEU A 1 392 ? 28.118 3.771 -14.921 1.00 78.31 392 LEU A CA 1
ATOM 3094 C C . LEU A 1 392 ? 27.854 4.188 -13.462 1.00 78.31 392 LEU A C 1
ATOM 3096 O O . LEU A 1 392 ? 28.775 4.578 -12.750 1.00 78.31 392 LEU A O 1
ATOM 3100 N N . PHE A 1 393 ? 26.599 4.099 -13.029 1.00 80.88 393 PHE A N 1
ATOM 3101 C CA . PHE A 1 393 ? 26.160 4.297 -11.655 1.00 80.88 393 PHE A CA 1
ATOM 3102 C C . PHE A 1 393 ? 25.175 3.191 -11.267 1.00 80.88 393 PHE A C 1
ATOM 3104 O O . PHE A 1 393 ? 24.616 2.508 -12.133 1.00 80.88 393 PHE A O 1
ATOM 3111 N N . GLU A 1 394 ? 24.985 3.015 -9.963 1.00 88.88 394 GLU A N 1
ATOM 3112 C CA . GLU A 1 394 ? 24.003 2.087 -9.415 1.00 88.88 394 GLU A CA 1
ATOM 3113 C C . GLU A 1 394 ? 22.715 2.838 -9.067 1.00 88.88 394 GLU A C 1
ATOM 3115 O O . GLU A 1 394 ? 22.750 3.919 -8.477 1.00 88.88 394 GLU A O 1
ATOM 3120 N N . VAL A 1 395 ? 21.570 2.273 -9.442 1.00 90.81 395 VAL A N 1
ATOM 3121 C CA . VAL A 1 395 ? 20.246 2.789 -9.075 1.00 90.81 395 VAL A CA 1
ATOM 3122 C C . VAL A 1 395 ? 19.468 1.685 -8.396 1.00 90.81 395 VAL A C 1
ATOM 3124 O O . VAL A 1 395 ? 19.352 0.585 -8.937 1.00 90.81 395 VAL A O 1
ATOM 3127 N N . VAL A 1 396 ? 18.889 1.995 -7.240 1.00 92.50 396 VAL A N 1
ATOM 3128 C CA . VAL A 1 396 ? 17.964 1.104 -6.543 1.00 92.50 396 VAL A CA 1
ATOM 3129 C C . VAL A 1 396 ? 16.573 1.709 -6.612 1.00 92.50 396 VAL A C 1
ATOM 3131 O O . VAL A 1 396 ? 16.347 2.826 -6.155 1.00 92.50 396 VAL A O 1
ATOM 3134 N N . LEU A 1 397 ? 15.642 0.963 -7.195 1.00 92.31 397 LEU A N 1
ATOM 3135 C CA . LEU A 1 397 ? 14.233 1.326 -7.271 1.00 92.31 397 LEU A CA 1
ATOM 3136 C C . LEU A 1 397 ? 13.431 0.370 -6.404 1.00 92.31 397 LEU A C 1
ATOM 3138 O O . LEU A 1 397 ? 13.630 -0.838 -6.477 1.00 92.31 397 LEU A O 1
ATOM 3142 N N . MET A 1 398 ? 12.501 0.900 -5.622 1.00 91.62 398 MET A N 1
ATOM 3143 C CA . MET A 1 398 ? 11.497 0.118 -4.912 1.00 91.62 398 MET A CA 1
ATOM 3144 C C . MET A 1 398 ? 10.126 0.457 -5.496 1.00 91.62 398 MET A C 1
ATOM 3146 O O . MET A 1 398 ? 9.801 1.628 -5.668 1.00 91.62 398 MET A O 1
ATOM 3150 N N . ALA A 1 399 ? 9.340 -0.570 -5.798 1.00 87.00 399 ALA A N 1
ATOM 3151 C CA . ALA A 1 399 ? 7.969 -0.474 -6.277 1.00 87.00 399 ALA A CA 1
ATOM 3152 C C . ALA A 1 399 ? 7.053 -1.292 -5.362 1.00 87.00 399 ALA A C 1
ATOM 3154 O O . ALA A 1 399 ? 7.440 -2.371 -4.890 1.00 87.00 399 ALA A O 1
ATOM 3155 N N . THR A 1 400 ? 5.853 -0.769 -5.112 1.00 79.94 400 THR A N 1
ATOM 3156 C CA . THR A 1 400 ? 4.932 -1.286 -4.092 1.00 79.94 400 THR A CA 1
ATOM 3157 C C . THR A 1 400 ? 3.493 -1.358 -4.554 1.00 79.94 400 THR A C 1
ATOM 3159 O O . THR A 1 400 ? 3.119 -0.485 -5.368 1.00 79.94 400 THR A O 1
#

Secondary structure (DSSP, 8-state):
-------GGGS-SSGGG-SS-HHHHHHHHHHHH--EEEEEEEEEETTEEEEEEEEE-TTS-EEEEEEETTT--EEEEEE--STT--HHHHHHHHHHHHHHHHT----HHHHHHHHHHHHT---------------S-------------------TTT--PPPPEEEEEEEGGGS-TT-EEEEEETTEEEEEEE-TTS-EEEEESB-TTT--BTTTT-EEETTEEEPTTT--EEETTS-EEE-TT-SS--TTTTTS-SS-EE-EEEETTEEEEEE-SSTT---SSPPPP-TTTT-TTSPPP--------S-HHHHHHTTT--THHHHTS--SSPPEEEEEEETTEEEEEEEEEEEPBPTTS-B-TTSSSEEEEEEEEEEETTTEEEEEEESSSEEEEEE-

Foldseek 3Di:
DDDDDDDLVNADPDLVPFLAHQVNLLVLLCVVPVFAWDDKDWDADSSFIKIWTWTAHPVRWIWIWIAGRRPSDTQDIDTDDDDPDDPVNVVVVSQQSVCVPPPHDDDPPVVQVVVCVPPPDDDDDDDDDDDDDDDDDPDDDDDDDDDDDDPPCPDPQFPDQAFWDKAFFFFLVRADEFAWAWGDPRNAIKIWHAANVGDIAIWGQFDPPHGQGLRPCWTHDHQWTQGNPQGQTAHRQQAGDDRPPDPDDPPVRHPHHPIQIFDWDCALRTIMTTDDPPSVDDHPDDDDHDQLRVDPPHDHDDDDDDDDPHRLVVVVVVVVPQPCCCVVVVFVDRWDKDWDDDPQKIKMKTKGWHFDQDPVRDGDSPPPHTDIKIKIWMGGHRHWIWIWIDDPDIDIDIGD

Solvent-accessible surface area (backbone atoms only — not comparable to full-atom values): 24292 Å² total; per-residue (Å²): 134,90,78,85,80,87,52,67,80,72,35,64,92,47,77,88,60,38,74,37,44,68,74,57,48,53,51,48,49,28,67,74,68,74,26,50,78,76,48,76,50,79,46,76,57,97,42,41,47,31,32,46,33,35,21,33,39,101,86,68,51,46,30,44,31,33,29,37,23,66,78,58,47,77,59,37,75,47,71,67,84,68,98,80,77,54,73,68,59,54,52,53,52,28,53,40,51,47,8,76,76,76,84,47,66,80,41,81,68,56,55,46,55,51,50,34,72,76,72,72,62,90,87,90,89,88,90,85,83,88,82,88,86,86,81,98,66,99,72,91,75,90,76,95,72,87,81,80,81,74,94,76,81,69,54,78,88,65,70,63,82,81,77,57,32,48,33,64,77,46,49,44,84,79,54,47,71,39,36,50,38,63,46,78,55,95,94,39,62,26,22,38,34,17,19,65,89,56,54,68,27,32,31,56,16,56,38,79,85,84,61,50,47,33,28,64,74,22,40,47,57,56,68,19,45,24,30,58,84,75,46,43,22,30,30,55,68,17,32,61,75,45,45,88,90,52,98,65,73,60,81,93,36,58,89,44,60,66,37,58,47,37,60,61,50,78,57,77,67,22,31,30,35,46,44,48,97,56,81,87,59,72,80,91,70,78,83,84,82,54,78,66,64,90,33,91,96,52,77,82,87,83,85,86,86,82,90,73,98,67,57,75,64,67,71,57,48,60,78,75,47,60,66,49,41,36,76,77,66,62,26,83,49,74,51,51,74,50,78,48,80,58,91,62,33,39,42,35,42,34,48,34,53,32,60,32,72,46,99,87,69,47,69,53,84,86,67,89,45,70,37,72,34,40,38,41,38,39,32,50,47,80,21,39,34,38,35,41,39,43,55,102,57,79,46,79,46,79,49,100

Mean predicted aligned error: 17.45 Å

Organism: Capitella teleta (NCBI:txid283909)

pLDDT: mean 77.77, std 22.46, range [23.77, 98.88]

Radius of gyration: 28.92 Å; Cα contacts (8 Å, |Δi|>4): 665; chains: 1; bounding box: 77×53×83 Å

Nearest PDB structures (foldseek):
  6zgp-assembly3_G  TM=5.506E-01  e=6.457E-08  Acinetobacter baumannii
  6zgp-assembly4_K  TM=5.546E-01  e=4.111E-07  Acinetobacter baumannii
  6zgp-assembly2_E  TM=5.201E-01  e=1.918E-07  Acinetobacter baumannii
  6zgp-assembly4_J  TM=5.308E-01  e=2.966E-07  Acinetobacter baumannii
  6y8j-assembly1_A-3  TM=4.693E-01  e=1.888E-06  Acinetobacter baumannii